Protein AF-0000000072280843 (afdb_homodimer)

Structure (mmCIF, N/CA/C/O backbone):
data_AF-0000000072280843-model_v1
#
loop_
_entity.id
_entity.type
_entity.pdbx_description
1 polymer 'Haloacid dehalogenase-like hydrolase'
#
loop_
_atom_site.group_PDB
_atom_site.id
_atom_site.type_symbol
_atom_site.label_atom_id
_atom_site.label_alt_id
_atom_site.label_comp_id
_atom_site.label_asym_id
_atom_site.label_entity_id
_atom_site.label_seq_id
_atom_site.pdbx_PDB_ins_code
_atom_site.Cartn_x
_atom_site.Cartn_y
_atom_site.Cartn_z
_atom_site.occupancy
_atom_site.B_iso_or_equiv
_atom_site.auth_seq_id
_atom_site.auth_comp_id
_atom_site.auth_asym_id
_atom_site.auth_atom_id
_atom_site.pdbx_PDB_model_num
ATOM 1 N N . MET A 1 1 ? -6.703 41.781 30.875 1 63.72 1 MET A N 1
ATOM 2 C CA . MET A 1 1 ? -6.969 40.531 30.172 1 63.72 1 MET A CA 1
ATOM 3 C C . MET A 1 1 ? -5.688 39.938 29.594 1 63.72 1 MET A C 1
ATOM 5 O O . MET A 1 1 ? -4.867 40.688 29.031 1 63.72 1 MET A O 1
ATOM 9 N N . LYS A 1 2 ? -5.398 38.625 29.969 1 85.19 2 LYS A N 1
ATOM 10 C CA . LYS A 1 2 ? -4.145 38.062 29.469 1 85.19 2 LYS A CA 1
ATOM 11 C C . LYS A 1 2 ? -4.227 37.75 27.969 1 85.19 2 LYS A C 1
ATOM 13 O O . LYS A 1 2 ? -5.234 37.25 27.484 1 85.19 2 LYS A O 1
ATOM 18 N N . PRO A 1 3 ? -3.27 38.344 27.312 1 94 3 PRO A N 1
ATOM 19 C CA . PRO A 1 3 ? -3.275 38.094 25.875 1 94 3 PRO A CA 1
ATOM 20 C C . PRO A 1 3 ? -3.268 36.625 25.516 1 94 3 PRO A C 1
ATOM 22 O O . PRO A 1 3 ? -2.684 35.812 26.234 1 94 3 PRO A O 1
ATOM 25 N N . PHE A 1 4 ? -3.982 36.219 24.5 1 98 4 PHE A N 1
ATOM 26 C CA . PHE A 1 4 ? -4.07 34.844 24.047 1 98 4 PHE A CA 1
ATOM 27 C C . PHE A 1 4 ? -4.027 34.781 22.516 1 98 4 PHE A C 1
ATOM 29 O O . PHE A 1 4 ? -4.18 35.781 21.844 1 98 4 PHE A O 1
ATOM 36 N N . GLY A 1 5 ? -3.627 33.625 21.969 1 98.5 5 GLY A N 1
ATOM 37 C CA . GLY A 1 5 ? -3.617 33.344 20.547 1 98.5 5 GLY A CA 1
ATOM 38 C C . GLY A 1 5 ? -4.383 32.094 20.156 1 98.5 5 GLY A C 1
ATOM 39 O O . GLY A 1 5 ? -4.719 31.281 21.031 1 98.5 5 GLY A O 1
ATOM 40 N N . CYS A 1 6 ? -4.703 32.031 18.891 1 98.81 6 CYS A N 1
ATOM 41 C CA . CYS A 1 6 ? -5.465 30.859 18.422 1 98.81 6 CYS A CA 1
ATOM 42 C C . CYS A 1 6 ? -4.695 30.109 17.344 1 98.81 6 CYS A C 1
ATOM 44 O O . CYS A 1 6 ? -4.168 30.703 16.406 1 98.81 6 CYS A O 1
ATOM 46 N N . ILE A 1 7 ? -4.566 28.797 17.484 1 98.88 7 ILE A N 1
ATOM 47 C CA . ILE A 1 7 ? -4.086 27.875 16.469 1 98.88 7 ILE A CA 1
ATOM 48 C C . ILE A 1 7 ? -5.266 27.125 15.859 1 98.88 7 ILE A C 1
ATOM 50 O O . ILE A 1 7 ? -5.938 26.344 16.547 1 98.88 7 ILE A O 1
ATOM 54 N N . ILE A 1 8 ? -5.465 27.359 14.57 1 98.75 8 ILE A N 1
ATOM 55 C CA . ILE A 1 8 ? -6.75 27 13.984 1 98.75 8 ILE A CA 1
ATOM 56 C C . ILE A 1 8 ? -6.539 25.984 12.852 1 98.75 8 ILE A C 1
ATOM 58 O O . ILE A 1 8 ? -5.758 26.234 11.93 1 98.75 8 ILE A O 1
ATOM 62 N N . ASP A 1 9 ? -7.215 24.859 12.906 1 97.5 9 ASP A N 1
ATOM 63 C CA . ASP A 1 9 ? -7.27 23.938 11.781 1 97.5 9 ASP A CA 1
ATOM 64 C C . ASP A 1 9 ? -8.047 24.547 10.609 1 97.5 9 ASP A C 1
ATOM 66 O O . ASP A 1 9 ? -8.805 25.5 10.789 1 97.5 9 ASP A O 1
ATOM 70 N N . ILE A 1 10 ? -7.828 24.016 9.438 1 95.94 10 ILE A N 1
ATOM 71 C CA . ILE A 1 10 ? -8.477 24.562 8.25 1 95.94 10 ILE A CA 1
ATOM 72 C C . ILE A 1 10 ? -9.641 23.672 7.832 1 95.94 10 ILE A C 1
ATOM 74 O O . ILE A 1 10 ? -10.805 24.047 7.988 1 95.94 10 ILE A O 1
ATOM 78 N N . ASP A 1 11 ? -9.297 22.453 7.465 1 91.38 11 ASP A N 1
ATOM 79 C CA . ASP A 1 11 ? -10.297 21.531 6.906 1 91.38 11 ASP A CA 1
ATOM 80 C C . ASP A 1 11 ? -11.258 21.047 7.98 1 91.38 11 ASP A C 1
ATOM 82 O O . ASP A 1 11 ? -10.828 20.5 9.008 1 91.38 11 ASP A O 1
ATOM 86 N N . GLY A 1 12 ? -12.555 21.281 7.738 1 90.19 12 GLY A N 1
ATOM 87 C CA . GLY A 1 12 ? -13.57 20.875 8.695 1 90.19 12 GLY A CA 1
ATOM 88 C C . GLY A 1 12 ? -13.867 21.953 9.727 1 90.19 12 GLY A C 1
ATOM 89 O O . GLY A 1 12 ? -14.836 21.828 10.492 1 90.19 12 GLY A O 1
ATOM 90 N N . VAL A 1 13 ? -13.062 22.969 9.672 1 95.56 13 VAL A N 1
ATOM 91 C CA . VAL A 1 13 ? -13.234 24.062 10.617 1 95.56 13 VAL A CA 1
ATOM 92 C C . VAL A 1 13 ? -13.57 25.344 9.875 1 95.56 13 VAL A C 1
ATOM 94 O O . VAL A 1 13 ? -14.602 25.984 10.141 1 95.56 13 VAL A O 1
ATOM 97 N N . LEU A 1 14 ? -12.742 25.672 8.883 1 96.5 14 LEU A N 1
ATOM 98 C CA . LEU A 1 14 ? -12.945 26.875 8.086 1 96.5 14 LEU A CA 1
ATOM 99 C C . LEU A 1 14 ? -13.555 26.547 6.734 1 96.5 14 LEU A C 1
ATOM 101 O O . LEU A 1 14 ? -14.414 27.281 6.238 1 96.5 14 LEU A O 1
ATOM 105 N N . ILE A 1 15 ? -13.008 25.484 6.203 1 92.81 15 ILE A N 1
ATOM 106 C CA . ILE A 1 15 ? -13.375 25.078 4.848 1 92.81 15 ILE A CA 1
ATOM 107 C C . ILE A 1 15 ? -13.695 23.594 4.816 1 92.81 15 ILE A C 1
ATOM 109 O O . ILE A 1 15 ? -13.172 22.812 5.617 1 92.81 15 ILE A O 1
ATOM 113 N N . ARG A 1 16 ? -14.57 23.188 3.908 1 83.19 16 ARG A N 1
ATOM 114 C CA . ARG A 1 16 ? -14.852 21.797 3.564 1 83.19 16 ARG A CA 1
ATOM 115 C C . ARG A 1 16 ? -14.961 21.609 2.055 1 83.19 16 ARG A C 1
ATOM 117 O O . ARG A 1 16 ? -15.82 22.219 1.413 1 83.19 16 ARG A O 1
ATOM 124 N N . ASP A 1 17 ? -14.039 20.797 1.494 1 77.62 17 ASP A N 1
ATOM 125 C CA . ASP A 1 17 ? -14 20.547 0.058 1 77.62 17 ASP A CA 1
ATOM 126 C C . ASP A 1 17 ? -13.953 21.859 -0.732 1 77.62 17 ASP A C 1
ATOM 128 O O . ASP A 1 17 ? -14.727 22.047 -1.67 1 77.62 17 ASP A O 1
ATOM 132 N N . GLY A 1 18 ? -13.211 22.734 -0.181 1 79 18 GLY A N 1
ATOM 133 C CA . GLY A 1 18 ? -12.953 23.969 -0.895 1 79 18 GLY A CA 1
ATOM 134 C C . GLY A 1 18 ? -14.008 25.031 -0.65 1 79 18 GLY A C 1
ATOM 135 O O . GLY A 1 18 ? -13.867 26.172 -1.095 1 79 18 GLY A O 1
ATOM 136 N N . CYS A 1 19 ? -15.039 24.703 0.125 1 87.69 19 CYS A N 1
ATOM 137 C CA . CYS A 1 19 ? -16.125 25.641 0.386 1 87.69 19 CYS A CA 1
ATOM 138 C C . CYS A 1 19 ? -16.094 26.109 1.836 1 87.69 19 CYS A C 1
ATOM 140 O O . CYS A 1 19 ? -15.812 25.328 2.742 1 87.69 19 CYS A O 1
ATOM 142 N N . LYS A 1 20 ? -16.469 27.359 1.937 1 94.38 20 LYS A N 1
ATOM 143 C CA . LYS A 1 20 ? -16.516 27.953 3.268 1 94.38 20 LYS A CA 1
ATOM 144 C C . LYS A 1 20 ? -17.531 27.266 4.156 1 94.38 20 LYS A C 1
ATOM 146 O O . LYS A 1 20 ? -18.641 26.953 3.713 1 94.38 20 LYS A O 1
ATOM 151 N N . ILE A 1 21 ? -17.125 26.969 5.328 1 93.56 21 ILE A N 1
ATOM 152 C CA . ILE A 1 21 ? -18.094 26.531 6.332 1 93.56 21 ILE A CA 1
ATOM 153 C C . ILE A 1 21 ? -18.828 27.75 6.902 1 93.56 21 ILE A C 1
ATOM 155 O O . ILE A 1 21 ? -18.234 28.781 7.152 1 93.56 21 ILE A O 1
ATOM 159 N N . GLU A 1 22 ? -20.062 27.594 7.113 1 94.12 22 GLU A N 1
ATOM 160 C CA . GLU A 1 22 ? -20.906 28.703 7.543 1 94.12 22 GLU A CA 1
ATOM 161 C C . GLU A 1 22 ? -20.359 29.344 8.812 1 94.12 22 GLU A C 1
ATOM 163 O O . GLU A 1 22 ? -20.062 28.656 9.789 1 94.12 22 GLU A O 1
ATOM 168 N N . GLY A 1 23 ? -20.141 30.672 8.789 1 95.88 23 GLY A N 1
ATOM 169 C CA . GLY A 1 23 ? -19.719 31.438 9.945 1 95.88 23 GLY A CA 1
ATOM 170 C C . GLY A 1 23 ? -18.203 31.547 10.07 1 95.88 23 GLY A C 1
ATOM 171 O O . GLY A 1 23 ? -17.703 32.344 10.867 1 95.88 23 GLY A O 1
ATOM 172 N N . ALA A 1 24 ? -17.5 30.781 9.32 1 97.5 24 ALA A N 1
ATOM 173 C CA . ALA A 1 24 ? -16.031 30.75 9.43 1 97.5 24 ALA A CA 1
ATOM 174 C C . ALA A 1 24 ? -15.445 32.125 9.148 1 97.5 24 ALA A C 1
ATOM 176 O O . ALA A 1 24 ? -14.539 32.594 9.859 1 97.5 24 ALA A O 1
ATOM 177 N N . ASP A 1 25 ? -15.961 32.781 8.117 1 97.62 25 ASP A N 1
ATOM 178 C CA . ASP A 1 25 ? -15.484 34.125 7.766 1 97.62 25 ASP A CA 1
ATOM 179 C C . ASP A 1 25 ? -15.734 35.125 8.906 1 97.62 25 ASP A C 1
ATOM 181 O O . ASP A 1 25 ? -14.844 35.875 9.266 1 97.62 25 ASP A O 1
ATOM 185 N N . LYS A 1 26 ? -16.922 35.062 9.516 1 97.38 26 LYS A N 1
ATOM 186 C CA . LYS A 1 26 ? -17.266 35.938 10.625 1 97.38 26 LYS A CA 1
ATOM 187 C C . LYS A 1 26 ? -16.375 35.656 11.844 1 97.38 26 LYS A C 1
ATOM 189 O O . LYS A 1 26 ? -16.047 36.562 12.586 1 97.38 26 LYS A O 1
ATOM 194 N N . GLY A 1 27 ? -16.031 34.406 12.039 1 98 27 GLY A N 1
ATOM 195 C CA . GLY A 1 27 ? -15.117 34.062 13.117 1 98 27 GLY A CA 1
ATOM 196 C C . GLY A 1 27 ? -13.75 34.719 12.969 1 98 27 GLY A C 1
ATOM 197 O O . GLY A 1 27 ? -13.227 35.281 13.922 1 98 27 GLY A O 1
ATOM 198 N N . ILE A 1 28 ? -13.219 34.625 11.766 1 98.19 28 ILE A N 1
ATOM 199 C CA . ILE A 1 28 ? -11.914 35.219 11.5 1 98.19 28 ILE A CA 1
ATOM 200 C C . ILE A 1 28 ? -12 36.719 11.648 1 98.19 28 ILE A C 1
ATOM 202 O O . ILE A 1 28 ? -11.109 37.375 12.219 1 98.19 28 ILE A O 1
ATOM 206 N N . GLU A 1 29 ? -13.07 37.281 11.172 1 97.12 29 GLU A N 1
ATOM 207 C CA . GLU A 1 29 ? -13.289 38.719 11.297 1 97.12 29 GLU A CA 1
ATOM 208 C C . GLU A 1 29 ? -13.305 39.156 12.758 1 97.12 29 GLU A C 1
ATOM 210 O O . GLU A 1 29 ? -12.734 40.188 13.109 1 97.12 29 GLU A O 1
ATOM 215 N N . LEU A 1 30 ? -14 38.406 13.57 1 97.31 30 LEU A N 1
ATOM 216 C CA . LEU A 1 30 ? -14.078 38.719 14.992 1 97.31 30 LEU A CA 1
ATOM 217 C C . LEU A 1 30 ? -12.695 38.688 15.633 1 97.31 30 LEU A C 1
ATOM 219 O O . LEU A 1 30 ? -12.375 39.562 16.469 1 97.31 30 LEU A O 1
ATOM 223 N N . LEU A 1 31 ? -11.867 37.719 15.297 1 97.44 31 LEU A N 1
ATOM 224 C CA . LEU A 1 31 ? -10.516 37.625 15.828 1 97.44 31 LEU A CA 1
ATOM 225 C C . LEU A 1 31 ? -9.703 38.875 15.414 1 97.44 31 LEU A C 1
ATOM 227 O O . LEU A 1 31 ? -8.977 39.438 16.234 1 97.44 31 LEU A O 1
ATOM 231 N N . GLU A 1 32 ? -9.844 39.25 14.172 1 95.75 32 GLU A N 1
ATOM 232 C CA . GLU A 1 32 ? -9.094 40.406 13.648 1 95.75 32 GLU A CA 1
ATOM 233 C C . GLU A 1 32 ? -9.57 41.688 14.281 1 95.75 32 GLU A C 1
ATOM 235 O O . GLU A 1 32 ? -8.758 42.562 14.617 1 95.75 32 GLU A O 1
ATOM 240 N N . GLU A 1 33 ? -10.875 41.812 14.422 1 95.38 33 GLU A N 1
ATOM 241 C CA . GLU A 1 33 ? -11.453 43 15.039 1 95.38 33 GLU A CA 1
ATOM 242 C C . GLU A 1 33 ? -10.922 43.219 16.453 1 95.38 33 GLU A C 1
ATOM 244 O O . GLU A 1 33 ? -10.727 44.344 16.891 1 95.38 33 GLU A O 1
ATOM 249 N N . HIS A 1 34 ? -10.719 42.188 17.125 1 95.56 34 HIS A N 1
ATOM 250 C CA . HIS A 1 34 ? -10.297 42.281 18.516 1 95.56 34 HIS A CA 1
ATOM 251 C C . HIS A 1 34 ? -8.797 42.062 18.656 1 95.56 34 HIS A C 1
ATOM 253 O O . HIS A 1 34 ? -8.297 41.844 19.766 1 95.56 34 HIS A O 1
ATOM 259 N N . LYS A 1 35 ? -8.094 41.938 17.562 1 94.69 35 LYS A N 1
ATOM 260 C CA . LYS A 1 35 ? -6.641 41.875 17.469 1 94.69 35 LYS A CA 1
ATOM 261 C C . LYS A 1 35 ? -6.102 40.625 18.172 1 94.69 35 LYS A C 1
ATOM 263 O O . LYS A 1 35 ? -5.102 40.688 18.891 1 94.69 35 LYS A O 1
ATOM 268 N N . VAL A 1 36 ? -6.82 39.594 18.047 1 97 36 VAL A N 1
ATOM 269 C CA . VAL A 1 36 ? -6.348 38.281 18.531 1 97 36 VAL A CA 1
ATOM 270 C C . VAL A 1 36 ? -5.48 37.625 17.469 1 97 36 VAL A C 1
ATOM 272 O O . VAL A 1 36 ? -5.961 37.281 16.391 1 97 36 VAL A O 1
ATOM 275 N N . PRO A 1 37 ? -4.199 37.438 17.75 1 97.75 37 PRO A N 1
ATOM 276 C CA . PRO A 1 37 ? -3.363 36.75 16.75 1 97.75 37 PRO A CA 1
ATOM 277 C C . PRO A 1 37 ? -3.73 35.281 16.562 1 97.75 37 PRO A C 1
ATOM 279 O O . PRO A 1 37 ? -4.094 34.625 17.516 1 97.75 37 PRO A O 1
ATOM 282 N N . TYR A 1 38 ? -3.598 34.812 15.297 1 98.44 38 TYR A N 1
ATOM 283 C CA . TYR A 1 38 ? -3.895 33.406 15.031 1 98.44 38 TYR A CA 1
ATOM 284 C C . TYR A 1 38 ? -2.979 32.875 13.945 1 98.44 38 TYR A C 1
ATOM 286 O O . TYR A 1 38 ? -2.346 33.625 13.211 1 98.44 38 TYR A O 1
ATOM 294 N N . CYS A 1 39 ? -2.826 31.609 13.914 1 98.56 39 CYS A N 1
ATOM 295 C CA . CYS A 1 39 ? -2.104 30.797 12.938 1 98.56 39 CYS A CA 1
ATOM 296 C C . CYS A 1 39 ? -2.949 29.625 12.461 1 98.56 39 CYS A C 1
ATOM 298 O O . CYS A 1 39 ? -3.682 29.016 13.25 1 98.56 39 CYS A O 1
ATOM 300 N N . LEU A 1 40 ? -2.885 29.375 11.164 1 98.69 40 LEU A N 1
ATOM 301 C CA . LEU A 1 40 ? -3.578 28.203 10.625 1 98.69 40 LEU A CA 1
ATOM 302 C C . LEU A 1 40 ? -2.652 27 10.57 1 98.69 40 LEU A C 1
ATOM 304 O O . LEU A 1 40 ? -1.601 27.047 9.93 1 98.69 40 LEU A O 1
ATOM 308 N N . LEU A 1 41 ? -3.016 25.953 11.266 1 98.5 41 LEU A N 1
ATOM 309 C CA . LEU A 1 41 ? -2.254 24.719 11.344 1 98.5 41 LEU A CA 1
ATOM 310 C C . LEU A 1 41 ? -3.027 23.562 10.711 1 98.5 41 LEU A C 1
ATOM 312 O O . LEU A 1 41 ? -4.098 23.188 11.195 1 98.5 41 LEU A O 1
ATOM 316 N N . THR A 1 42 ? -2.518 23 9.641 1 97 42 THR A N 1
ATOM 317 C CA . THR A 1 42 ? -3.225 21.969 8.898 1 97 42 THR A CA 1
ATOM 318 C C . THR A 1 42 ? -2.283 20.828 8.539 1 97 42 THR A C 1
ATOM 320 O O . THR A 1 42 ? -1.087 21.031 8.336 1 97 42 THR A O 1
ATOM 323 N N . ASN A 1 43 ? -2.807 19.609 8.578 1 96.19 43 ASN A N 1
ATOM 324 C CA . ASN A 1 43 ? -2.062 18.484 8.047 1 96.19 43 ASN A CA 1
ATOM 325 C C . ASN A 1 43 ? -2.191 18.375 6.531 1 96.19 43 ASN A C 1
ATOM 327 O O . ASN A 1 43 ? -1.757 17.406 5.926 1 96.19 43 ASN A O 1
ATOM 331 N N . GLY A 1 44 ? -2.715 19.406 5.961 1 90.31 44 GLY A N 1
ATOM 332 C CA . GLY A 1 44 ? -2.842 19.484 4.516 1 90.31 44 GLY A CA 1
ATOM 333 C C . GLY A 1 44 ? -1.504 19.547 3.801 1 90.31 44 GLY A C 1
ATOM 334 O O . GLY A 1 44 ? -0.46 19.703 4.441 1 90.31 44 GLY A O 1
ATOM 335 N N . HIS A 1 45 ? -1.592 19.328 2.494 1 87 45 HIS A N 1
ATOM 336 C CA . HIS A 1 45 ? -0.388 19.219 1.68 1 87 45 HIS A CA 1
ATOM 337 C C . HIS A 1 45 ? -0.255 20.391 0.721 1 87 45 HIS A C 1
ATOM 339 O O . HIS A 1 45 ? -1.111 21.281 0.699 1 87 45 HIS A O 1
ATOM 345 N N . GLY A 1 46 ? 0.887 20.406 0.109 1 85.81 46 GLY A N 1
ATOM 346 C CA . GLY A 1 46 ? 1.166 21.484 -0.832 1 85.81 46 GLY A CA 1
ATOM 347 C C . GLY A 1 46 ? 2.096 22.531 -0.27 1 85.81 46 GLY A C 1
ATOM 348 O O . GLY A 1 46 ? 3.139 22.219 0.302 1 85.81 46 GLY A O 1
ATOM 349 N N . ASN A 1 47 ? 1.723 23.781 -0.578 1 90.62 47 ASN A N 1
ATOM 350 C CA . ASN A 1 47 ? 2.541 24.875 -0.065 1 90.62 47 ASN A CA 1
ATOM 351 C C . ASN A 1 47 ? 1.69 25.938 0.632 1 90.62 47 ASN A C 1
ATOM 353 O O . ASN A 1 47 ? 0.468 25.953 0.481 1 90.62 47 ASN A O 1
ATOM 357 N N . ALA A 1 48 ? 2.357 26.719 1.382 1 93.25 48 ALA A N 1
ATOM 358 C CA . ALA A 1 48 ? 1.702 27.703 2.25 1 93.25 48 ALA A CA 1
ATOM 359 C C . ALA A 1 48 ? 0.945 28.734 1.433 1 93.25 48 ALA A C 1
ATOM 361 O O . ALA A 1 48 ? -0.151 29.156 1.812 1 93.25 48 ALA A O 1
ATOM 362 N N . GLN A 1 49 ? 1.515 29.125 0.31 1 94.44 49 GLN A N 1
ATOM 363 C CA . GLN A 1 49 ? 0.856 30.109 -0.54 1 94.44 49 GLN A CA 1
ATOM 364 C C . GLN A 1 49 ? -0.457 29.562 -1.097 1 94.44 49 GLN A C 1
ATOM 366 O O . GLN A 1 49 ? -1.481 30.25 -1.063 1 94.44 49 GLN A O 1
ATOM 371 N N . TYR A 1 50 ? -0.356 28.359 -1.574 1 91.19 50 TYR A N 1
ATOM 372 C CA . TYR A 1 50 ? -1.542 27.734 -2.137 1 91.19 50 TYR A CA 1
ATOM 373 C C . TYR A 1 50 ? -2.652 27.625 -1.097 1 91.19 50 TYR A C 1
ATOM 375 O O . TYR A 1 50 ? -3.811 27.938 -1.385 1 91.19 50 TYR A O 1
ATOM 383 N N . LYS A 1 51 ? -2.357 27.234 0.072 1 92.88 51 LYS A N 1
ATOM 384 C CA . LYS A 1 51 ? -3.348 27.078 1.135 1 92.88 51 LYS A CA 1
ATOM 385 C C . LYS A 1 51 ? -3.916 28.438 1.546 1 92.88 51 LYS A C 1
ATOM 387 O O . LYS A 1 51 ? -5.113 28.562 1.808 1 92.88 51 LYS A O 1
ATOM 392 N N . ALA A 1 52 ? -3.062 29.391 1.65 1 96.19 52 ALA A N 1
ATOM 393 C CA . ALA A 1 52 ? -3.527 30.75 1.949 1 96.19 52 ALA A CA 1
ATOM 394 C C . ALA A 1 52 ? -4.523 31.234 0.899 1 96.19 52 ALA A C 1
ATOM 396 O O . ALA A 1 52 ? -5.562 31.812 1.236 1 96.19 52 ALA A O 1
ATOM 397 N N . ASP A 1 53 ? -4.191 30.953 -0.347 1 95.19 53 ASP A N 1
ATOM 398 C CA . ASP A 1 53 ? -5.059 31.375 -1.443 1 95.19 53 ASP A CA 1
ATOM 399 C C . ASP A 1 53 ? -6.43 30.703 -1.34 1 95.19 53 ASP A C 1
ATOM 401 O O . ASP A 1 53 ? -7.457 31.344 -1.568 1 95.19 53 ASP A O 1
ATOM 405 N N . ILE A 1 54 ? -6.402 29.469 -1.021 1 93.56 54 ILE A N 1
ATOM 406 C CA . ILE A 1 54 ? -7.645 28.719 -0.902 1 93.56 54 ILE A CA 1
ATOM 407 C C . ILE A 1 54 ? -8.492 29.297 0.226 1 93.56 54 ILE A C 1
ATOM 409 O O . ILE A 1 54 ? -9.703 29.516 0.061 1 93.56 54 ILE A O 1
ATOM 413 N N . VAL A 1 55 ? -7.922 29.578 1.358 1 96.31 55 VAL A N 1
ATOM 414 C CA . VAL A 1 55 ? -8.617 30.109 2.521 1 96.31 55 VAL A CA 1
ATOM 415 C C . VAL A 1 55 ? -9.148 31.516 2.207 1 96.31 55 VAL A C 1
ATOM 417 O O . VAL A 1 55 ? -10.305 31.828 2.492 1 96.31 55 VAL A O 1
ATOM 420 N N . ASN A 1 56 ? -8.305 32.312 1.603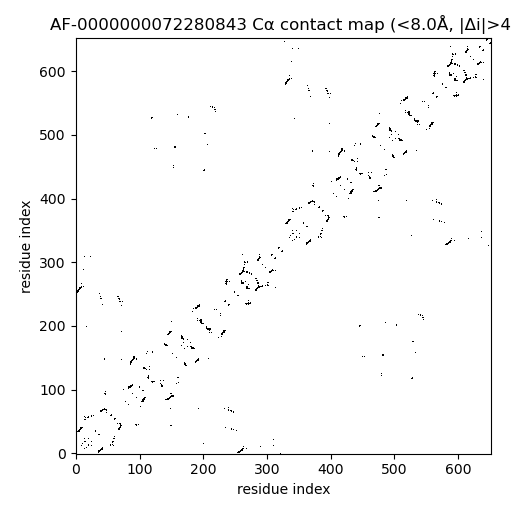 1 97.38 56 ASN A N 1
ATOM 421 C CA . ASN A 1 56 ? -8.68 33.688 1.266 1 97.38 56 ASN A CA 1
ATOM 422 C C . ASN A 1 56 ? -9.82 33.719 0.253 1 97.38 56 ASN A C 1
ATOM 424 O O . ASN A 1 56 ? -10.734 34.531 0.367 1 97.38 56 ASN A O 1
ATOM 428 N N . LYS A 1 57 ? -9.719 32.875 -0.684 1 96.44 57 LYS A N 1
ATOM 429 C CA . LYS A 1 57 ? -10.773 32.812 -1.689 1 96.44 57 LYS A CA 1
ATOM 430 C C . LYS A 1 57 ? -12.094 32.344 -1.068 1 96.44 57 LYS A C 1
ATOM 432 O O . LYS A 1 57 ? -13.156 32.906 -1.395 1 96.44 57 LYS A O 1
ATOM 437 N N . ALA A 1 58 ? -12.07 31.438 -0.191 1 96.06 58 ALA A N 1
ATOM 438 C CA . ALA A 1 58 ? -13.273 30.844 0.399 1 96.06 58 ALA A CA 1
ATOM 439 C C . ALA A 1 58 ? -13.898 31.797 1.417 1 96.06 58 ALA A C 1
ATOM 441 O O . ALA A 1 58 ? -15.117 31.891 1.516 1 96.06 58 ALA A O 1
ATOM 442 N N . LEU A 1 59 ? -13.07 32.5 2.164 1 97.06 59 LEU A N 1
ATOM 443 C CA . LEU A 1 59 ? -13.57 33.25 3.328 1 97.06 59 LEU A CA 1
ATOM 444 C C . LEU A 1 59 ? -13.547 34.75 3.086 1 97.06 59 LEU A C 1
ATOM 446 O O . LEU A 1 59 ? -14.141 35.5 3.848 1 97.06 59 LEU A O 1
ATOM 450 N N . GLY A 1 60 ? -12.875 35.188 2.055 1 95.5 60 GLY A N 1
ATOM 451 C CA . GLY A 1 60 ? -12.695 36.594 1.836 1 95.5 60 GLY A CA 1
ATOM 452 C C . GLY A 1 60 ? -11.75 37.25 2.828 1 95.5 60 GLY A C 1
ATOM 453 O O . GLY A 1 60 ? -11.977 38.375 3.271 1 95.5 60 GLY A O 1
ATOM 454 N N . THR A 1 61 ? -10.758 36.5 3.266 1 95.31 61 THR A N 1
ATOM 455 C CA . THR A 1 61 ? -9.773 36.969 4.238 1 95.31 61 THR A CA 1
ATOM 456 C C . THR A 1 61 ? -8.461 37.344 3.549 1 95.31 61 THR A C 1
ATOM 458 O O . THR A 1 61 ? -8.375 37.344 2.318 1 95.31 61 THR A O 1
ATOM 461 N N . HIS A 1 62 ? -7.449 37.75 4.332 1 95.5 62 HIS A N 1
ATOM 462 C CA . HIS A 1 62 ? -6.133 38.094 3.803 1 95.5 62 HIS A CA 1
ATOM 463 C C . HIS A 1 62 ? -5.027 37.406 4.582 1 95.5 62 HIS A C 1
ATOM 465 O O . HIS A 1 62 ? -4.062 38.031 5.016 1 95.5 62 HIS A O 1
ATOM 471 N N . VAL A 1 63 ? -5.254 36.156 4.758 1 96.5 63 VAL A N 1
ATOM 472 C CA . VAL A 1 63 ? -4.254 35.344 5.449 1 96.5 63 VAL A CA 1
ATOM 473 C C . VAL A 1 63 ? -2.986 35.25 4.602 1 96.5 63 VAL A C 1
ATOM 475 O O . VAL A 1 63 ? -3.061 35.094 3.379 1 96.5 63 VAL A O 1
ATOM 478 N N . THR A 1 64 ? -1.791 35.375 5.238 1 96.69 64 THR A N 1
ATOM 479 C CA . THR A 1 64 ? -0.519 35.281 4.535 1 96.69 64 THR A CA 1
ATOM 480 C C . THR A 1 64 ? 0.069 33.906 4.66 1 96.69 64 THR A C 1
ATOM 482 O O . THR A 1 64 ? -0.274 33.156 5.582 1 96.69 64 THR A O 1
ATOM 485 N N . PRO A 1 65 ? 0.965 33.531 3.758 1 96.5 65 PRO A N 1
ATOM 486 C CA . PRO A 1 65 ? 1.609 32.219 3.84 1 96.5 65 PRO A CA 1
ATOM 487 C C . PRO A 1 65 ? 2.348 32 5.16 1 96.5 65 PRO A C 1
ATOM 489 O O . PRO A 1 65 ? 2.439 30.875 5.641 1 96.5 65 PRO A O 1
ATOM 492 N N . GLU A 1 66 ? 2.822 33.062 5.773 1 95.75 66 GLU A N 1
ATOM 493 C CA . GLU A 1 66 ? 3.561 32.969 7.027 1 95.75 66 GLU A CA 1
ATOM 494 C C . GLU A 1 66 ? 2.652 32.5 8.172 1 95.75 66 GLU A C 1
ATOM 496 O O . GLU A 1 66 ? 3.129 32 9.188 1 95.75 66 GLU A O 1
ATOM 501 N N . GLN A 1 67 ? 1.38 32.688 7.965 1 97.44 67 GLN A N 1
ATOM 502 C CA . GLN A 1 67 ? 0.415 32.312 8.992 1 97.44 67 GLN A CA 1
ATOM 503 C C . GLN A 1 67 ? -0.036 30.859 8.828 1 97.44 67 GLN A C 1
ATOM 505 O O . GLN A 1 67 ? -0.872 30.375 9.586 1 97.44 67 GLN A O 1
ATOM 510 N N . ILE A 1 68 ? 0.537 30.188 7.836 1 97.69 68 ILE A N 1
ATOM 511 C CA . ILE A 1 68 ? 0.097 28.828 7.535 1 97.69 68 ILE A CA 1
ATOM 512 C C . ILE A 1 68 ? 1.213 27.844 7.863 1 97.69 68 ILE A C 1
ATOM 514 O O . ILE A 1 68 ? 2.332 27.969 7.363 1 97.69 68 ILE A O 1
ATOM 518 N N . ILE A 1 69 ? 0.87 26.891 8.719 1 97.75 69 ILE A N 1
ATOM 519 C CA . ILE A 1 69 ? 1.765 25.781 9.016 1 97.75 69 ILE A CA 1
ATOM 520 C C . ILE A 1 69 ? 1.183 24.484 8.453 1 97.75 69 ILE A C 1
ATOM 522 O O . ILE A 1 69 ? 0.061 24.094 8.789 1 97.75 69 ILE A O 1
ATOM 526 N N . LEU A 1 70 ? 1.927 23.875 7.551 1 97.19 70 LEU A N 1
ATOM 527 C CA . LEU A 1 70 ? 1.542 22.609 6.953 1 97.19 70 LEU A CA 1
ATOM 528 C C . LEU A 1 70 ? 2.236 21.438 7.656 1 97.19 70 LEU A C 1
ATOM 530 O O . LEU A 1 70 ? 3.154 21.656 8.453 1 97.19 70 LEU A O 1
ATOM 534 N N . ALA A 1 71 ? 1.797 20.234 7.316 1 97.06 71 ALA A N 1
ATOM 535 C CA . ALA A 1 71 ? 2.424 19.047 7.887 1 97.06 71 ALA A CA 1
ATOM 536 C C . ALA A 1 71 ? 3.904 18.984 7.523 1 97.06 71 ALA A C 1
ATOM 538 O O . ALA A 1 71 ? 4.719 18.484 8.305 1 97.06 71 ALA A O 1
ATOM 539 N N . VAL A 1 72 ? 4.328 19.547 6.41 1 97.38 72 VAL A N 1
ATOM 540 C CA . VAL A 1 72 ? 5.695 19.484 5.906 1 97.38 72 VAL A CA 1
ATOM 541 C C . VAL A 1 72 ? 6.52 20.625 6.488 1 97.38 72 VAL A C 1
ATOM 543 O O . VAL A 1 72 ? 7.75 20.625 6.398 1 97.38 72 VAL A O 1
ATOM 546 N N . SER A 1 73 ? 5.918 21.625 7.086 1 96.94 73 SER A N 1
ATOM 547 C CA . SER A 1 73 ? 6.594 22.859 7.496 1 96.94 73 SER A CA 1
ATOM 548 C C . SER A 1 73 ? 7.766 22.562 8.422 1 96.94 73 SER A C 1
ATOM 550 O O . SER A 1 73 ? 8.828 23.172 8.297 1 96.94 73 SER A O 1
ATOM 552 N N . PRO A 1 74 ? 7.652 21.594 9.328 1 97.12 74 PRO A N 1
ATOM 553 C CA . PRO A 1 74 ? 8.758 21.344 10.25 1 97.12 74 PRO A CA 1
ATOM 554 C C . PRO A 1 74 ? 10.008 20.828 9.547 1 97.12 74 PRO A C 1
ATOM 556 O O . PRO A 1 74 ? 11.094 20.812 10.133 1 97.12 74 PRO A O 1
ATOM 559 N N . LEU A 1 75 ? 9.922 20.344 8.336 1 97.56 75 LEU A N 1
ATOM 560 C CA . LEU A 1 75 ? 11.102 19.922 7.586 1 97.56 75 LEU A CA 1
ATOM 561 C C . LEU A 1 75 ? 12.109 21.062 7.465 1 97.56 75 LEU A C 1
ATOM 563 O O . LEU A 1 75 ? 13.305 20.828 7.316 1 97.56 75 LEU A O 1
ATOM 567 N N . LYS A 1 76 ? 11.633 22.328 7.535 1 95.56 76 LYS A N 1
ATOM 568 C CA . LYS A 1 76 ? 12.492 23.5 7.445 1 95.56 76 LYS A CA 1
ATOM 569 C C . LYS A 1 76 ? 13.602 23.438 8.492 1 95.56 76 LYS A C 1
ATOM 571 O O . LYS A 1 76 ? 14.719 23.906 8.25 1 95.56 76 LYS A O 1
ATOM 576 N N . ASP A 1 77 ? 13.289 22.828 9.578 1 95.88 77 ASP A N 1
ATOM 577 C CA . ASP A 1 77 ? 14.242 22.781 10.688 1 95.88 77 ASP A CA 1
ATOM 578 C C . ASP A 1 77 ? 15.359 21.766 10.398 1 95.88 77 ASP A C 1
ATOM 580 O O . ASP A 1 77 ? 16.375 21.75 11.094 1 95.88 77 ASP A O 1
ATOM 584 N N . LEU A 1 78 ? 15.234 20.984 9.367 1 97.69 78 LEU A N 1
ATOM 585 C CA . LEU A 1 78 ? 16.203 19.953 9.039 1 97.69 78 LEU A CA 1
ATOM 586 C C . LEU A 1 78 ? 17.156 20.422 7.949 1 97.69 78 LEU A C 1
ATOM 588 O O . LEU A 1 78 ? 18.094 19.703 7.574 1 97.69 78 LEU A O 1
ATOM 592 N N . VAL A 1 79 ? 16.984 21.609 7.449 1 97.62 79 VAL A N 1
ATOM 593 C CA . VAL A 1 79 ? 17.781 22.109 6.332 1 97.62 79 VAL A CA 1
ATOM 594 C C . VAL A 1 79 ? 19.25 22.141 6.707 1 97.62 79 VAL A C 1
ATOM 596 O O . VAL A 1 79 ? 20.109 21.766 5.906 1 97.62 79 VAL A O 1
ATOM 599 N N . ASN A 1 80 ? 19.578 22.5 7.914 1 96.62 80 ASN A N 1
ATOM 600 C CA . ASN A 1 80 ? 20.969 22.562 8.344 1 96.62 80 ASN A CA 1
ATOM 601 C C . ASN A 1 80 ? 21.641 21.203 8.312 1 96.62 80 ASN A C 1
ATOM 603 O O . ASN A 1 80 ? 22.844 21.094 8.062 1 96.62 80 ASN A O 1
ATOM 607 N N . ASP A 1 81 ? 20.875 20.219 8.531 1 97.38 81 ASP A N 1
ATOM 608 C CA . ASP A 1 81 ? 21.406 18.859 8.586 1 97.38 81 ASP A CA 1
ATOM 609 C C . ASP A 1 81 ? 21.547 18.266 7.188 1 97.38 81 ASP A C 1
ATOM 611 O O . ASP A 1 81 ? 22.422 17.438 6.949 1 97.38 81 ASP A O 1
ATOM 615 N N . PHE A 1 82 ? 20.688 18.719 6.199 1 98 82 PHE A N 1
ATOM 616 C CA . PHE A 1 82 ? 20.594 17.984 4.949 1 98 82 PHE A CA 1
ATOM 617 C C . PHE A 1 82 ? 20.688 18.922 3.754 1 98 82 PHE A C 1
ATOM 619 O O . PHE A 1 82 ? 20.438 18.516 2.617 1 98 82 PHE A O 1
ATOM 626 N N . GLU A 1 83 ? 21.062 20.141 3.967 1 97 83 GLU A N 1
ATOM 627 C CA . GLU A 1 83 ? 21.031 21.172 2.936 1 97 83 GLU A CA 1
ATOM 628 C C . GLU A 1 83 ? 21.734 20.703 1.662 1 97 83 GLU A C 1
ATOM 630 O O . GLU A 1 83 ? 21.203 20.859 0.562 1 97 83 GLU A O 1
ATOM 635 N N . ASP A 1 84 ? 22.906 20.094 1.77 1 97.31 84 ASP A N 1
ATOM 636 C CA . ASP A 1 84 ? 23.719 19.734 0.611 1 97.31 84 ASP A CA 1
ATOM 637 C C . ASP A 1 84 ? 23.719 18.219 0.386 1 97.31 84 ASP A C 1
ATOM 639 O O . ASP A 1 84 ? 24.609 17.688 -0.267 1 97.31 84 ASP A O 1
ATOM 643 N N . LYS A 1 85 ? 22.766 17.594 0.969 1 98 85 LYS A N 1
ATOM 644 C CA . LYS A 1 85 ? 22.656 16.141 0.829 1 98 85 LYS A CA 1
ATOM 645 C C . LYS A 1 85 ? 21.391 15.75 0.069 1 98 85 LYS A C 1
ATOM 647 O O . LYS A 1 85 ? 20.359 16.406 0.196 1 98 85 LYS A O 1
ATOM 652 N N . PRO A 1 86 ? 21.5 14.688 -0.724 1 98.44 86 PRO A N 1
ATOM 653 C CA . PRO A 1 86 ? 20.281 14.203 -1.392 1 98.44 86 PRO A CA 1
ATOM 654 C C . PRO A 1 86 ? 19.234 13.703 -0.409 1 98.44 86 PRO A C 1
ATOM 656 O O . PRO A 1 86 ? 19.531 12.914 0.486 1 98.44 86 PRO A O 1
ATOM 659 N N . VAL A 1 87 ? 18.031 14.203 -0.548 1 98.62 87 VAL A N 1
ATOM 660 C CA . VAL A 1 87 ? 16.906 13.727 0.252 1 98.62 87 VAL A CA 1
ATOM 661 C C . VAL A 1 87 ? 15.82 13.164 -0.665 1 98.62 87 VAL A C 1
ATOM 663 O O . VAL A 1 87 ? 15.492 13.773 -1.688 1 98.62 87 VAL A O 1
ATOM 666 N N . LEU A 1 88 ? 15.312 11.992 -0.355 1 98.5 88 LEU A N 1
ATOM 667 C CA . LEU A 1 88 ? 14.281 11.336 -1.153 1 98.5 88 LEU A CA 1
ATOM 668 C C . LEU A 1 88 ? 12.898 11.859 -0.794 1 98.5 88 LEU A C 1
ATOM 670 O O . LEU A 1 88 ? 12.5 11.828 0.372 1 98.5 88 LEU A O 1
ATOM 674 N N . ILE A 1 89 ? 12.195 12.344 -1.778 1 98 89 ILE A N 1
ATOM 675 C CA . ILE A 1 89 ? 10.867 12.914 -1.571 1 98 89 ILE A CA 1
ATOM 676 C C . ILE A 1 89 ? 9.797 11.938 -2.057 1 98 89 ILE A C 1
ATOM 678 O O . ILE A 1 89 ? 9.766 11.578 -3.236 1 98 89 ILE A O 1
ATOM 682 N N . ILE A 1 90 ? 8.969 11.516 -1.133 1 97.62 90 ILE A N 1
ATOM 683 C CA . ILE A 1 90 ? 7.781 10.727 -1.441 1 97.62 90 ILE A CA 1
ATOM 684 C C . ILE A 1 90 ? 6.547 11.625 -1.447 1 97.62 90 ILE A C 1
ATOM 686 O O . ILE A 1 90 ? 6.273 12.32 -0.467 1 97.62 90 ILE A O 1
ATOM 690 N N . GLY A 1 91 ? 5.812 11.625 -2.447 1 94.44 91 GLY A N 1
ATOM 691 C CA . GLY A 1 91 ? 4.645 12.484 -2.596 1 94.44 91 GLY A CA 1
ATOM 692 C C . GLY A 1 91 ? 4.309 12.789 -4.043 1 94.44 91 GLY A C 1
ATOM 693 O O . GLY A 1 91 ? 4.297 11.891 -4.887 1 94.44 91 GLY A O 1
ATOM 694 N N . LYS A 1 92 ? 3.932 14.039 -4.285 1 90.31 92 LYS A N 1
ATOM 695 C CA . LYS A 1 92 ? 3.619 14.531 -5.621 1 90.31 92 LYS A CA 1
ATOM 696 C C . LYS A 1 92 ? 4.617 15.609 -6.055 1 90.31 92 LYS A C 1
ATOM 698 O O . LYS A 1 92 ? 5.496 15.992 -5.281 1 90.31 92 LYS A O 1
ATOM 703 N N . GLU A 1 93 ? 4.566 16 -7.262 1 84.94 93 GLU A N 1
ATOM 704 C CA . GLU A 1 93 ? 5.516 16.969 -7.805 1 84.94 93 GLU A CA 1
ATOM 705 C C . GLU A 1 93 ? 5.504 18.266 -7 1 84.94 93 GLU A C 1
ATOM 707 O O . GLU A 1 93 ? 6.547 18.891 -6.793 1 84.94 93 GLU A O 1
ATOM 712 N N . MET A 1 94 ? 4.379 18.703 -6.523 1 86.19 94 MET A N 1
ATOM 713 C CA . MET A 1 94 ? 4.246 19.938 -5.762 1 86.19 94 MET A CA 1
ATOM 714 C C . MET A 1 94 ? 5.102 19.891 -4.496 1 86.19 94 MET A C 1
ATOM 716 O O . MET A 1 94 ? 5.633 20.922 -4.062 1 86.19 94 MET A O 1
ATOM 720 N N . GLU A 1 95 ? 5.242 18.75 -3.947 1 91.19 95 GLU A N 1
ATOM 721 C CA . GLU A 1 95 ? 6.027 18.625 -2.723 1 91.19 95 GLU A CA 1
ATOM 722 C C . GLU A 1 95 ? 7.516 18.828 -3.002 1 91.19 95 GLU A C 1
ATOM 724 O O . GLU A 1 95 ? 8.266 19.266 -2.131 1 91.19 95 GLU A O 1
ATOM 729 N N . MET A 1 96 ? 7.953 18.5 -4.246 1 92.56 96 MET A N 1
ATOM 730 C CA . MET A 1 96 ? 9.336 18.766 -4.633 1 92.56 96 MET A CA 1
ATOM 731 C C . MET A 1 96 ? 9.641 20.266 -4.547 1 92.56 96 MET A C 1
ATOM 733 O O . MET A 1 96 ? 10.664 20.656 -3.977 1 92.56 96 MET A O 1
ATOM 737 N N . ASP A 1 97 ? 8.734 21.047 -5.043 1 92.12 97 ASP A N 1
ATOM 738 C CA . ASP A 1 97 ? 8.898 22.484 -5.023 1 92.12 97 ASP A CA 1
ATOM 739 C C . ASP A 1 97 ? 8.875 23.031 -3.596 1 92.12 97 ASP A C 1
ATOM 741 O O . ASP A 1 97 ? 9.648 23.922 -3.248 1 92.12 97 ASP A O 1
ATOM 745 N N . THR A 1 98 ? 7.984 22.5 -2.859 1 93.94 98 THR A N 1
ATOM 746 C CA . THR A 1 98 ? 7.863 22.922 -1.468 1 93.94 98 THR A CA 1
ATOM 747 C C . THR A 1 98 ? 9.156 22.641 -0.705 1 93.94 98 THR A C 1
ATOM 749 O O . THR A 1 98 ? 9.68 23.516 -0.012 1 93.94 98 THR A O 1
ATOM 752 N N . VAL A 1 99 ? 9.719 21.484 -0.861 1 95.38 99 VAL A N 1
ATOM 753 C CA . VAL A 1 99 ? 10.938 21.094 -0.156 1 95.38 99 VAL A CA 1
ATOM 754 C C . VAL A 1 99 ? 12.117 21.922 -0.646 1 95.38 99 VAL A C 1
ATOM 756 O O . VAL A 1 99 ? 12.938 22.375 0.152 1 95.38 99 VAL A O 1
ATOM 759 N N . ARG A 1 100 ? 12.195 22.203 -1.921 1 95.31 100 ARG A N 1
ATOM 760 C CA . ARG A 1 100 ? 13.227 23.078 -2.473 1 95.31 100 ARG A CA 1
ATOM 761 C C . ARG A 1 100 ? 13.133 24.484 -1.873 1 95.31 100 ARG A C 1
ATOM 763 O O . ARG A 1 100 ? 14.156 25.094 -1.556 1 95.31 100 ARG A O 1
ATOM 770 N N . SER A 1 101 ? 11.953 24.922 -1.727 1 94.81 101 SER A N 1
ATOM 771 C CA . SER A 1 101 ? 11.727 26.266 -1.222 1 94.81 101 SER A CA 1
ATOM 772 C C . SER A 1 101 ? 12.211 26.406 0.22 1 94.81 101 SER A C 1
ATOM 774 O O . SER A 1 101 ? 12.477 27.516 0.688 1 94.81 101 SER A O 1
ATOM 776 N N . PHE A 1 102 ? 12.289 25.281 0.921 1 96.12 102 PHE A N 1
ATOM 777 C CA . PHE A 1 102 ? 12.773 25.312 2.295 1 96.12 102 PHE A CA 1
ATOM 778 C C . PHE A 1 102 ? 14.289 25.484 2.33 1 96.12 102 PHE A C 1
ATOM 780 O O . PHE A 1 102 ? 14.852 25.891 3.35 1 96.12 102 PHE A O 1
ATOM 787 N N . GLY A 1 103 ? 15.008 25.109 1.247 1 97.38 103 GLY A N 1
ATOM 788 C CA . GLY A 1 103 ? 16.453 25.266 1.199 1 97.38 103 GLY A CA 1
ATOM 789 C C . GLY A 1 103 ? 17.188 23.969 0.917 1 97.38 103 GLY A C 1
ATOM 790 O O . GLY A 1 103 ? 18.422 23.938 0.857 1 97.38 103 GLY A O 1
ATOM 791 N N . PHE A 1 104 ? 16.5 22.859 0.687 1 98 104 PHE A N 1
ATOM 792 C CA . PHE A 1 104 ? 17.125 21.609 0.312 1 98 104 PHE A CA 1
ATOM 793 C C . PHE A 1 104 ? 17.594 21.641 -1.138 1 98 104 PHE A C 1
ATOM 795 O O . PHE A 1 104 ? 16.781 21.797 -2.053 1 98 104 PHE A O 1
ATOM 802 N N . LYS A 1 105 ? 18.812 21.391 -1.341 1 97.44 105 LYS A N 1
ATOM 803 C CA . LYS A 1 105 ? 19.406 21.656 -2.646 1 97.44 105 LYS A CA 1
ATOM 804 C C . LYS A 1 105 ? 19.312 20.438 -3.562 1 97.44 105 LYS A C 1
ATOM 806 O O . LYS A 1 105 ? 19.391 20.578 -4.785 1 97.44 105 LYS A O 1
ATOM 811 N N . HIS A 1 106 ? 19.141 19.234 -2.945 1 97.31 106 HIS A N 1
ATOM 812 C CA . HIS A 1 106 ? 19.188 18.031 -3.754 1 97.31 106 HIS A CA 1
ATOM 813 C C . HIS A 1 106 ? 18 17.109 -3.455 1 97.31 106 HIS A C 1
ATOM 815 O O . HIS A 1 106 ? 18.188 15.945 -3.098 1 97.31 106 HIS A O 1
ATOM 821 N N . PRO A 1 107 ? 16.781 17.625 -3.641 1 97.56 107 PRO A N 1
ATOM 822 C CA . PRO A 1 107 ? 15.633 16.719 -3.531 1 97.56 107 PRO A CA 1
ATOM 823 C C . PRO A 1 107 ? 15.578 15.703 -4.668 1 97.56 107 PRO A C 1
ATOM 825 O O . PRO A 1 107 ? 15.797 16.062 -5.828 1 97.56 107 PRO A O 1
ATOM 828 N N . ILE A 1 108 ? 15.367 14.477 -4.336 1 97.69 108 ILE A N 1
ATOM 829 C CA . ILE A 1 108 ? 15.25 13.367 -5.277 1 97.69 108 ILE A CA 1
ATOM 830 C C . ILE A 1 108 ? 13.82 12.836 -5.266 1 97.69 108 ILE A C 1
ATOM 832 O O . ILE A 1 108 ? 13.281 12.508 -4.203 1 97.69 108 ILE A O 1
ATOM 836 N N . TYR A 1 109 ? 13.188 12.789 -6.406 1 96.38 109 TYR A N 1
ATOM 837 C CA . TYR A 1 109 ? 11.812 12.312 -6.512 1 96.38 109 TYR A CA 1
ATOM 838 C C . TYR A 1 109 ? 11.773 10.789 -6.59 1 96.38 109 TYR A C 1
ATOM 840 O O . TYR A 1 109 ? 12.523 10.18 -7.348 1 96.38 109 TYR A O 1
ATOM 848 N N . TYR A 1 110 ? 10.891 10.117 -5.883 1 96.25 110 TYR A N 1
ATOM 849 C CA . TYR A 1 110 ? 10.898 8.664 -5.773 1 96.25 110 TYR A CA 1
ATOM 850 C C . TYR A 1 110 ? 10.633 8.008 -7.121 1 96.25 110 TYR A C 1
ATOM 852 O O . TYR A 1 110 ? 11.18 6.945 -7.426 1 96.25 110 TYR A O 1
ATOM 860 N N . GLU A 1 111 ? 9.844 8.633 -7.996 1 93.44 111 GLU A N 1
ATOM 861 C CA . GLU A 1 111 ? 9.477 8.039 -9.281 1 93.44 111 GLU A CA 1
ATOM 862 C C . GLU A 1 111 ? 10.672 8.016 -10.234 1 93.44 111 GLU A C 1
ATOM 864 O O . GLU A 1 111 ? 10.648 7.305 -11.242 1 93.44 111 GLU A O 1
ATOM 869 N N . ASP A 1 112 ? 11.688 8.82 -9.938 1 95 112 ASP A N 1
ATOM 870 C CA . ASP A 1 112 ? 12.852 8.867 -10.812 1 95 112 ASP A CA 1
ATOM 871 C C . ASP A 1 112 ? 13.594 7.535 -10.812 1 95 112 ASP A C 1
ATOM 873 O O . ASP A 1 112 ? 14.289 7.203 -11.773 1 95 112 ASP A O 1
ATOM 877 N N . TYR A 1 113 ? 13.445 6.789 -9.781 1 94.44 113 TYR A N 1
ATOM 878 C CA . TYR A 1 113 ? 14.172 5.531 -9.656 1 94.44 113 TYR A CA 1
ATOM 879 C C . TYR A 1 113 ? 13.758 4.551 -10.75 1 94.44 113 TYR A C 1
ATOM 881 O O . TYR A 1 113 ? 14.602 4.016 -11.469 1 94.44 113 TYR A O 1
ATOM 889 N N . ALA A 1 114 ? 12.43 4.324 -10.867 1 90.88 114 ALA A N 1
ATOM 890 C CA . ALA A 1 114 ? 11.961 3.389 -11.883 1 90.88 114 ALA A CA 1
ATOM 891 C C . ALA A 1 114 ? 12.086 3.992 -13.281 1 90.88 114 ALA A C 1
ATOM 893 O O . ALA A 1 114 ? 12.078 3.27 -14.281 1 90.88 114 ALA A O 1
ATOM 894 N N . THR A 1 115 ? 12.102 5.344 -13.328 1 90.25 115 THR A N 1
ATOM 895 C CA . THR A 1 115 ? 12.383 5.984 -14.609 1 90.25 115 THR A CA 1
ATOM 896 C C . THR A 1 115 ? 13.805 5.676 -15.062 1 90.25 115 THR A C 1
ATOM 898 O O . THR A 1 115 ? 14.031 5.375 -16.234 1 90.25 115 THR A O 1
ATOM 901 N N . LEU A 1 116 ? 14.742 5.73 -14.188 1 89.25 116 LEU A N 1
ATOM 902 C CA . LEU A 1 116 ? 16.141 5.477 -14.477 1 89.25 116 LEU A CA 1
ATOM 903 C C . LEU A 1 116 ? 16.391 3.99 -14.719 1 89.25 116 LEU A C 1
ATOM 905 O O . LEU A 1 116 ? 17.188 3.619 -15.586 1 89.25 116 LEU A O 1
ATOM 909 N N . ASN A 1 117 ? 15.781 3.146 -13.891 1 89.81 117 ASN A N 1
ATOM 910 C CA . ASN A 1 117 ? 15.898 1.697 -14.008 1 89.81 117 ASN A CA 1
ATOM 911 C C . ASN A 1 117 ? 14.531 1.016 -13.891 1 89.81 117 ASN A C 1
ATOM 913 O O . ASN A 1 117 ? 14.125 0.617 -12.797 1 89.81 117 ASN A O 1
ATOM 917 N N . PRO A 1 118 ? 13.961 0.779 -15.008 1 89.56 118 PRO A N 1
ATOM 918 C CA . PRO A 1 118 ? 12.602 0.237 -15.016 1 89.56 118 PRO A CA 1
ATOM 919 C C . PRO A 1 118 ? 12.484 -1.09 -14.273 1 89.56 118 PRO A C 1
ATOM 921 O O . PRO A 1 118 ? 11.406 -1.444 -13.797 1 89.56 118 PRO A O 1
ATOM 924 N N . ALA A 1 119 ? 13.562 -1.817 -14.086 1 89.25 119 ALA A N 1
ATOM 925 C CA . ALA A 1 119 ? 13.547 -3.1 -13.391 1 89.25 119 ALA A CA 1
ATOM 926 C C . ALA A 1 119 ? 13.25 -2.914 -11.898 1 89.25 119 ALA A C 1
ATOM 928 O O . ALA A 1 119 ? 12.93 -3.877 -11.203 1 89.25 119 ALA A O 1
ATOM 929 N N . GLN A 1 120 ? 13.383 -1.693 -11.414 1 90.69 120 GLN A N 1
ATOM 930 C CA . GLN A 1 120 ? 13.125 -1.432 -10.008 1 90.69 120 GLN A CA 1
ATOM 931 C C . GLN A 1 120 ? 11.633 -1.499 -9.695 1 90.69 120 GLN A C 1
ATOM 933 O O . GLN A 1 120 ? 11.242 -1.767 -8.555 1 90.69 120 GLN A O 1
ATOM 938 N N . PHE A 1 121 ? 10.867 -1.231 -10.664 1 91.75 121 PHE A N 1
ATOM 939 C CA . PHE A 1 121 ? 9.422 -1.386 -10.523 1 91.75 121 PHE A CA 1
ATOM 940 C C . PHE A 1 121 ? 8.781 -1.737 -11.859 1 91.75 121 PHE A C 1
ATOM 942 O O . PHE A 1 121 ? 8.172 -0.884 -12.5 1 91.75 121 PHE A O 1
ATOM 949 N N . PRO A 1 122 ? 8.766 -2.934 -12.227 1 87.38 122 PRO A N 1
ATOM 950 C CA . PRO A 1 122 ? 8.367 -3.381 -13.57 1 87.38 122 PRO A CA 1
ATOM 951 C C . PRO A 1 122 ? 6.895 -3.115 -13.867 1 87.38 122 PRO A C 1
ATOM 953 O O . PRO A 1 122 ? 6.5 -3.051 -15.031 1 87.38 122 PRO A O 1
ATOM 956 N N . ASP A 1 123 ? 6.098 -2.93 -12.898 1 83.69 123 ASP A N 1
ATOM 957 C CA . ASP A 1 123 ? 4.66 -2.74 -13.086 1 83.69 123 ASP A CA 1
ATOM 958 C C . ASP A 1 123 ? 4.363 -1.359 -13.664 1 83.69 123 ASP A C 1
ATOM 960 O O . ASP A 1 123 ? 3.248 -1.104 -14.125 1 83.69 123 ASP A O 1
ATOM 964 N N . ARG A 1 124 ? 5.363 -0.448 -13.594 1 77.44 124 ARG A N 1
ATOM 965 C CA . ARG A 1 124 ? 5.148 0.905 -14.102 1 77.44 124 ARG A CA 1
ATOM 966 C C . ARG A 1 124 ? 4.961 0.903 -15.609 1 77.44 124 ARG A C 1
ATOM 968 O O . ARG A 1 124 ? 4.242 1.746 -16.156 1 77.44 124 ARG A O 1
ATOM 975 N N . TYR A 1 125 ? 5.895 0.187 -16.312 1 61.72 125 TYR A N 1
ATOM 976 C CA . TYR A 1 125 ? 5.957 0.191 -17.781 1 61.72 125 TYR A CA 1
ATOM 977 C C . TYR A 1 125 ? 4.586 -0.086 -18.375 1 61.72 125 TYR A C 1
ATOM 979 O O . TYR A 1 125 ? 4.277 0.387 -19.484 1 61.72 125 TYR A O 1
ATOM 987 N N . GLN A 1 126 ? 3.816 -0.749 -17.672 1 54.31 126 GLN A N 1
ATOM 988 C CA . GLN A 1 126 ? 2.496 -1.014 -18.234 1 54.31 126 GLN A CA 1
ATOM 989 C C . GLN A 1 126 ? 1.638 0.248 -18.234 1 54.31 126 GLN A C 1
ATOM 991 O O . GLN A 1 126 ? 0.633 0.319 -18.953 1 54.31 126 GLN A O 1
ATOM 996 N N . ALA A 1 127 ? 2.291 1.194 -17.484 1 52 127 ALA A N 1
ATOM 997 C CA . ALA A 1 127 ? 1.586 2.475 -17.484 1 52 127 ALA A CA 1
ATOM 998 C C . ALA A 1 127 ? 2.152 3.416 -18.531 1 52 127 ALA A C 1
ATOM 1000 O O . ALA A 1 127 ? 3.346 3.369 -18.844 1 52 127 ALA A O 1
ATOM 1001 N N . VAL A 1 128 ? 1.647 3.768 -19.688 1 47.62 128 VAL A N 1
ATOM 1002 C CA . VAL A 1 128 ? 1.985 4.48 -20.922 1 47.62 128 VAL A CA 1
ATOM 1003 C C . VAL A 1 128 ? 2.666 5.801 -20.578 1 47.62 128 VAL A C 1
ATOM 1005 O O . VAL A 1 128 ? 3.008 6.582 -21.469 1 47.62 128 VAL A O 1
ATOM 1008 N N . HIS A 1 129 ? 2.873 6.094 -19.375 1 51.75 129 HIS A N 1
ATOM 1009 C CA . HIS A 1 129 ? 3.172 7.516 -19.266 1 51.75 129 HIS A CA 1
ATOM 1010 C C . HIS A 1 129 ? 4.676 7.77 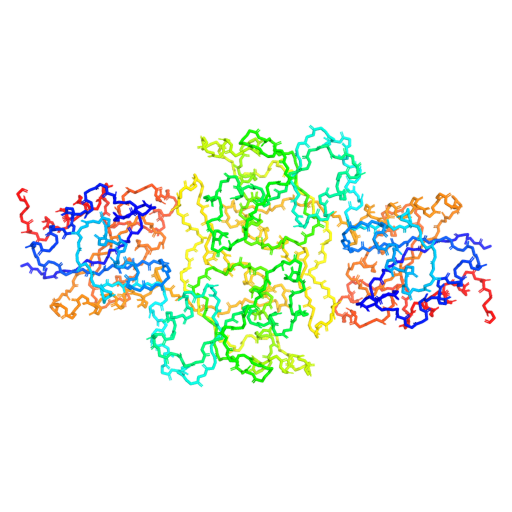-19.344 1 51.75 129 HIS A C 1
ATOM 1012 O O . HIS A 1 129 ? 5.465 6.988 -18.812 1 51.75 129 HIS A O 1
ATOM 1018 N N . SER A 1 130 ? 5.121 8.523 -20.438 1 51.38 130 SER A N 1
ATOM 1019 C CA . SER A 1 130 ? 6.434 9.156 -20.484 1 51.38 130 SER A CA 1
ATOM 1020 C C . SER A 1 130 ? 6.781 9.82 -19.156 1 51.38 130 SER A C 1
ATOM 1022 O O . SER A 1 130 ? 6.023 10.648 -18.656 1 51.38 130 SER A O 1
ATOM 1024 N N . TYR A 1 131 ? 7.621 9.023 -18.469 1 62.72 131 TYR A N 1
ATOM 1025 C CA . TYR A 1 131 ? 8.047 9.625 -17.219 1 62.72 131 TYR A CA 1
ATOM 1026 C C . TYR A 1 131 ? 9.328 10.438 -17.406 1 62.72 131 TYR A C 1
ATOM 1028 O O . TYR A 1 131 ? 10.242 10.008 -18.125 1 62.72 131 TYR A O 1
ATOM 1036 N N . SER A 1 132 ? 9.227 11.711 -17.062 1 70.44 132 SER A N 1
ATOM 1037 C CA . SER A 1 132 ? 10.406 12.562 -17.047 1 70.44 132 SER A CA 1
ATOM 1038 C C . SER A 1 132 ? 11.102 12.508 -15.695 1 70.44 132 SER A C 1
ATOM 1040 O O . SER A 1 132 ? 10.461 12.266 -14.672 1 70.44 132 SER A O 1
ATOM 1042 N N . ILE A 1 133 ? 12.445 12.508 -15.844 1 78.25 133 ILE A N 1
ATOM 1043 C CA . ILE A 1 133 ? 13.242 12.602 -14.625 1 78.25 133 ILE A CA 1
ATOM 1044 C C . ILE A 1 133 ? 13.078 13.992 -14.016 1 78.25 133 ILE A C 1
ATOM 1046 O O . ILE A 1 133 ? 13.172 15 -14.719 1 78.25 133 ILE A O 1
ATOM 1050 N N . HIS A 1 134 ? 12.828 14.07 -12.75 1 79.94 134 HIS A N 1
ATOM 1051 C CA . HIS A 1 134 ? 12.461 15.305 -12.062 1 79.94 134 HIS A CA 1
ATOM 1052 C C . HIS A 1 134 ? 13.625 15.828 -11.219 1 79.94 134 HIS A C 1
ATOM 1054 O O . HIS A 1 134 ? 13.555 16.938 -10.68 1 79.94 134 HIS A O 1
ATOM 1060 N N . SER A 1 135 ? 14.789 14.984 -11.172 1 88 135 SER A N 1
ATOM 1061 C CA . SER A 1 135 ? 15.852 15.32 -10.227 1 88 135 SER A CA 1
ATOM 1062 C C . SER A 1 135 ? 17.219 14.906 -10.766 1 88 135 SER A C 1
ATOM 1064 O O . SER A 1 135 ? 17.344 14.539 -11.93 1 88 135 SER A O 1
ATOM 1066 N N . GLU A 1 136 ? 18.234 15.039 -9.914 1 92.38 136 GLU A N 1
ATOM 1067 C CA . GLU A 1 136 ? 19.609 14.742 -10.305 1 92.38 136 GLU A CA 1
ATOM 1068 C C . GLU A 1 136 ? 19.984 13.305 -9.961 1 92.38 136 GLU A C 1
ATOM 1070 O O . GLU A 1 136 ? 21.172 12.977 -9.82 1 92.38 136 GLU A O 1
ATOM 1075 N N . LEU A 1 137 ? 19.031 12.477 -9.836 1 95.19 137 LEU A N 1
ATOM 1076 C CA . LEU A 1 137 ? 19.25 11.094 -9.422 1 95.19 137 LEU A CA 1
ATOM 1077 C C . LEU A 1 137 ? 20.172 10.367 -10.398 1 95.19 137 LEU A C 1
ATOM 1079 O O . LEU A 1 137 ? 19.984 10.469 -11.617 1 95.19 137 LEU A O 1
ATOM 1083 N N . ASP A 1 138 ? 21.172 9.734 -9.883 1 95 138 ASP A N 1
ATOM 1084 C CA . ASP A 1 138 ? 21.953 8.742 -10.617 1 95 138 ASP A CA 1
ATOM 1085 C C . ASP A 1 138 ? 22.312 7.555 -9.727 1 95 138 ASP A C 1
ATOM 1087 O O . ASP A 1 138 ? 21.875 7.48 -8.578 1 95 138 ASP A O 1
ATOM 1091 N N . GLU A 1 139 ? 23.062 6.609 -10.203 1 94.19 139 GLU A N 1
ATOM 1092 C CA . GLU A 1 139 ? 23.297 5.352 -9.5 1 94.19 139 GLU A CA 1
ATOM 1093 C C . GLU A 1 139 ? 24.141 5.574 -8.242 1 94.19 139 GLU A C 1
ATOM 1095 O O . GLU A 1 139 ? 24.109 4.754 -7.324 1 94.19 139 GLU A O 1
ATOM 1100 N N . HIS A 1 140 ? 24.828 6.688 -8.18 1 96.12 140 HIS A N 1
ATOM 1101 C CA . HIS A 1 140 ? 25.75 6.922 -7.07 1 96.12 140 HIS A CA 1
ATOM 1102 C C . HIS A 1 140 ? 25.172 7.906 -6.066 1 96.12 140 HIS A C 1
ATOM 1104 O O . HIS A 1 140 ? 25.781 8.18 -5.031 1 96.12 140 HIS A O 1
ATOM 1110 N N . THR A 1 141 ? 23.984 8.398 -6.332 1 97.69 141 THR A N 1
ATOM 1111 C CA . THR A 1 141 ? 23.328 9.305 -5.395 1 97.69 141 THR A CA 1
ATOM 1112 C C . THR A 1 141 ? 23.109 8.617 -4.051 1 97.69 141 THR A C 1
ATOM 1114 O O . THR A 1 141 ? 22.453 7.57 -3.984 1 97.69 141 THR A O 1
ATOM 1117 N N . GLN A 1 142 ? 23.672 9.227 -3.004 1 98.31 142 GLN A N 1
ATOM 1118 C CA . GLN A 1 142 ? 23.531 8.672 -1.663 1 98.31 142 GLN A CA 1
ATOM 1119 C C . GLN A 1 142 ? 22.453 9.398 -0.864 1 98.31 142 GLN A C 1
ATOM 1121 O O . GLN A 1 142 ? 22.688 10.508 -0.382 1 98.31 142 GLN A O 1
ATOM 1126 N N . ILE A 1 143 ? 21.344 8.773 -0.667 1 98.69 143 ILE A N 1
ATOM 1127 C CA . ILE A 1 143 ? 20.219 9.383 0.029 1 98.69 143 ILE A CA 1
ATOM 1128 C C . ILE A 1 143 ? 20.547 9.516 1.516 1 98.69 143 ILE A C 1
ATOM 1130 O O . ILE A 1 143 ? 20.969 8.555 2.156 1 98.69 143 ILE A O 1
ATOM 1134 N N . ALA A 1 144 ? 20.281 10.719 1.991 1 98.69 144 ALA A N 1
ATOM 1135 C CA . ALA A 1 144 ? 20.625 11 3.381 1 98.69 144 ALA A CA 1
ATOM 1136 C C . ALA A 1 144 ? 19.391 10.961 4.277 1 98.69 144 ALA A C 1
ATOM 1138 O O . ALA A 1 144 ? 19.5 10.742 5.488 1 98.69 144 ALA A O 1
ATOM 1139 N N . ALA A 1 145 ? 18.25 11.148 3.768 1 98.81 145 ALA A N 1
ATOM 1140 C CA . ALA A 1 145 ? 16.969 11.148 4.484 1 98.81 145 ALA A CA 1
ATOM 1141 C C . ALA A 1 145 ? 15.805 10.898 3.535 1 98.81 145 ALA A C 1
ATOM 1143 O O . ALA A 1 145 ? 15.914 11.141 2.33 1 98.81 145 ALA A O 1
ATOM 1144 N N . ILE A 1 146 ? 14.734 10.398 4.059 1 98.88 146 ILE A N 1
ATOM 1145 C CA . ILE A 1 146 ? 13.5 10.203 3.305 1 98.88 146 ILE A CA 1
ATOM 1146 C C . ILE A 1 146 ? 12.391 11.07 3.895 1 98.88 146 ILE A C 1
ATOM 1148 O O . ILE A 1 146 ? 12.094 10.984 5.09 1 98.88 146 ILE A O 1
ATOM 1152 N N . PHE A 1 147 ? 11.82 11.93 3.109 1 98.69 147 PHE A N 1
ATOM 1153 C CA . PHE A 1 147 ? 10.68 12.75 3.486 1 98.69 147 PHE A CA 1
ATOM 1154 C C . PHE A 1 147 ? 9.406 12.242 2.83 1 98.69 147 PHE A C 1
ATOM 1156 O O . PHE A 1 147 ? 9.234 12.352 1.615 1 98.69 147 PHE A O 1
ATOM 1163 N N . ILE A 1 148 ? 8.539 11.656 3.609 1 98.69 148 ILE A N 1
ATOM 1164 C CA . ILE A 1 148 ? 7.199 11.328 3.135 1 98.69 148 ILE A CA 1
ATOM 1165 C C . ILE A 1 148 ? 6.281 12.531 3.301 1 98.69 148 ILE A C 1
ATOM 1167 O O . ILE A 1 148 ? 5.691 12.734 4.367 1 98.69 148 ILE A O 1
ATOM 1171 N N . ALA A 1 149 ? 6.16 13.258 2.213 1 97.44 149 ALA A N 1
ATOM 1172 C CA . ALA A 1 149 ? 5.578 14.594 2.285 1 97.44 149 ALA A CA 1
ATOM 1173 C C . ALA A 1 149 ? 4.102 14.57 1.9 1 97.44 149 ALA A C 1
ATOM 1175 O O . ALA A 1 149 ? 3.365 15.516 2.195 1 97.44 149 ALA A O 1
ATOM 1176 N N . HIS A 1 150 ? 3.701 13.586 1.186 1 96.31 150 HIS A N 1
ATOM 1177 C CA . HIS A 1 150 ? 2.332 13.359 0.737 1 96.31 150 HIS A CA 1
ATOM 1178 C C . HIS A 1 150 ? 2.113 11.898 0.362 1 96.31 150 HIS A C 1
ATOM 1180 O O . HIS A 1 150 ? 3.068 11.117 0.306 1 96.31 150 HIS A O 1
ATOM 1186 N N . THR A 1 151 ? 0.912 11.484 0.216 1 96.06 151 THR A N 1
ATOM 1187 C CA . THR A 1 151 ? 0.679 10.18 -0.381 1 96.06 151 THR A CA 1
ATOM 1188 C C . THR A 1 151 ? 1.32 10.094 -1.764 1 96.06 151 THR A C 1
ATOM 1190 O O . THR A 1 151 ? 1.186 11.008 -2.574 1 96.06 151 THR A O 1
ATOM 1193 N N . PRO A 1 152 ? 2.037 9.031 -2 1 94.94 152 PRO A N 1
ATOM 1194 C CA . PRO A 1 152 ? 2.582 8.867 -3.35 1 94.94 152 PRO A CA 1
ATOM 1195 C C . PRO A 1 152 ? 1.504 8.547 -4.387 1 94.94 152 PRO A C 1
ATOM 1197 O O . PRO A 1 152 ? 0.39 8.164 -4.023 1 94.94 152 PRO A O 1
ATOM 1200 N N . LEU A 1 153 ? 1.81 8.719 -5.621 1 89.5 153 LEU A N 1
ATOM 1201 C CA . LEU A 1 153 ? 0.883 8.391 -6.699 1 89.5 153 LEU A CA 1
ATOM 1202 C C . LEU A 1 153 ? 0.63 6.887 -6.754 1 89.5 153 LEU A C 1
ATOM 1204 O O . LEU A 1 153 ? -0.51 6.449 -6.93 1 89.5 153 LEU A O 1
ATOM 1208 N N . ASN A 1 154 ? 1.639 6.117 -6.648 1 91.31 154 ASN A N 1
ATOM 1209 C CA . ASN A 1 154 ? 1.567 4.664 -6.531 1 91.31 154 ASN A CA 1
ATOM 1210 C C . ASN A 1 154 ? 2.215 4.172 -5.242 1 91.31 154 ASN A C 1
ATOM 1212 O O . ASN A 1 154 ? 3.436 4.242 -5.086 1 91.31 154 ASN A O 1
ATOM 1216 N N . TRP A 1 155 ? 1.331 3.611 -4.371 1 97.19 155 TRP A N 1
ATOM 1217 C CA . TRP A 1 155 ? 1.842 3.191 -3.072 1 97.19 155 TRP A CA 1
ATOM 1218 C C . TRP A 1 155 ? 2.844 2.051 -3.223 1 97.19 155 TRP A C 1
ATOM 1220 O O . TRP A 1 155 ? 3.859 2.014 -2.523 1 97.19 155 TRP A O 1
ATOM 1230 N N . GLY A 1 156 ? 2.527 1.064 -4.125 1 97.06 156 GLY A N 1
ATOM 1231 C CA . GLY A 1 156 ? 3.426 -0.06 -4.332 1 97.06 156 GLY A CA 1
ATOM 1232 C C . GLY A 1 156 ? 4.812 0.36 -4.777 1 97.06 156 GLY A C 1
ATOM 1233 O O . GLY A 1 156 ? 5.812 -0.146 -4.266 1 97.06 156 GLY A O 1
ATOM 1234 N N . GLU A 1 157 ? 4.879 1.272 -5.734 1 95.75 157 GLU A N 1
ATOM 1235 C CA . GLU A 1 157 ? 6.156 1.779 -6.227 1 95.75 157 GLU A CA 1
ATOM 1236 C C . GLU A 1 157 ? 6.941 2.469 -5.117 1 95.75 157 GLU A C 1
ATOM 1238 O O . GLU A 1 157 ? 8.133 2.213 -4.941 1 95.75 157 GLU A O 1
ATOM 1243 N N . ALA A 1 158 ? 6.277 3.336 -4.41 1 97.56 158 ALA A N 1
ATOM 1244 C CA . ALA A 1 158 ? 6.941 4.078 -3.344 1 97.56 158 ALA A CA 1
ATOM 1245 C C . ALA A 1 158 ? 7.48 3.135 -2.271 1 97.56 158 ALA A C 1
ATOM 1247 O O . ALA A 1 158 ? 8.617 3.281 -1.821 1 97.56 158 ALA A O 1
ATOM 1248 N N . ILE A 1 159 ? 6.68 2.168 -1.852 1 98.69 159 ILE A N 1
ATOM 1249 C CA . ILE A 1 159 ? 7.098 1.211 -0.833 1 98.69 159 ILE A CA 1
ATOM 1250 C C . ILE A 1 159 ? 8.328 0.446 -1.317 1 98.69 159 ILE A C 1
ATOM 1252 O O . ILE A 1 159 ? 9.305 0.296 -0.578 1 98.69 159 ILE A O 1
ATOM 1256 N N . GLN A 1 160 ? 8.266 -0.045 -2.578 1 98.06 160 GLN A N 1
ATOM 1257 C CA . GLN A 1 160 ? 9.383 -0.781 -3.16 1 98.06 160 GLN A CA 1
ATOM 1258 C C . GLN A 1 160 ? 10.664 0.05 -3.131 1 98.06 160 GLN A C 1
ATOM 1260 O O . GLN A 1 160 ? 11.711 -0.43 -2.693 1 98.06 160 GLN A O 1
ATOM 1265 N N . ILE A 1 161 ? 10.594 1.303 -3.549 1 97.44 161 ILE A N 1
ATOM 1266 C CA . ILE A 1 161 ? 11.758 2.174 -3.672 1 97.44 161 ILE A CA 1
ATOM 1267 C C . ILE A 1 161 ? 12.305 2.5 -2.285 1 97.44 161 ILE A C 1
ATOM 1269 O O . ILE A 1 161 ? 13.516 2.447 -2.062 1 97.44 161 ILE A O 1
ATOM 1273 N N . ILE A 1 162 ? 11.438 2.84 -1.358 1 98.75 162 ILE A N 1
ATOM 1274 C CA . ILE A 1 162 ? 11.875 3.162 -0.005 1 98.75 162 ILE A CA 1
ATOM 1275 C C . ILE A 1 162 ? 12.609 1.969 0.598 1 98.75 162 ILE A C 1
ATOM 1277 O O . ILE A 1 162 ? 13.703 2.119 1.151 1 98.75 162 ILE A O 1
ATOM 1281 N N . CYS A 1 163 ? 12.039 0.785 0.468 1 98.38 163 CYS A N 1
ATOM 1282 C CA . CYS A 1 163 ? 12.656 -0.412 1.032 1 98.38 163 CYS A CA 1
ATOM 1283 C C . CYS A 1 163 ? 14 -0.691 0.383 1 98.38 163 CYS A C 1
ATOM 1285 O O . CYS A 1 163 ? 14.938 -1.137 1.051 1 98.38 163 CYS A O 1
ATOM 1287 N N . ASP A 1 164 ? 14.086 -0.489 -0.944 1 97.5 164 ASP A N 1
ATOM 1288 C CA . ASP A 1 164 ? 15.367 -0.64 -1.624 1 97.5 164 ASP A CA 1
ATOM 1289 C C . ASP A 1 164 ? 16.406 0.316 -1.05 1 97.5 164 ASP A C 1
ATOM 1291 O O . ASP A 1 164 ? 17.516 -0.102 -0.689 1 97.5 164 ASP A O 1
ATOM 1295 N N . VAL A 1 165 ? 16.047 1.556 -0.93 1 97.94 165 VAL A N 1
ATOM 1296 C CA . VAL A 1 165 ? 16.969 2.588 -0.461 1 97.94 165 VAL A CA 1
ATOM 1297 C C . VAL A 1 165 ? 17.406 2.279 0.968 1 97.94 165 VAL A C 1
ATOM 1299 O O . VAL A 1 165 ? 18.594 2.396 1.3 1 97.94 165 VAL A O 1
ATOM 1302 N N . LEU A 1 166 ? 16.469 1.859 1.793 1 98.44 166 LEU A N 1
ATOM 1303 C CA . LEU A 1 166 ? 16.766 1.562 3.191 1 98.44 166 LEU A CA 1
ATOM 1304 C C . LEU A 1 166 ? 17.688 0.348 3.309 1 98.44 166 LEU A C 1
ATOM 1306 O O . LEU A 1 166 ? 18.406 0.205 4.297 1 98.44 166 LEU A O 1
ATOM 1310 N N . ARG A 1 167 ? 17.625 -0.542 2.316 1 97.31 167 ARG A N 1
ATOM 1311 C CA . ARG A 1 167 ? 18.438 -1.758 2.363 1 97.31 167 ARG A CA 1
ATOM 1312 C C . ARG A 1 167 ? 19.797 -1.535 1.72 1 97.31 167 ARG A C 1
ATOM 1314 O O . ARG A 1 167 ? 20.641 -2.432 1.719 1 97.31 167 ARG A O 1
ATOM 1321 N N . SER A 1 168 ? 20.016 -0.399 1.123 1 96.75 168 SER A N 1
ATOM 1322 C CA . SER A 1 168 ? 21.312 -0.017 0.575 1 96.75 168 SER A CA 1
ATOM 1323 C C . SER A 1 168 ? 22.266 0.403 1.68 1 96.75 168 SER A C 1
ATOM 1325 O O . SER A 1 168 ? 21.922 1.215 2.539 1 96.75 168 SER A O 1
ATOM 1327 N N . LYS A 1 169 ? 23.484 -0.03 1.596 1 96.19 169 LYS A N 1
ATOM 1328 C CA . LYS A 1 169 ? 24.469 0.247 2.639 1 96.19 169 LYS A CA 1
ATOM 1329 C C . LYS A 1 169 ? 24.688 1.748 2.795 1 96.19 169 LYS A C 1
ATOM 1331 O O . LYS A 1 169 ? 24.875 2.242 3.91 1 96.19 169 LYS A O 1
ATOM 1336 N N . ASP A 1 170 ? 24.734 2.469 1.652 1 96.44 170 ASP A N 1
ATOM 1337 C CA . ASP A 1 170 ? 25.047 3.893 1.723 1 96.44 170 ASP A CA 1
ATOM 1338 C C . ASP A 1 170 ? 23.938 4.73 1.103 1 96.44 170 ASP A C 1
ATOM 1340 O O . ASP A 1 170 ? 24.141 5.898 0.766 1 96.44 170 ASP A O 1
ATOM 1344 N N . GLY A 1 171 ? 22.75 4.098 0.848 1 96.25 171 GLY A N 1
ATOM 1345 C CA . GLY A 1 171 ? 21.594 4.809 0.316 1 96.25 171 GLY A CA 1
ATOM 1346 C C . GLY A 1 171 ? 21.641 4.953 -1.194 1 96.25 171 GLY A C 1
ATOM 1347 O O . GLY A 1 171 ? 20.781 5.629 -1.777 1 96.25 171 GLY A O 1
ATOM 1348 N N . SER A 1 172 ? 22.609 4.277 -1.91 1 96.88 172 SER A N 1
ATOM 1349 C CA . SER A 1 172 ? 22.766 4.418 -3.355 1 96.88 172 SER A CA 1
ATOM 1350 C C . SER A 1 172 ? 22.266 3.172 -4.086 1 96.88 172 SER A C 1
ATOM 1352 O O . SER A 1 172 ? 22.281 2.072 -3.527 1 96.88 172 SER A O 1
ATOM 1354 N N . LEU A 1 173 ? 21.844 3.371 -5.305 1 93.75 173 LEU A N 1
ATOM 1355 C CA . LEU A 1 173 ? 21.469 2.246 -6.16 1 93.75 173 LEU A CA 1
ATOM 1356 C C . LEU A 1 173 ? 22.688 1.372 -6.449 1 93.75 173 LEU A C 1
ATOM 1358 O O . LEU A 1 173 ? 22.578 0.15 -6.562 1 93.75 173 LEU A O 1
ATOM 1362 N N . ALA A 1 174 ? 23.844 1.979 -6.594 1 93.94 174 ALA A N 1
ATOM 1363 C CA . ALA A 1 174 ? 25.078 1.269 -6.887 1 93.94 174 ALA A CA 1
ATOM 1364 C C . ALA A 1 174 ? 25.375 0.214 -5.824 1 93.94 174 ALA A C 1
ATOM 1366 O O . ALA A 1 174 ? 25.812 -0.896 -6.145 1 93.94 174 ALA A O 1
ATOM 1367 N N . SER A 1 175 ? 25.156 0.56 -4.609 1 94.25 175 SER A N 1
ATOM 1368 C CA . SER A 1 175 ? 25.391 -0.378 -3.518 1 94.25 175 SER A CA 1
ATOM 1369 C C . SER A 1 175 ? 24.469 -1.593 -3.623 1 94.25 175 SER A C 1
ATOM 1371 O O . SER A 1 175 ? 24.891 -2.715 -3.316 1 94.25 175 SER A O 1
ATOM 1373 N N . ILE A 1 176 ? 23.25 -1.361 -4.043 1 91.69 176 ILE A N 1
ATOM 1374 C CA . ILE A 1 176 ? 22.312 -2.459 -4.211 1 91.69 176 ILE A CA 1
ATOM 1375 C C . ILE A 1 176 ? 22.766 -3.369 -5.344 1 91.69 176 ILE A C 1
ATOM 1377 O O . ILE A 1 176 ? 22.781 -4.594 -5.199 1 91.69 176 ILE A O 1
ATOM 1381 N N . ILE A 1 177 ? 23.125 -2.705 -6.406 1 87.88 177 ILE A N 1
ATOM 1382 C CA . ILE A 1 177 ? 23.562 -3.436 -7.59 1 87.88 177 ILE A CA 1
ATOM 1383 C C . ILE A 1 177 ? 24.797 -4.281 -7.246 1 87.88 177 ILE A C 1
ATOM 1385 O O . ILE A 1 177 ? 24.922 -5.418 -7.711 1 87.88 177 ILE A O 1
ATOM 1389 N N . ASP A 1 178 ? 25.609 -3.795 -6.395 1 90.69 178 ASP A N 1
ATOM 1390 C CA . ASP A 1 178 ? 26.844 -4.48 -5.996 1 90.69 178 ASP A CA 1
ATOM 1391 C C . ASP A 1 178 ? 26.562 -5.465 -4.855 1 90.69 178 ASP A C 1
ATOM 1393 O O . ASP A 1 178 ? 27.5 -5.992 -4.254 1 90.69 178 ASP A O 1
ATOM 1397 N N . ASN A 1 179 ? 25.359 -5.621 -4.465 1 89.56 179 ASN A N 1
ATOM 1398 C CA . ASN A 1 179 ? 24.922 -6.551 -3.432 1 89.56 179 ASN A CA 1
ATOM 1399 C C . ASN A 1 179 ? 25.469 -6.176 -2.062 1 89.56 179 ASN A C 1
ATOM 1401 O O . ASN A 1 179 ? 25.781 -7.047 -1.253 1 89.56 179 ASN A O 1
ATOM 1405 N N . ASN A 1 180 ? 25.797 -4.918 -1.924 1 93.06 180 ASN A N 1
ATOM 1406 C CA . ASN A 1 180 ? 26.109 -4.363 -0.609 1 93.06 180 ASN A CA 1
ATOM 1407 C C . ASN A 1 180 ? 24.828 -3.916 0.115 1 93.06 180 ASN A C 1
ATOM 1409 O O . ASN A 1 180 ? 24.5 -2.729 0.118 1 93.06 180 ASN A O 1
ATOM 1413 N N . ILE A 1 181 ? 24.219 -4.906 0.801 1 93.38 181 ILE A N 1
ATOM 1414 C CA . ILE A 1 181 ? 22.875 -4.711 1.341 1 93.38 181 ILE A CA 1
ATOM 1415 C C . ILE A 1 181 ? 22.906 -4.812 2.863 1 93.38 181 ILE A C 1
ATOM 1417 O O . ILE A 1 181 ? 23.781 -5.473 3.428 1 93.38 181 ILE A O 1
ATOM 1421 N N . ILE A 1 182 ? 21.984 -4.121 3.518 1 93.75 182 ILE A N 1
ATOM 1422 C CA . ILE A 1 182 ? 21.797 -4.16 4.965 1 93.75 182 ILE A CA 1
ATOM 1423 C C . ILE A 1 182 ? 20.312 -4.367 5.285 1 93.75 182 ILE A C 1
ATOM 1425 O O . ILE A 1 182 ? 19.453 -4.098 4.453 1 93.75 182 ILE A O 1
ATOM 1429 N N . LEU A 1 183 ? 20.031 -4.844 6.504 1 94.25 183 LEU A N 1
ATOM 1430 C CA . LEU A 1 183 ? 18.641 -5.125 6.895 1 94.25 183 LEU A CA 1
ATOM 1431 C C . LEU A 1 183 ? 18.234 -4.277 8.094 1 94.25 183 LEU A C 1
ATOM 1433 O O . LEU A 1 183 ? 17.219 -4.547 8.734 1 94.25 183 LEU A O 1
ATOM 1437 N N . THR A 1 184 ? 19.047 -3.305 8.406 1 96.56 184 THR A N 1
ATOM 1438 C CA . THR A 1 184 ? 18.75 -2.365 9.484 1 96.56 184 THR A CA 1
ATOM 1439 C C . THR A 1 184 ? 18.641 -0.943 8.945 1 96.56 184 THR A C 1
ATOM 1441 O O . THR A 1 184 ? 19.422 -0.524 8.102 1 96.56 184 THR A O 1
ATOM 1444 N N . GLN A 1 185 ? 17.719 -0.254 9.414 1 97.5 185 GLN A N 1
ATOM 1445 C CA . GLN A 1 185 ? 17.5 1.115 8.961 1 97.5 185 GLN A CA 1
ATOM 1446 C C . GLN A 1 185 ? 18.641 2.031 9.414 1 97.5 185 GLN A C 1
ATOM 1448 O O . GLN A 1 185 ? 18.922 2.139 10.609 1 97.5 185 GLN A O 1
ATOM 1453 N N . ARG A 1 186 ? 19.219 2.693 8.531 1 97.31 186 ARG A N 1
ATOM 1454 C CA . ARG A 1 186 ? 20.25 3.686 8.852 1 97.31 186 ARG A CA 1
ATOM 1455 C C . ARG A 1 186 ? 19.828 5.074 8.391 1 97.31 186 ARG A C 1
ATOM 1457 O O . ARG A 1 186 ? 20.266 6.082 8.953 1 97.31 186 ARG A O 1
ATOM 1464 N N . ILE A 1 187 ? 19 5.152 7.367 1 98.44 187 ILE A N 1
ATOM 1465 C CA . ILE A 1 187 ? 18.516 6.41 6.816 1 98.44 187 ILE A CA 1
ATOM 1466 C C . ILE A 1 187 ? 17.25 6.844 7.551 1 98.44 187 ILE A C 1
ATOM 1468 O O . ILE A 1 187 ? 16.297 6.082 7.648 1 98.44 187 ILE A O 1
ATOM 1472 N N . PRO A 1 188 ? 17.234 8.047 8.125 1 98.56 188 PRO A N 1
ATOM 1473 C CA . PRO A 1 188 ? 16.031 8.492 8.844 1 98.56 188 PRO A CA 1
ATOM 1474 C C . PRO A 1 188 ? 14.852 8.75 7.914 1 98.56 188 PRO A C 1
ATOM 1476 O O . PRO A 1 188 ? 15.039 9.156 6.766 1 98.56 188 PRO A O 1
ATOM 1479 N N . ILE A 1 189 ? 13.688 8.508 8.414 1 98.81 189 ILE A N 1
ATOM 1480 C CA . ILE A 1 189 ? 12.438 8.75 7.707 1 98.81 189 ILE A CA 1
ATOM 1481 C C . ILE A 1 189 ? 11.594 9.766 8.469 1 98.81 189 ILE A C 1
ATOM 1483 O O . ILE A 1 189 ? 11.391 9.633 9.68 1 98.81 189 ILE A O 1
ATOM 1487 N N . TYR A 1 190 ? 11.164 10.766 7.797 1 98.69 190 TYR A N 1
ATOM 1488 C CA . TYR A 1 190 ? 10.227 11.758 8.32 1 98.69 190 TYR A CA 1
ATOM 1489 C C . TYR A 1 190 ? 8.883 11.672 7.613 1 98.69 190 TYR A C 1
ATOM 1491 O O . TYR A 1 190 ? 8.805 11.828 6.391 1 98.69 190 TYR A O 1
ATOM 1499 N N . LEU A 1 191 ? 7.859 11.336 8.281 1 98.69 191 LEU A N 1
ATOM 1500 C CA . LEU A 1 191 ? 6.516 11.219 7.727 1 98.69 191 LEU A CA 1
ATOM 1501 C C . LEU A 1 191 ? 5.664 12.43 8.102 1 98.69 191 LEU A C 1
ATOM 1503 O O . LEU A 1 191 ? 5.367 12.641 9.281 1 98.69 191 LEU A O 1
ATOM 1507 N N . CYS A 1 192 ? 5.363 13.172 7.078 1 98.06 192 CYS A N 1
ATOM 1508 C CA . CYS A 1 192 ? 4.559 14.367 7.27 1 98.06 192 CYS A CA 1
ATOM 1509 C C . CYS A 1 192 ? 3.078 14.078 7.055 1 98.06 192 CYS A C 1
ATOM 1511 O O . CYS A 1 192 ? 2.682 13.609 5.988 1 98.06 192 CYS A O 1
ATOM 1513 N N . ASN A 1 193 ? 2.205 14.32 8.055 1 97.12 193 ASN A N 1
ATOM 1514 C CA . ASN A 1 193 ? 0.777 14.023 8.125 1 97.12 193 ASN A CA 1
ATOM 1515 C C . ASN A 1 193 ? 0.52 12.594 8.594 1 97.12 193 ASN A C 1
ATOM 1517 O O . ASN A 1 193 ? 0.246 11.711 7.789 1 97.12 193 ASN A O 1
ATOM 1521 N N . PRO A 1 194 ? 0.443 12.44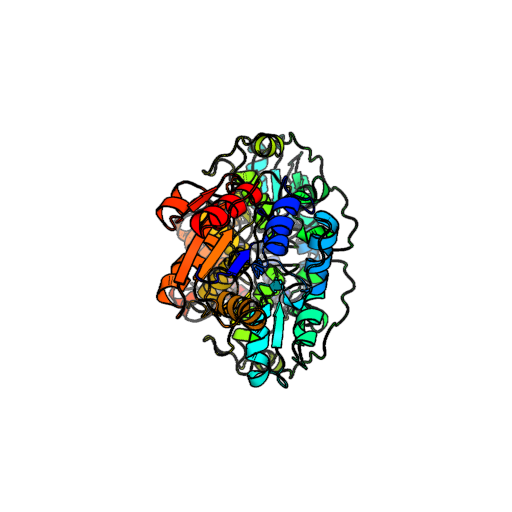5 9.898 1 96.25 194 PRO A N 1
ATOM 1522 C CA . PRO A 1 194 ? 0.254 11.109 10.477 1 96.25 194 PRO A CA 1
ATOM 1523 C C . PRO A 1 194 ? -1.193 10.633 10.383 1 96.25 194 PRO A C 1
ATOM 1525 O O . PRO A 1 194 ? -1.506 9.523 10.82 1 96.25 194 PRO A O 1
ATOM 1528 N N . ASP A 1 195 ? -2.084 11.469 9.828 1 95.62 195 ASP A N 1
ATOM 1529 C CA . ASP A 1 195 ? -3.484 11.07 9.727 1 95.62 195 ASP A CA 1
ATOM 1530 C C . ASP A 1 195 ? -3.631 9.781 8.922 1 95.62 195 ASP A C 1
ATOM 1532 O O . ASP A 1 195 ? -3.002 9.625 7.879 1 95.62 195 ASP A O 1
ATOM 1536 N N . PHE A 1 196 ? -4.465 8.867 9.453 1 96.06 196 PHE A N 1
ATOM 1537 C CA . PHE A 1 196 ? -4.746 7.625 8.734 1 96.06 196 PHE A CA 1
ATOM 1538 C C . PHE A 1 196 ? -5.684 7.883 7.562 1 96.06 196 PHE A C 1
ATOM 1540 O O . PHE A 1 196 ? -5.516 7.297 6.488 1 96.06 196 PHE A O 1
ATOM 1547 N N . ASP A 1 197 ? -6.641 8.68 7.766 1 93.69 197 ASP A N 1
ATOM 1548 C CA . ASP A 1 197 ? -7.633 9.055 6.762 1 93.69 197 ASP A CA 1
ATOM 1549 C C . ASP A 1 197 ? -8.156 10.461 7.012 1 93.69 197 ASP A C 1
ATOM 1551 O O . ASP A 1 197 ? -7.715 11.141 7.938 1 93.69 197 ASP A O 1
ATOM 1555 N N . TYR A 1 198 ? -9.008 10.945 6.09 1 88.75 198 TYR A N 1
ATOM 1556 C CA . TYR A 1 198 ? -9.648 12.25 6.211 1 88.75 198 TYR A CA 1
ATOM 1557 C C . TYR A 1 198 ? -11.039 12.227 5.594 1 88.75 198 TYR A C 1
ATOM 1559 O O . TYR A 1 198 ? -11.32 11.422 4.703 1 88.75 198 TYR A O 1
ATOM 1567 N N . ALA A 1 199 ? -11.867 13.055 6.129 1 84 199 ALA A N 1
ATOM 1568 C CA . ALA A 1 199 ? -13.203 13.211 5.562 1 84 199 ALA A CA 1
ATOM 1569 C C . ALA A 1 199 ? -13.172 14.125 4.34 1 84 199 ALA A C 1
ATOM 1571 O O . ALA A 1 199 ? -12.695 15.258 4.414 1 84 199 ALA A O 1
ATOM 1572 N N . GLY A 1 200 ? -13.602 13.547 3.146 1 81.5 200 GLY A N 1
ATOM 1573 C CA . GLY A 1 200 ? -13.703 14.32 1.918 1 81.5 200 GLY A CA 1
ATOM 1574 C C . GLY A 1 200 ? -15.086 14.273 1.296 1 81.5 200 GLY A C 1
ATOM 1575 O O . GLY A 1 200 ? -16.094 14.188 2.006 1 81.5 200 GLY A O 1
ATOM 1576 N N . LYS A 1 201 ? -15.094 14.414 0.002 1 84.06 201 LYS A N 1
ATOM 1577 C CA . LYS A 1 201 ? -16.359 14.469 -0.729 1 84.06 201 LYS A CA 1
ATOM 1578 C C . LYS A 1 201 ? -17.062 13.117 -0.7 1 84.06 201 LYS A C 1
ATOM 1580 O O . LYS A 1 201 ? -18.297 13.055 -0.72 1 84.06 201 LYS A O 1
ATOM 1585 N N . PHE A 1 202 ? -16.297 12.078 -0.676 1 89.19 202 PHE A N 1
ATOM 1586 C CA . PHE A 1 202 ? -16.891 10.75 -0.622 1 89.19 202 PHE A CA 1
ATOM 1587 C C . PHE A 1 202 ? -17.5 10.477 0.751 1 89.19 202 PHE A C 1
ATOM 1589 O O . PHE A 1 202 ? -17.047 11.039 1.753 1 89.19 202 PHE A O 1
ATOM 1596 N N . SER A 1 203 ? -18.516 9.633 0.847 1 88.56 203 SER A N 1
ATOM 1597 C CA . SER A 1 203 ? -19.281 9.375 2.061 1 88.56 203 SER A CA 1
ATOM 1598 C C . SER A 1 203 ? -18.422 8.734 3.137 1 88.56 203 SER A C 1
ATOM 1600 O O . SER A 1 203 ? -18.656 8.938 4.332 1 88.56 203 SER A O 1
ATOM 1602 N N . LEU A 1 204 ? -17.422 7.941 2.742 1 91.5 204 LEU A N 1
ATOM 1603 C CA . LEU A 1 204 ? -16.469 7.324 3.664 1 91.5 204 LEU A CA 1
ATOM 1604 C C . LEU A 1 204 ? -15.133 8.055 3.633 1 91.5 204 LEU A C 1
ATOM 1606 O O . LEU A 1 204 ? -14.766 8.633 2.611 1 91.5 204 LEU A O 1
ATOM 1610 N N . PRO A 1 205 ? -14.461 8.039 4.711 1 90.94 205 PRO A N 1
ATOM 1611 C CA . PRO A 1 205 ? -13.148 8.688 4.734 1 90.94 205 PRO A CA 1
ATOM 1612 C C . PRO A 1 205 ? -12.18 8.102 3.707 1 90.94 205 PRO A C 1
ATOM 1614 O O . PRO A 1 205 ? -12.312 6.93 3.33 1 90.94 205 PRO A O 1
ATOM 1617 N N . ARG A 1 206 ? -11.281 8.906 3.23 1 94.12 206 ARG A N 1
ATOM 1618 C CA . ARG A 1 206 ? -10.234 8.5 2.303 1 94.12 206 ARG A CA 1
ATOM 1619 C C . ARG A 1 206 ? -8.898 8.328 3.025 1 94.12 206 ARG A C 1
ATOM 1621 O O . ARG A 1 206 ? -8.562 9.109 3.912 1 94.12 206 ARG A O 1
ATOM 1628 N N . MET A 1 207 ? -8.188 7.355 2.641 1 96.38 207 MET A N 1
ATOM 1629 C CA . MET A 1 207 ? -6.895 7.082 3.268 1 96.38 207 MET A CA 1
ATOM 1630 C C . MET A 1 207 ? -5.855 8.109 2.838 1 96.38 207 MET A C 1
ATOM 1632 O O . MET A 1 207 ? -5.922 8.648 1.729 1 96.38 207 MET A O 1
ATOM 1636 N N . THR A 1 208 ? -4.957 8.328 3.74 1 96.25 208 THR A N 1
ATOM 1637 C CA . THR A 1 208 ? -3.926 9.312 3.445 1 96.25 208 THR A CA 1
ATOM 1638 C C . THR A 1 208 ? -2.564 8.844 3.947 1 96.25 208 THR A C 1
ATOM 1640 O O . THR A 1 208 ? -2.291 7.641 3.979 1 96.25 208 THR A O 1
ATOM 1643 N N . VAL A 1 209 ? -1.639 9.758 4.316 1 98.12 209 VAL A N 1
ATOM 1644 C CA . VAL A 1 209 ? -0.214 9.492 4.484 1 98.12 209 VAL A CA 1
ATOM 1645 C C . VAL A 1 209 ? -0.004 8.5 5.625 1 98.12 209 VAL A C 1
ATOM 1647 O O . VAL A 1 209 ? 0.86 7.621 5.543 1 98.12 209 VAL A O 1
ATOM 1650 N N . GLY A 1 210 ? -0.733 8.656 6.703 1 98.12 210 GLY A N 1
ATOM 1651 C CA . GLY A 1 210 ? -0.606 7.715 7.801 1 98.12 210 GLY A CA 1
ATOM 1652 C C . GLY A 1 210 ? -0.908 6.281 7.402 1 98.12 210 GLY A C 1
ATOM 1653 O O . GLY A 1 210 ? -0.258 5.348 7.875 1 98.12 210 GLY A O 1
ATOM 1654 N N . ALA A 1 211 ? -1.931 6.086 6.59 1 98.5 211 ALA A N 1
ATOM 1655 C CA . ALA A 1 211 ? -2.252 4.758 6.074 1 98.5 211 ALA A CA 1
ATOM 1656 C C . ALA A 1 211 ? -1.119 4.219 5.207 1 98.5 211 ALA A C 1
ATOM 1658 O O . ALA A 1 211 ? -0.735 3.053 5.328 1 98.5 211 ALA A O 1
ATOM 1659 N N . PHE A 1 212 ? -0.596 5.059 4.355 1 98.69 212 PHE A N 1
ATOM 1660 C CA . PHE A 1 212 ? 0.562 4.68 3.555 1 98.69 212 PHE A CA 1
ATOM 1661 C C . PHE A 1 212 ? 1.719 4.246 4.445 1 98.69 212 PHE A C 1
ATOM 1663 O O . PHE A 1 212 ? 2.342 3.211 4.203 1 98.69 212 PHE A O 1
ATOM 1670 N N . GLY A 1 213 ? 1.992 5.039 5.438 1 98.81 213 GLY A N 1
ATOM 1671 C CA . GLY A 1 213 ? 3.055 4.707 6.371 1 98.81 213 GLY A CA 1
ATOM 1672 C C . GLY A 1 213 ? 2.854 3.365 7.051 1 98.81 213 GLY A C 1
ATOM 1673 O O . GLY A 1 213 ? 3.814 2.633 7.289 1 98.81 213 GLY A O 1
ATOM 1674 N N . THR A 1 214 ? 1.626 3.084 7.398 1 98.75 214 THR A N 1
ATOM 1675 C CA . THR A 1 214 ? 1.289 1.806 8.016 1 98.75 214 THR A CA 1
ATOM 1676 C C . THR A 1 214 ? 1.638 0.647 7.086 1 98.75 214 THR A C 1
ATOM 1678 O O . THR A 1 214 ? 2.209 -0.354 7.52 1 98.75 214 THR A O 1
ATOM 1681 N N . CYS A 1 215 ? 1.303 0.749 5.832 1 98.88 215 CYS A N 1
ATOM 1682 C CA . CYS A 1 215 ? 1.66 -0.261 4.844 1 98.88 215 CYS A CA 1
ATOM 1683 C C . CYS A 1 215 ? 3.174 -0.384 4.711 1 98.88 215 CYS A C 1
ATOM 1685 O O . CYS A 1 215 ? 3.711 -1.493 4.688 1 98.88 215 CYS A O 1
ATOM 1687 N N . LEU A 1 216 ? 3.836 0.798 4.641 1 98.88 216 LEU A N 1
ATOM 1688 C CA . LEU A 1 216 ? 5.289 0.815 4.508 1 98.88 216 LEU A CA 1
ATOM 1689 C C . LEU A 1 216 ? 5.945 0.062 5.66 1 98.88 216 LEU A C 1
ATOM 1691 O O . LEU A 1 216 ? 6.812 -0.787 5.438 1 98.88 216 LEU A O 1
ATOM 1695 N N . ASN A 1 217 ? 5.539 0.393 6.863 1 98.88 217 ASN A N 1
ATOM 1696 C CA . ASN A 1 217 ? 6.098 -0.269 8.039 1 98.88 217 ASN A CA 1
ATOM 1697 C C . ASN A 1 217 ? 5.844 -1.772 8.008 1 98.88 217 ASN A C 1
ATOM 1699 O O . ASN A 1 217 ? 6.711 -2.562 8.383 1 98.88 217 ASN A O 1
ATOM 1703 N N . THR A 1 218 ? 4.668 -2.141 7.621 1 98.81 218 THR A N 1
ATOM 1704 C CA . THR A 1 218 ? 4.297 -3.549 7.555 1 98.81 218 THR A CA 1
ATOM 1705 C C . THR A 1 218 ? 5.207 -4.305 6.59 1 98.81 218 THR A C 1
ATOM 1707 O O . THR A 1 218 ? 5.676 -5.398 6.898 1 98.81 218 THR A O 1
ATOM 1710 N N . ILE A 1 219 ? 5.422 -3.777 5.426 1 98.75 219 ILE A N 1
ATOM 1711 C CA . ILE A 1 219 ? 6.262 -4.414 4.418 1 98.75 219 ILE A CA 1
ATOM 1712 C C . ILE A 1 219 ? 7.703 -4.484 4.918 1 98.75 219 ILE A C 1
ATOM 1714 O O . ILE A 1 219 ? 8.359 -5.52 4.801 1 98.75 219 ILE A O 1
ATOM 1718 N N . TRP A 1 220 ? 8.219 -3.363 5.5 1 98.69 220 TRP A N 1
ATOM 1719 C CA . TRP A 1 220 ? 9.578 -3.359 6.051 1 98.69 220 TRP A CA 1
ATOM 1720 C C . TRP A 1 220 ? 9.734 -4.453 7.102 1 98.69 220 TRP A C 1
ATOM 1722 O O . TRP A 1 220 ? 10.719 -5.195 7.086 1 98.69 220 TRP A O 1
ATOM 1732 N N . LYS A 1 221 ? 8.758 -4.535 7.957 1 98.38 221 LYS A N 1
ATOM 1733 C CA . LYS A 1 221 ? 8.781 -5.543 9.016 1 98.38 221 LYS A CA 1
ATOM 1734 C C . LYS A 1 221 ? 8.773 -6.953 8.422 1 98.38 221 LYS A C 1
ATOM 1736 O O . LYS A 1 221 ? 9.453 -7.848 8.938 1 98.38 221 LYS A O 1
ATOM 1741 N N . SER A 1 222 ? 8.016 -7.141 7.371 1 97.25 222 SER A N 1
ATOM 1742 C CA . SER A 1 222 ? 7.953 -8.438 6.707 1 97.25 222 SER A CA 1
ATOM 1743 C C . SER A 1 222 ? 9.305 -8.828 6.121 1 97.25 222 SER A C 1
ATOM 1745 O O . SER A 1 222 ? 9.656 -10.008 6.074 1 97.25 222 SER A O 1
ATOM 1747 N N . ILE A 1 223 ? 10.047 -7.832 5.676 1 96 223 ILE A N 1
ATOM 1748 C CA . ILE A 1 223 ? 11.336 -8.078 5.039 1 96 223 ILE A CA 1
ATOM 1749 C C . ILE A 1 223 ? 12.406 -8.289 6.105 1 96 223 ILE A C 1
ATOM 1751 O O . ILE A 1 223 ? 13.266 -9.164 5.969 1 96 223 ILE A O 1
ATOM 1755 N N . THR A 1 224 ? 12.383 -7.531 7.254 1 96.38 224 THR A N 1
ATOM 1756 C CA . THR A 1 224 ? 13.547 -7.422 8.125 1 96.38 224 THR A CA 1
ATOM 1757 C C . THR A 1 224 ? 13.227 -7.934 9.523 1 96.38 224 THR A C 1
ATOM 1759 O O . THR A 1 224 ? 14.125 -8.133 10.344 1 96.38 224 THR A O 1
ATOM 1762 N N . ASN A 1 225 ? 11.883 -8.102 9.805 1 96.12 225 ASN A N 1
ATOM 1763 C CA . ASN A 1 225 ? 11.398 -8.453 11.133 1 96.12 225 ASN A CA 1
ATOM 1764 C C . ASN A 1 225 ? 11.609 -7.316 12.133 1 96.12 225 ASN A C 1
ATOM 1766 O O . ASN A 1 225 ? 11.688 -7.551 13.336 1 96.12 225 ASN A O 1
ATOM 1770 N N . GLN A 1 226 ? 11.789 -6.082 11.641 1 97.69 226 GLN A N 1
ATOM 1771 C CA . GLN A 1 226 ? 11.953 -4.891 12.469 1 97.69 226 GLN A CA 1
ATOM 1772 C C . GLN A 1 226 ? 10.953 -3.803 12.07 1 97.69 226 GLN A C 1
ATOM 1774 O O . GLN A 1 226 ? 10.617 -3.662 10.891 1 97.69 226 GLN A O 1
ATOM 1779 N N . ASP A 1 227 ? 10.57 -3.07 13.062 1 98.31 227 ASP A N 1
ATOM 1780 C CA . ASP A 1 227 ? 9.75 -1.9 12.766 1 98.31 227 ASP A CA 1
ATOM 1781 C C . ASP A 1 227 ? 10.602 -0.747 12.25 1 98.31 227 ASP A C 1
ATOM 1783 O O . ASP A 1 227 ? 11.766 -0.609 12.625 1 98.31 227 ASP A O 1
ATOM 1787 N N . LEU A 1 228 ? 9.969 0.091 11.445 1 98.38 228 LEU A N 1
ATOM 1788 C CA . LEU A 1 228 ? 10.625 1.321 11.023 1 98.38 228 LEU A CA 1
ATOM 1789 C C . LEU A 1 228 ? 10.68 2.332 12.164 1 98.38 228 LEU A C 1
ATOM 1791 O O . LEU A 1 228 ? 9.727 2.455 12.938 1 98.38 228 LEU A O 1
ATOM 1795 N N . ASN A 1 229 ? 11.773 2.945 12.234 1 98.25 229 ASN A N 1
ATOM 1796 C CA . ASN A 1 229 ? 11.852 4.152 13.047 1 98.25 229 ASN A CA 1
ATOM 1797 C C . ASN A 1 229 ? 11.445 5.395 12.258 1 98.25 229 ASN A C 1
ATOM 1799 O O . ASN A 1 229 ? 12.25 5.938 11.5 1 98.25 229 ASN A O 1
ATOM 1803 N N . ILE A 1 230 ? 10.281 5.883 12.5 1 98.38 230 ILE A N 1
ATOM 1804 C CA . ILE A 1 230 ? 9.719 6.992 11.742 1 98.38 230 ILE A CA 1
ATOM 1805 C C . ILE A 1 230 ? 9.555 8.211 12.648 1 98.38 230 ILE A C 1
ATOM 1807 O O . ILE A 1 230 ? 9.055 8.094 13.773 1 98.38 230 ILE A O 1
ATOM 1811 N N . GLN A 1 231 ? 10.062 9.336 12.219 1 97.94 231 GLN A N 1
ATOM 1812 C CA . GLN A 1 231 ? 9.773 10.602 12.883 1 97.94 231 GLN A CA 1
ATOM 1813 C C . GLN A 1 231 ? 8.547 11.281 12.273 1 97.94 231 GLN A C 1
ATOM 1815 O O . GLN A 1 231 ? 8.539 11.602 11.086 1 97.94 231 GLN A O 1
ATOM 1820 N N . PHE A 1 232 ? 7.598 11.547 13.078 1 97.62 232 PHE A N 1
ATOM 1821 C CA . PHE A 1 232 ? 6.328 12.086 12.602 1 97.62 232 PHE A CA 1
ATOM 1822 C C . PHE A 1 232 ? 6.32 13.609 12.68 1 97.62 232 PHE A C 1
ATOM 1824 O O . PHE A 1 232 ? 6.848 14.188 13.633 1 97.62 232 PHE A O 1
ATOM 1831 N N . MET A 1 233 ? 5.75 14.188 11.656 1 96.88 233 MET A N 1
ATOM 1832 C CA . MET A 1 233 ? 5.555 15.633 11.578 1 96.88 233 MET A CA 1
ATOM 1833 C C . MET A 1 233 ? 4.102 15.969 11.266 1 96.88 233 MET A C 1
ATOM 1835 O O . MET A 1 233 ? 3.434 15.242 10.531 1 96.88 233 MET A O 1
ATOM 1839 N N . GLY A 1 234 ? 3.672 17.094 11.773 1 97.69 234 GLY A N 1
ATOM 1840 C CA . GLY A 1 234 ? 2.268 17.469 11.68 1 97.69 234 GLY A CA 1
ATOM 1841 C C . GLY A 1 234 ? 1.507 17.25 12.969 1 97.69 234 GLY A C 1
ATOM 1842 O O . GLY A 1 234 ? 2.092 16.844 13.984 1 97.69 234 GLY A O 1
ATOM 1843 N N . LYS A 1 235 ? 0.152 17.594 12.922 1 97.56 235 LYS A N 1
ATOM 1844 C CA . LYS A 1 235 ? -0.697 17.297 14.078 1 97.56 235 LYS A CA 1
ATOM 1845 C C . LYS A 1 235 ? -0.845 15.797 14.289 1 97.56 235 LYS A C 1
ATOM 1847 O O . LYS A 1 235 ? -0.969 15.039 13.32 1 97.56 235 LYS A O 1
ATOM 1852 N N . PRO A 1 236 ? -0.671 15.375 15.578 1 97.75 236 PRO A N 1
ATOM 1853 C CA . PRO A 1 236 ? -0.73 16.125 16.844 1 97.75 236 PRO A CA 1
ATOM 1854 C C . PRO A 1 236 ? 0.653 16.422 17.422 1 97.75 236 PRO A C 1
ATOM 1856 O O . PRO A 1 236 ? 0.776 16.734 18.594 1 97.75 236 PRO A O 1
ATOM 1859 N N . TYR A 1 237 ? 1.685 16.312 16.672 1 97.25 237 TYR A N 1
ATOM 1860 C CA . TYR A 1 237 ? 3.033 16.297 17.234 1 97.25 237 TYR A CA 1
ATOM 1861 C C . TYR A 1 237 ? 3.535 17.719 17.484 1 97.25 237 TYR A C 1
ATOM 1863 O O . TYR A 1 237 ? 3.186 18.656 16.766 1 97.25 237 TYR A O 1
ATOM 1871 N N . ARG A 1 238 ? 4.422 17.906 18.375 1 97.38 238 ARG A N 1
ATOM 1872 C CA . ARG A 1 238 ? 4.824 19.141 19.031 1 97.38 238 ARG A CA 1
ATOM 1873 C C . ARG A 1 238 ? 5.465 20.109 18.047 1 97.38 238 ARG A C 1
ATOM 1875 O O . ARG A 1 238 ? 5.242 21.312 18.109 1 97.38 238 ARG A O 1
ATOM 1882 N N . LEU A 1 239 ? 6.219 19.641 17.125 1 96.88 239 LEU A N 1
ATOM 1883 C CA . LEU A 1 239 ? 7.031 20.5 16.281 1 96.88 239 LEU A CA 1
ATOM 1884 C C . LEU A 1 239 ? 6.156 21.469 15.477 1 96.88 239 LEU A C 1
ATOM 1886 O O . LEU A 1 239 ? 6.508 22.625 15.297 1 96.88 239 LEU A O 1
ATOM 1890 N N . SER A 1 240 ? 5.051 20.969 15.008 1 97.56 240 SER A N 1
ATOM 1891 C CA . SER A 1 240 ? 4.141 21.812 14.25 1 97.56 240 SER A CA 1
ATOM 1892 C C . SER A 1 240 ? 3.506 22.891 15.133 1 97.56 240 SER A C 1
ATOM 1894 O O . SER A 1 240 ? 3.373 24.047 14.719 1 97.56 240 SER A O 1
ATOM 1896 N N . TYR A 1 241 ? 3.17 22.562 16.312 1 98.31 241 TYR A N 1
ATOM 1897 C CA . TYR A 1 241 ? 2.572 23.516 17.25 1 98.31 241 TYR A CA 1
ATOM 1898 C C . TYR A 1 241 ? 3.588 24.562 17.672 1 98.31 241 TYR A C 1
ATOM 1900 O O . TYR A 1 241 ? 3.242 25.734 17.844 1 98.31 241 TYR A O 1
ATOM 1908 N N . LYS A 1 242 ? 4.793 24.094 17.875 1 98 242 LYS A N 1
ATOM 1909 C CA . LYS A 1 242 ? 5.855 25.047 18.219 1 98 242 LYS A CA 1
ATOM 1910 C C . LYS A 1 242 ? 6.023 26.094 17.125 1 98 242 LYS A C 1
ATOM 1912 O O . LYS A 1 242 ? 6.215 27.281 17.406 1 98 242 LYS A O 1
ATOM 1917 N N . MET A 1 243 ? 5.941 25.719 15.93 1 97.75 243 MET A N 1
ATOM 1918 C CA . MET A 1 243 ? 6.027 26.656 14.812 1 97.75 243 MET A CA 1
ATOM 1919 C C . MET A 1 243 ? 4.848 27.625 14.836 1 97.75 243 MET A C 1
ATOM 1921 O O . MET A 1 243 ? 5.02 28.812 14.586 1 97.75 243 MET A O 1
ATOM 1925 N N . ALA A 1 244 ? 3.734 27.078 15.094 1 98.44 244 ALA A N 1
ATOM 1926 C CA . ALA A 1 244 ? 2.543 27.922 15.18 1 98.44 244 ALA A CA 1
ATOM 1927 C C . ALA A 1 244 ? 2.672 28.938 16.312 1 98.44 244 ALA A C 1
ATOM 1929 O O . ALA A 1 244 ? 2.312 30.109 16.141 1 98.44 244 ALA A O 1
ATOM 1930 N N . GLU A 1 245 ? 3.184 28.516 17.484 1 98.31 245 GLU A N 1
ATOM 1931 C CA . GLU A 1 245 ? 3.455 29.422 18.594 1 98.31 245 GLU A CA 1
ATOM 1932 C C . GLU A 1 245 ? 4.344 30.594 18.156 1 98.31 245 GLU A C 1
ATOM 1934 O O . GLU A 1 245 ? 4.047 31.75 18.453 1 98.31 245 GLU A O 1
ATOM 1939 N N . ASN A 1 246 ? 5.379 30.219 17.469 1 97.88 246 ASN A N 1
ATOM 1940 C CA . ASN A 1 246 ? 6.344 31.234 17.047 1 97.88 246 ASN A CA 1
ATOM 1941 C C . ASN A 1 246 ? 5.707 32.281 16.125 1 97.88 246 ASN A C 1
ATOM 1943 O O . ASN A 1 246 ? 6.016 33.469 16.219 1 97.88 246 ASN A O 1
ATOM 1947 N N . VAL A 1 247 ? 4.895 31.828 15.234 1 97.5 247 VAL A N 1
ATOM 1948 C CA . VAL A 1 247 ? 4.188 32.719 14.336 1 97.5 247 VAL A CA 1
ATOM 1949 C C . VAL A 1 247 ? 3.348 33.719 15.148 1 97.5 247 VAL A C 1
ATOM 1951 O O . VAL A 1 247 ? 3.381 34.906 14.891 1 97.5 247 VAL A O 1
ATOM 1954 N N . ILE A 1 248 ? 2.629 33.25 16.109 1 98.19 248 ILE A N 1
ATOM 1955 C CA . ILE A 1 248 ? 1.714 34.031 16.906 1 98.19 248 ILE A CA 1
ATOM 1956 C C . ILE A 1 248 ? 2.51 34.969 17.812 1 98.19 248 ILE A C 1
ATOM 1958 O O . ILE A 1 248 ? 2.168 36.156 17.938 1 98.19 248 ILE A O 1
ATOM 1962 N N . LEU A 1 249 ? 3.596 34.5 18.375 1 97.81 249 LEU A N 1
ATOM 1963 C CA . LEU A 1 249 ? 4.406 35.281 19.312 1 97.81 249 LEU A CA 1
ATOM 1964 C C . LEU A 1 249 ? 5.137 36.406 18.594 1 97.81 249 LEU A C 1
ATOM 1966 O O . LEU A 1 249 ? 5.48 37.438 19.219 1 97.81 249 LEU A O 1
ATOM 1970 N N . LYS A 1 250 ? 5.395 36.25 17.328 1 96.5 250 LYS A N 1
ATOM 1971 C CA . LYS A 1 250 ? 5.977 37.344 16.547 1 96.5 250 LYS A CA 1
ATOM 1972 C C . LYS A 1 250 ? 5.035 38.531 16.484 1 96.5 250 LYS A C 1
ATOM 1974 O O . LYS A 1 250 ? 5.484 39.688 16.406 1 96.5 250 LYS A O 1
ATOM 1979 N N . TYR A 1 251 ? 3.783 38.219 16.516 1 93.44 251 TYR A N 1
ATOM 1980 C CA . TYR A 1 251 ? 2.785 39.281 16.484 1 93.44 251 TYR A CA 1
ATOM 1981 C C . TYR A 1 251 ? 2.623 39.906 17.875 1 93.44 251 TYR A C 1
ATOM 1983 O O . TYR A 1 251 ? 2.43 41.125 18 1 93.44 251 TYR A O 1
ATOM 1991 N N . ASN A 1 252 ? 2.568 39.094 18.875 1 95.25 252 ASN A N 1
ATOM 1992 C CA . ASN A 1 252 ? 2.461 39.5 20.281 1 95.25 252 ASN A CA 1
ATOM 1993 C C . ASN A 1 252 ? 3.238 38.562 21.203 1 95.25 252 ASN A C 1
ATOM 1995 O O . ASN A 1 252 ? 2.752 37.5 21.562 1 95.25 252 ASN A O 1
ATOM 1999 N N . ASN A 1 253 ? 4.32 39 21.703 1 95.56 253 ASN A N 1
ATOM 2000 C CA . ASN A 1 253 ? 5.227 38.156 22.484 1 95.56 253 ASN A CA 1
ATOM 2001 C C . ASN A 1 253 ? 4.781 38.031 23.938 1 95.56 253 ASN A C 1
ATOM 2003 O O . ASN A 1 253 ? 5.422 37.344 24.734 1 95.56 253 ASN A O 1
ATOM 2007 N N . ASN A 1 254 ? 3.682 38.656 24.266 1 96 254 ASN A N 1
ATOM 2008 C CA . ASN A 1 254 ? 3.176 38.594 25.625 1 96 254 ASN A CA 1
ATOM 2009 C C . ASN A 1 254 ? 2.137 37.5 25.797 1 96 254 ASN A C 1
ATOM 2011 O O . ASN A 1 254 ? 1.636 37.281 26.891 1 96 254 ASN A O 1
ATOM 2015 N N . ILE A 1 255 ? 1.904 36.781 24.75 1 96.94 255 ILE A N 1
ATOM 2016 C CA . ILE A 1 255 ? 0.896 35.719 24.781 1 96.94 255 ILE A CA 1
ATOM 2017 C C . ILE A 1 255 ? 1.37 34.562 25.672 1 96.94 255 ILE A C 1
ATOM 2019 O O . ILE A 1 255 ? 2.5 34.094 25.531 1 96.94 255 ILE A O 1
ATOM 2023 N N . THR A 1 256 ? 0.475 34.156 26.516 1 96.5 256 THR A N 1
ATOM 2024 C CA . THR A 1 256 ? 0.81 33.031 27.391 1 96.5 256 THR A CA 1
ATOM 2025 C C . THR A 1 256 ? -0.25 31.938 27.312 1 96.5 256 THR A C 1
ATOM 2027 O O . THR A 1 256 ? -0.081 30.844 27.875 1 96.5 256 THR A O 1
ATOM 2030 N N . LEU A 1 257 ? -1.314 32.156 26.609 1 98.19 257 LEU A N 1
ATOM 2031 C CA . LEU A 1 257 ? -2.438 31.25 26.469 1 98.19 257 LEU A CA 1
ATOM 2032 C C . LEU A 1 257 ? -2.771 31.016 25 1 98.19 257 LEU A C 1
ATOM 2034 O O . LEU A 1 257 ? -2.906 31.984 24.234 1 98.19 257 LEU A O 1
ATOM 2038 N N . PHE A 1 258 ? -2.801 29.719 24.625 1 98.75 258 PHE A N 1
ATOM 2039 C CA . PHE A 1 258 ? -3.133 29.328 23.25 1 98.75 258 PHE A CA 1
ATOM 2040 C C . PHE A 1 258 ? -4.402 28.484 23.219 1 98.75 258 PHE A C 1
ATOM 2042 O O . PHE A 1 258 ? -4.602 27.625 24.062 1 98.75 258 PHE A O 1
ATOM 2049 N N . TYR A 1 259 ? -5.266 28.781 22.312 1 98.88 259 TYR A N 1
ATOM 2050 C CA . TYR A 1 259 ? -6.418 27.938 22.016 1 98.88 259 TYR A CA 1
ATOM 2051 C C . TYR A 1 259 ? -6.18 27.109 20.75 1 98.88 259 TYR A C 1
ATOM 2053 O O . TYR A 1 259 ? -5.941 27.672 19.688 1 98.88 259 TYR A O 1
ATOM 2061 N N . GLY A 1 260 ? -6.125 25.781 20.875 1 98.81 260 GLY A N 1
ATOM 2062 C CA . GLY A 1 260 ? -6.113 24.906 19.719 1 98.81 260 GLY A CA 1
ATOM 2063 C C . GLY A 1 260 ? -7.504 24.516 19.234 1 98.81 260 GLY A C 1
ATOM 2064 O O . GLY A 1 260 ? -8.227 23.797 19.922 1 98.81 260 GLY A O 1
ATOM 2065 N N . ILE A 1 261 ? -7.867 24.984 18.062 1 98.62 261 ILE A N 1
ATOM 2066 C CA . ILE A 1 261 ? -9.219 24.812 17.547 1 98.62 261 ILE A CA 1
ATOM 2067 C C . ILE A 1 261 ? -9.211 23.828 16.375 1 98.62 261 ILE A C 1
ATOM 2069 O O . ILE A 1 261 ? -8.508 24.031 15.383 1 98.62 261 ILE A O 1
ATOM 2073 N N . GLY A 1 262 ? -9.945 22.781 16.453 1 96.94 262 GLY A N 1
ATOM 2074 C CA . GLY A 1 262 ? -10.023 21.812 15.367 1 96.94 262 GLY A CA 1
ATOM 2075 C C . GLY A 1 262 ? -11.234 20.906 15.461 1 96.94 262 GLY A C 1
ATOM 2076 O O . GLY A 1 262 ? -12.031 21.016 16.391 1 96.94 262 GLY A O 1
ATOM 2077 N N . ASP A 1 263 ? -11.398 20.016 14.492 1 94.06 263 ASP A N 1
ATOM 2078 C CA . ASP A 1 263 ? -12.586 19.172 14.469 1 94.06 263 ASP A CA 1
ATOM 2079 C C . ASP A 1 263 ? -12.219 17.703 14.656 1 94.06 263 ASP A C 1
ATOM 2081 O O . ASP A 1 263 ? -13.094 16.844 14.758 1 94.06 263 ASP A O 1
ATOM 2085 N N . ASN A 1 264 ? -11 17.406 14.656 1 93.75 264 ASN A N 1
ATOM 2086 C CA . ASN A 1 264 ? -10.547 16.016 14.781 1 93.75 264 ASN A CA 1
ATOM 2087 C C . ASN A 1 264 ? -9.914 15.758 16.141 1 93.75 264 ASN A C 1
ATOM 2089 O O . ASN A 1 264 ? -8.828 16.266 16.438 1 93.75 264 ASN A O 1
ATOM 2093 N N . PRO A 1 265 ? -10.508 14.938 16.938 1 95 265 PRO A N 1
ATOM 2094 C CA . PRO A 1 265 ? -9.969 14.672 18.281 1 95 265 PRO A CA 1
ATOM 2095 C C . PRO A 1 265 ? -8.562 14.086 18.25 1 95 265 PRO A C 1
ATOM 2097 O O . PRO A 1 265 ? -7.711 14.461 19.062 1 95 265 PRO A O 1
ATOM 2100 N N . ILE A 1 266 ? -8.266 13.266 17.25 1 93.75 266 ILE A N 1
ATOM 2101 C CA . ILE A 1 266 ? -7.023 12.508 17.203 1 93.75 266 ILE A CA 1
ATOM 2102 C C . ILE A 1 266 ? -5.871 13.438 16.828 1 93.75 266 ILE A C 1
ATOM 2104 O O . ILE A 1 266 ? -4.758 13.297 17.344 1 93.75 266 ILE A O 1
ATOM 2108 N N . SER A 1 267 ? -6.129 14.391 15.945 1 95.5 267 SER A N 1
ATOM 2109 C CA . SER A 1 267 ? -5.059 15.273 15.484 1 95.5 267 SER A CA 1
ATOM 2110 C C . SER A 1 267 ? -5.098 16.609 16.203 1 95.5 267 SER A C 1
ATOM 2112 O O . SER A 1 267 ? -4.129 17 16.859 1 95.5 267 SER A O 1
ATOM 2114 N N . ASP A 1 268 ? -6.211 17.25 16.312 1 96.88 268 ASP A N 1
ATOM 2115 C CA . ASP A 1 268 ? -6.309 18.609 16.828 1 96.88 268 ASP A CA 1
ATOM 2116 C C . ASP A 1 268 ? -6.348 18.609 18.344 1 96.88 268 ASP A C 1
ATOM 2118 O O . ASP A 1 268 ? -5.559 19.312 18.984 1 96.88 268 ASP A O 1
ATOM 2122 N N . ILE A 1 269 ? -7.293 17.859 18.906 1 97.75 269 ILE A N 1
ATOM 2123 C CA . ILE A 1 269 ? -7.504 17.906 20.344 1 97.75 269 ILE A CA 1
ATOM 2124 C C . ILE A 1 269 ? -6.328 17.25 21.062 1 97.75 269 ILE A C 1
ATOM 2126 O O . ILE A 1 269 ? -5.801 17.797 22.047 1 97.75 269 ILE A O 1
ATOM 2130 N N . ARG A 1 270 ? -5.918 16.172 20.578 1 97.69 270 ARG A N 1
ATOM 2131 C CA . ARG A 1 270 ? -4.734 15.516 21.125 1 97.69 270 ARG A CA 1
ATOM 2132 C C . ARG A 1 270 ? -3.529 16.453 21.094 1 97.69 270 ARG A C 1
ATOM 2134 O O . ARG A 1 270 ? -2.764 16.516 22.047 1 97.69 270 ARG A O 1
ATOM 2141 N N . GLY A 1 271 ? -3.309 17.125 19.938 1 98.44 271 GLY A N 1
ATOM 2142 C CA . GLY A 1 271 ? -2.195 18.047 19.797 1 98.44 271 GLY A CA 1
ATOM 2143 C C . GLY A 1 271 ? -2.229 19.188 20.812 1 98.44 271 GLY A C 1
ATOM 2144 O O . GLY A 1 271 ? -1.243 19.422 21.5 1 98.44 271 GLY A O 1
ATOM 2145 N N . ALA A 1 272 ? -3.326 19.812 20.938 1 98.69 272 ALA A N 1
ATOM 2146 C CA . ALA A 1 272 ? -3.469 20.922 21.875 1 98.69 272 ALA A CA 1
ATOM 2147 C C . ALA A 1 272 ? -3.322 20.438 23.312 1 98.69 272 ALA A C 1
ATOM 2149 O O . ALA A 1 272 ? -2.701 21.109 24.141 1 98.69 272 ALA A O 1
ATOM 2150 N N . ASN A 1 273 ? -3.875 19.266 23.594 1 98.62 273 ASN A N 1
ATOM 2151 C CA . ASN A 1 273 ? -3.754 18.688 24.938 1 98.62 273 ASN A CA 1
ATOM 2152 C C . ASN A 1 273 ? -2.307 18.344 25.266 1 98.62 273 ASN A C 1
ATOM 2154 O O . ASN A 1 273 ? -1.849 18.578 26.391 1 98.62 273 ASN A O 1
ATOM 2158 N N . SER A 1 274 ? -1.645 17.797 24.312 1 98.31 274 SER A N 1
ATOM 2159 C CA . SER A 1 274 ? -0.248 17.438 24.531 1 98.31 274 SER A CA 1
ATOM 2160 C C . SER A 1 274 ? 0.603 18.672 24.812 1 98.31 274 SER A C 1
ATOM 2162 O O . SER A 1 274 ? 1.564 18.609 25.578 1 98.31 274 SER A O 1
ATOM 2164 N N . MET A 1 275 ? 0.247 19.734 24.25 1 98.5 275 MET A N 1
ATOM 2165 C CA . MET A 1 275 ? 1.019 20.969 24.391 1 98.5 275 MET A CA 1
ATOM 2166 C C . MET A 1 275 ? 0.908 21.516 25.812 1 98.5 275 MET A C 1
ATOM 2168 O O . MET A 1 275 ? 1.776 22.266 26.266 1 98.5 275 MET A O 1
ATOM 2172 N N . LYS A 1 276 ? -0.125 21.125 26.578 1 98.31 276 LYS A N 1
ATOM 2173 C CA . LYS A 1 276 ? -0.273 21.531 27.969 1 98.31 276 LYS A CA 1
ATOM 2174 C C . LYS A 1 276 ? 0.942 21.125 28.797 1 98.31 276 LYS A C 1
ATOM 2176 O O . LYS A 1 276 ? 1.314 21.812 29.75 1 98.31 276 LYS A O 1
ATOM 2181 N N . THR A 1 277 ? 1.53 20.047 28.359 1 97.88 277 THR A N 1
ATOM 2182 C CA . THR A 1 277 ? 2.688 19.562 29.094 1 97.88 277 THR A CA 1
ATOM 2183 C C . THR A 1 277 ? 3.975 19.797 28.312 1 97.88 277 THR A C 1
ATOM 2185 O O . THR A 1 277 ? 5.043 19.969 28.906 1 97.88 277 THR A O 1
ATOM 2188 N N . GLU A 1 278 ? 3.881 19.953 27.031 1 97.94 278 GLU A N 1
ATOM 2189 C CA . GLU A 1 278 ? 5.082 19.984 26.203 1 97.94 278 GLU A CA 1
ATOM 2190 C C . GLU A 1 278 ? 5.5 21.422 25.906 1 97.94 278 GLU A C 1
ATOM 2192 O O . GLU A 1 278 ? 6.625 21.672 25.469 1 97.94 278 GLU A O 1
ATOM 2197 N N . SER A 1 279 ? 4.59 22.328 26.094 1 98.06 279 SER A N 1
ATOM 2198 C CA . SER A 1 279 ? 4.844 23.75 25.844 1 98.06 279 SER A CA 1
ATOM 2199 C C . SER A 1 279 ? 5.027 24.516 27.156 1 98.06 279 SER A C 1
ATOM 2201 O O . SER A 1 279 ? 4.477 24.141 28.188 1 98.06 279 SER A O 1
ATOM 2203 N N . PRO A 1 280 ? 5.832 25.594 27.156 1 97.44 280 PRO A N 1
ATOM 2204 C CA . PRO A 1 280 ? 5.902 26.469 28.344 1 97.44 280 PRO A CA 1
ATOM 2205 C C . PRO A 1 280 ? 4.676 27.359 28.484 1 97.44 280 PRO A C 1
ATOM 2207 O O . PRO A 1 280 ? 4.543 28.062 29.484 1 97.44 280 PRO A O 1
ATOM 2210 N N . TYR A 1 281 ? 3.801 27.266 27.562 1 97.88 281 TYR A N 1
ATOM 2211 C CA . TYR A 1 281 ? 2.605 28.094 27.578 1 97.88 281 TYR A CA 1
ATOM 2212 C C . TYR A 1 281 ? 1.375 27.281 27.969 1 97.88 281 TYR A C 1
ATOM 2214 O O . TYR A 1 281 ? 1.422 26.062 28 1 97.88 281 TYR A O 1
ATOM 2222 N N . ASN A 1 282 ? 0.292 28 28.312 1 98 282 ASN A N 1
ATOM 2223 C CA . ASN A 1 282 ? -0.981 27.359 28.609 1 98 282 ASN A CA 1
ATOM 2224 C C . ASN A 1 282 ? -1.773 27.047 27.344 1 98 282 ASN A C 1
ATOM 2226 O O . ASN A 1 282 ? -1.753 27.844 26.391 1 98 282 ASN A O 1
ATOM 2230 N N . TYR A 1 283 ? -2.432 25.906 27.344 1 98.69 283 TYR A N 1
ATOM 2231 C CA . TYR A 1 283 ? -3.213 25.516 26.188 1 98.69 283 TYR A CA 1
ATOM 2232 C C . TYR A 1 283 ? -4.641 25.156 26.578 1 98.69 283 TYR A C 1
ATOM 2234 O O . TYR A 1 283 ? -4.867 24.578 27.641 1 98.69 283 TYR A O 1
ATOM 2242 N N . THR A 1 284 ? -5.551 25.484 25.766 1 98.75 284 THR A N 1
ATOM 2243 C CA . THR A 1 284 ? -6.941 25.047 25.828 1 98.75 284 THR A CA 1
ATOM 2244 C C . THR A 1 284 ? -7.387 24.453 24.484 1 98.75 284 THR A C 1
ATOM 2246 O O . THR A 1 284 ? -7.234 25.094 23.453 1 98.75 284 THR A O 1
ATOM 2249 N N . SER A 1 285 ? -7.902 23.25 24.484 1 98.75 285 SER A N 1
ATOM 2250 C CA . SER A 1 285 ? -8.367 22.594 23.266 1 98.75 285 SER A CA 1
ATOM 2251 C C . SER A 1 285 ? -9.852 22.875 23.016 1 98.75 285 SER A C 1
ATOM 2253 O O . SER A 1 285 ? -10.648 22.859 23.953 1 98.75 285 SER A O 1
ATOM 2255 N N . VAL A 1 286 ? -10.148 23.172 21.797 1 98.5 286 VAL A N 1
ATOM 2256 C CA . VAL A 1 286 ? -11.516 23.516 21.406 1 98.5 286 VAL A CA 1
ATOM 2257 C C . VAL A 1 286 ? -11.953 22.641 20.234 1 98.5 286 VAL A C 1
ATOM 2259 O O . VAL A 1 286 ? -11.414 22.75 19.125 1 98.5 286 VAL A O 1
ATOM 2262 N N . LEU A 1 287 ? -12.953 21.797 20.422 1 97.69 287 LEU A N 1
ATOM 2263 C CA . LEU A 1 287 ? -13.477 20.922 19.375 1 97.69 287 LEU A CA 1
ATOM 2264 C C . LEU A 1 287 ? -14.68 21.562 18.688 1 97.69 287 LEU A C 1
ATOM 2266 O O . LEU A 1 287 ? -15.648 21.938 19.344 1 97.69 287 LEU A O 1
ATOM 2270 N N . VAL A 1 288 ? -14.484 21.781 17.453 1 95.62 288 VAL A N 1
ATOM 2271 C CA . VAL A 1 288 ? -15.602 22.172 16.609 1 95.62 288 VAL A CA 1
ATOM 2272 C C . VAL A 1 288 ? -16.312 20.938 16.062 1 95.62 288 VAL A C 1
ATOM 2274 O O . VAL A 1 288 ? -15.664 20.062 15.477 1 95.62 288 VAL A O 1
ATOM 2277 N N . GLU A 1 289 ? -17.641 20.844 16.172 1 88.56 289 GLU A N 1
ATOM 2278 C CA . GLU A 1 289 ? -18.391 19.672 15.766 1 88.56 289 GLU A CA 1
ATOM 2279 C C . GLU A 1 289 ? -18.641 19.672 14.266 1 88.56 289 GLU A C 1
ATOM 2281 O O . GLU A 1 289 ? -19.312 20.547 13.742 1 88.56 289 GLU A O 1
ATOM 2286 N N . SER A 1 290 ? -17.953 18.891 13.586 1 75.94 290 SER A N 1
ATOM 2287 C CA . SER A 1 290 ? -18.094 18.734 12.141 1 75.94 290 SER A CA 1
ATOM 2288 C C . SER A 1 290 ? -18.469 17.297 11.773 1 75.94 290 SER A C 1
ATOM 2290 O O . SER A 1 290 ? -18.719 17 10.602 1 75.94 290 SER A O 1
ATOM 2292 N N . GLY A 1 291 ? -18.594 16.531 12.742 1 63.94 291 GLY A N 1
ATOM 2293 C CA . GLY A 1 291 ? -18.922 15.133 12.484 1 63.94 291 GLY A CA 1
ATOM 2294 C C . GLY A 1 291 ? -17.719 14.227 12.508 1 63.94 291 GLY A C 1
ATOM 2295 O O . GLY A 1 291 ? -17.844 13 12.414 1 63.94 291 GLY A O 1
ATOM 2296 N N . CYS A 1 292 ? -16.578 14.672 12.633 1 65.31 292 CYS A N 1
ATOM 2297 C CA . CYS A 1 292 ? -15.352 13.875 12.617 1 65.31 292 CYS A CA 1
ATOM 2298 C C . CYS A 1 292 ? -15.117 13.219 13.977 1 65.31 292 CYS A C 1
ATOM 2300 O O . CYS A 1 292 ? -14.359 12.25 14.07 1 65.31 292 CYS A O 1
ATOM 2302 N N . GLY A 1 293 ? -15.766 13.656 14.867 1 69.75 293 GLY A N 1
ATOM 2303 C CA . GLY A 1 293 ? -15.555 13.094 16.188 1 69.75 293 GLY A CA 1
ATOM 2304 C C . GLY A 1 293 ? -16.406 11.867 16.469 1 69.75 293 GLY A C 1
ATOM 2305 O O . GLY A 1 293 ? -17.578 11.828 16.094 1 69.75 293 GLY A O 1
ATOM 2306 N N . ASN A 1 294 ? -15.672 10.781 16.797 1 76.06 294 ASN A N 1
ATOM 2307 C CA . ASN A 1 294 ? -16.453 9.641 17.281 1 76.06 294 ASN A CA 1
ATOM 2308 C C . ASN A 1 294 ? -16.25 9.422 18.781 1 76.06 294 ASN A C 1
ATOM 2310 O O . ASN A 1 294 ? -15.336 10 19.375 1 76.06 294 ASN A O 1
ATOM 2314 N N . GLU A 1 295 ? -17.141 8.68 19.328 1 78.94 295 GLU A N 1
ATOM 2315 C CA . GLU A 1 295 ? -17.172 8.5 20.766 1 78.94 295 GLU A CA 1
ATOM 2316 C C . GLU A 1 295 ? -15.844 7.977 21.297 1 78.94 295 GLU A C 1
ATOM 2318 O O . GLU A 1 295 ? -15.344 8.445 22.312 1 78.94 295 GLU A O 1
ATOM 2323 N N . GLU A 1 296 ? -15.297 7.09 20.594 1 82.62 296 GLU A N 1
ATOM 2324 C CA . GLU A 1 296 ? -14.062 6.461 21.047 1 82.62 296 GLU A CA 1
ATOM 2325 C C . GLU A 1 296 ? -12.914 7.465 21.078 1 82.62 296 GLU A C 1
ATOM 2327 O O . GLU A 1 296 ? -12.148 7.512 22.047 1 82.62 296 GLU A O 1
ATOM 2332 N N . SER A 1 297 ? -12.805 8.25 20.109 1 86.06 297 SER A N 1
ATOM 2333 C CA . SER A 1 297 ? -11.719 9.234 20.031 1 86.06 297 SER A CA 1
ATOM 2334 C C . SER A 1 297 ? -11.906 10.336 21.062 1 86.06 297 SER A C 1
ATOM 2336 O O . SER A 1 297 ? -10.93 10.836 21.625 1 86.06 297 SER A O 1
ATOM 2338 N N . LEU A 1 298 ? -13.117 10.641 21.375 1 89.12 298 LEU A N 1
ATOM 2339 C CA . LEU A 1 298 ? -13.391 11.703 22.328 1 89.12 298 LEU A CA 1
ATOM 2340 C C . LEU A 1 298 ? -13.086 11.242 23.75 1 89.12 298 LEU A C 1
ATOM 2342 O O . LEU A 1 298 ? -12.727 12.062 24.609 1 89.12 298 LEU A O 1
ATOM 2346 N N . LYS A 1 299 ? -13.305 9.961 24 1 89.5 299 LYS A N 1
ATOM 2347 C CA . LYS A 1 299 ? -12.945 9.406 25.297 1 89.5 299 LYS A CA 1
ATOM 2348 C C . LYS A 1 299 ? -11.438 9.445 25.531 1 89.5 299 LYS A C 1
ATOM 2350 O O . LYS A 1 299 ? -10.977 9.742 26.625 1 89.5 299 LYS A O 1
ATOM 2355 N N . LYS A 1 300 ? -10.664 9.25 24.438 1 91.38 300 LYS A N 1
ATOM 2356 C CA . LYS A 1 300 ? -9.211 9.203 24.5 1 91.38 300 LYS A CA 1
ATOM 2357 C C . LYS A 1 300 ? -8.609 10.609 24.5 1 91.38 300 LYS A C 1
ATOM 2359 O O . LYS A 1 300 ? -7.574 10.852 25.125 1 91.38 300 LYS A O 1
ATOM 2364 N N . ASP A 1 301 ? -9.25 11.508 23.766 1 95.75 301 ASP A N 1
ATOM 2365 C CA . ASP A 1 301 ? -8.781 12.883 23.609 1 95.75 301 ASP A CA 1
ATOM 2366 C C . ASP A 1 301 ? -9.906 13.875 23.875 1 95.75 301 ASP A C 1
ATOM 2368 O O . ASP A 1 301 ? -10.414 14.516 22.953 1 95.75 301 ASP A O 1
ATOM 2372 N N . PRO A 1 302 ? -10.219 14.07 25.156 1 96.44 302 PRO A N 1
ATOM 2373 C CA . PRO A 1 302 ? -11.328 14.961 25.5 1 96.44 302 PRO A CA 1
ATOM 2374 C C . PRO A 1 302 ? -10.992 16.438 25.297 1 96.44 302 PRO A C 1
ATOM 2376 O O . PRO A 1 302 ? -9.953 16.906 25.781 1 96.44 302 PRO A O 1
ATOM 2379 N N . PRO A 1 303 ? -11.867 17.109 24.656 1 97.62 303 PRO A N 1
ATOM 2380 C CA . PRO A 1 303 ? -11.648 18.547 24.5 1 97.62 303 PRO A CA 1
ATOM 2381 C C . PRO A 1 303 ? -12 19.328 25.766 1 97.62 303 PRO A C 1
ATOM 2383 O O . PRO A 1 303 ? -12.844 18.891 26.547 1 97.62 303 PRO A O 1
ATOM 2386 N N . ASP A 1 304 ? -11.344 20.516 25.938 1 98.38 304 ASP A N 1
ATOM 2387 C CA . ASP A 1 304 ? -11.695 21.422 27.031 1 98.38 304 ASP A CA 1
ATOM 2388 C C . ASP A 1 304 ? -13 22.156 26.75 1 98.38 304 ASP A C 1
ATOM 2390 O O . ASP A 1 304 ? -13.773 22.438 27.656 1 98.38 304 ASP A O 1
ATOM 2394 N N . ILE A 1 305 ? -13.172 22.547 25.516 1 97.88 305 ILE A N 1
ATOM 2395 C CA . ILE A 1 305 ? -14.352 23.281 25.047 1 97.88 305 ILE A CA 1
ATOM 2396 C C . ILE A 1 305 ? -14.922 22.594 23.812 1 97.88 305 ILE A C 1
ATOM 2398 O O . ILE A 1 305 ? -14.172 22.125 22.953 1 97.88 305 ILE A O 1
ATOM 2402 N N . VAL A 1 306 ? -16.188 22.5 23.734 1 96.88 306 VAL A N 1
ATOM 2403 C CA . VAL A 1 306 ? -16.875 22 22.547 1 96.88 306 VAL A CA 1
ATOM 2404 C C . VAL A 1 306 ? -17.781 23.094 21.969 1 96.88 306 VAL A C 1
ATOM 2406 O O . VAL A 1 306 ? -18.453 23.812 22.734 1 96.88 306 VAL A O 1
ATOM 2409 N N . SER A 1 307 ? -17.734 23.266 20.734 1 96.75 307 SER A N 1
ATOM 2410 C CA . SER A 1 307 ? -18.578 24.25 20.062 1 96.75 307 SER A CA 1
ATOM 2411 C C . SER A 1 307 ? -19.156 23.688 18.766 1 96.75 307 SER A C 1
ATOM 2413 O O . SER A 1 307 ? -18.562 22.812 18.141 1 96.75 307 SER A O 1
ATOM 2415 N N . SER A 1 308 ? -20.266 24.172 18.328 1 95.19 308 SER A N 1
ATOM 2416 C CA . SER A 1 308 ? -20.969 23.656 17.156 1 95.19 308 SER A CA 1
ATOM 2417 C C . SER A 1 308 ? -20.25 24.016 15.867 1 95.19 308 SER A C 1
ATOM 2419 O O . SER A 1 308 ? -20.297 23.25 14.898 1 95.19 308 SER A O 1
ATOM 2421 N N . ASN A 1 309 ? -19.719 25.219 15.828 1 95.44 309 ASN A N 1
ATOM 2422 C CA . ASN A 1 309 ? -18.969 25.672 14.664 1 95.44 309 ASN A CA 1
ATOM 2423 C C . ASN A 1 309 ? -17.875 26.656 15.062 1 95.44 309 ASN A C 1
ATOM 2425 O O . ASN A 1 309 ? -17.734 27 16.234 1 95.44 309 ASN A O 1
ATOM 2429 N N . PHE A 1 310 ? -17.109 27.047 14.125 1 97.81 310 PHE A N 1
ATOM 2430 C CA . PHE A 1 310 ? -15.945 27.891 14.375 1 97.81 310 PHE A CA 1
ATOM 2431 C C . PHE A 1 310 ? -16.359 29.25 14.938 1 97.81 310 PHE A C 1
ATOM 2433 O O . PHE A 1 310 ? -15.742 29.75 15.875 1 97.81 310 PHE A O 1
ATOM 2440 N N . LEU A 1 311 ? -17.422 29.875 14.383 1 97.69 311 LEU A N 1
ATOM 2441 C CA . LEU A 1 311 ? -17.891 31.172 14.867 1 97.69 311 LEU A CA 1
ATOM 2442 C C . LEU A 1 311 ? -18.25 31.109 16.344 1 97.69 311 LEU A C 1
ATOM 2444 O O . LEU A 1 311 ? -17.859 31.984 17.125 1 97.69 311 LEU A O 1
ATOM 2448 N N . MET A 1 312 ? -18.969 30.078 16.672 1 97.31 312 MET A N 1
ATOM 2449 C CA . MET A 1 312 ? -19.391 29.922 18.062 1 97.31 312 MET A CA 1
ATOM 2450 C C . MET A 1 312 ? -18.203 29.672 18.969 1 97.31 312 MET A C 1
ATOM 2452 O O . MET A 1 312 ? -18.172 30.125 20.125 1 97.31 312 MET A O 1
ATOM 2456 N N . ALA A 1 313 ? -17.234 28.922 18.469 1 98.25 313 ALA A N 1
ATOM 2457 C CA . ALA A 1 313 ? -16 28.688 19.234 1 98.25 313 ALA A CA 1
ATOM 2458 C C . ALA A 1 313 ? -15.297 30.016 19.531 1 98.25 313 ALA A C 1
ATOM 2460 O O . ALA A 1 313 ? -14.875 30.25 20.672 1 98.25 313 ALA A O 1
ATOM 2461 N N . VAL A 1 314 ? -15.195 30.859 18.547 1 98.44 314 VAL A N 1
ATOM 2462 C CA . VAL A 1 314 ? -14.516 32.125 18.688 1 98.44 314 VAL A CA 1
ATOM 2463 C C . VAL A 1 314 ? -15.273 33.031 19.688 1 98.44 314 VAL A C 1
ATOM 2465 O O . VAL A 1 314 ? -14.664 33.625 20.562 1 98.44 314 VAL A O 1
ATOM 2468 N N . LYS A 1 315 ? -16.578 33.062 19.562 1 97.94 315 LYS A N 1
ATOM 2469 C CA . LYS A 1 315 ? -17.391 33.844 20.5 1 97.94 315 LYS A CA 1
ATOM 2470 C C . LYS A 1 315 ? -17.172 33.375 21.938 1 97.94 315 LYS A C 1
ATOM 2472 O O . LYS A 1 315 ? -17.047 34.188 22.844 1 97.94 315 LYS A O 1
ATOM 2477 N N . LYS A 1 316 ? -17.172 32.094 22.062 1 97.5 316 LYS A N 1
ATOM 2478 C CA . LYS A 1 316 ? -16.969 31.547 23.391 1 97.5 316 LYS A CA 1
ATOM 2479 C C . LYS A 1 316 ? -15.586 31.922 23.938 1 97.5 316 LYS A C 1
ATOM 2481 O O . LYS A 1 316 ? -15.445 32.281 25.109 1 97.5 316 LYS A O 1
ATOM 2486 N N . ILE A 1 317 ? -14.578 31.781 23.141 1 98.06 317 ILE A N 1
ATOM 2487 C CA . ILE A 1 317 ? -13.203 32.094 23.531 1 98.06 317 ILE A CA 1
ATOM 2488 C C . ILE A 1 317 ? -13.117 33.562 23.953 1 98.06 317 ILE A C 1
ATOM 2490 O O . ILE A 1 317 ? -12.523 33.875 24.984 1 98.06 317 ILE A O 1
ATOM 2494 N N . LEU A 1 318 ? -13.711 34.469 23.172 1 97.69 318 LEU A N 1
ATOM 2495 C CA . LEU A 1 318 ? -13.688 35.906 23.469 1 97.69 318 LEU A CA 1
ATOM 2496 C C . LEU A 1 318 ? -14.406 36.188 24.781 1 97.69 318 LEU A C 1
ATOM 2498 O O . LEU A 1 318 ? -13.906 36.938 25.625 1 97.69 318 LEU A O 1
ATOM 2502 N N . LYS A 1 319 ? -15.5 35.5 24.984 1 96.25 319 LYS A N 1
ATOM 2503 C CA . LYS A 1 319 ? -16.266 35.656 26.219 1 96.25 319 LYS A CA 1
ATOM 2504 C C . LYS A 1 319 ? -15.469 35.219 27.438 1 96.25 319 LYS A C 1
ATOM 2506 O O . LYS A 1 319 ? -15.43 35.906 28.453 1 96.25 319 LYS A O 1
ATOM 2511 N N . ILE A 1 320 ? -14.898 34.094 27.344 1 96.19 320 ILE A N 1
ATOM 2512 C CA . ILE A 1 320 ? -14.109 33.5 28.422 1 96.19 320 ILE A CA 1
ATOM 2513 C C . ILE A 1 320 ? -12.969 34.469 28.797 1 96.19 320 ILE A C 1
ATOM 2515 O O . ILE A 1 320 ? -12.602 34.562 29.969 1 96.19 320 ILE A O 1
ATOM 2519 N N . ASN A 1 321 ? -12.492 35.188 27.797 1 96.06 321 ASN A N 1
ATOM 2520 C CA . ASN A 1 321 ? -11.352 36.094 28.031 1 96.06 321 ASN A CA 1
ATOM 2521 C C . ASN A 1 321 ? -11.797 37.531 28.281 1 96.06 321 ASN A C 1
ATOM 2523 O O . ASN A 1 321 ? -11 38.438 28.188 1 96.06 321 ASN A O 1
ATOM 2527 N N . GLY A 1 322 ? -13.141 37.688 28.484 1 93.94 322 GLY A N 1
ATOM 2528 C CA . GLY A 1 322 ? -13.664 38.969 28.953 1 93.94 322 GLY A CA 1
ATOM 2529 C C . GLY A 1 322 ? -13.914 39.938 27.828 1 93.94 322 GLY A C 1
ATOM 2530 O O . GLY A 1 322 ? -14 41.156 28.078 1 93.94 322 GLY A O 1
ATOM 2531 N N . ILE A 1 323 ? -13.914 39.469 26.641 1 92.88 323 ILE A N 1
ATOM 2532 C CA . ILE A 1 323 ? -14.18 40.344 25.5 1 92.88 323 ILE A CA 1
ATOM 2533 C C . ILE A 1 323 ? -15.656 40.281 25.141 1 92.88 323 ILE A C 1
ATOM 2535 O O . ILE A 1 323 ? -16.188 39.188 24.875 1 92.88 323 ILE A O 1
ATOM 2539 N N . SER A 1 324 ? -16.391 41.406 25.281 1 85.94 324 SER A N 1
ATOM 2540 C CA . SER A 1 324 ? -17.828 41.469 24.984 1 85.94 324 SER A CA 1
ATOM 2541 C C . SER A 1 324 ? -18.078 41.562 23.484 1 85.94 324 SER A C 1
ATOM 2543 O O . SER A 1 324 ? -17.438 42.344 22.781 1 85.94 324 SER A O 1
ATOM 2545 N N . ILE A 1 325 ? -18.875 40.562 23.031 1 82 325 ILE A N 1
ATOM 2546 C CA . ILE A 1 325 ? -19.219 40.562 21.609 1 82 325 ILE A CA 1
ATOM 2547 C C . ILE A 1 325 ? -20.641 41.094 21.422 1 82 325 ILE A C 1
ATOM 2549 O O . ILE A 1 325 ? -21.516 40.844 22.25 1 82 325 ILE A O 1
ATOM 2553 N N . ASN A 1 326 ? -20.875 42.219 20.766 1 63.09 326 ASN A N 1
ATOM 2554 C CA . ASN A 1 326 ? -22.203 42.75 20.484 1 63.09 326 ASN A CA 1
ATOM 2555 C C . ASN A 1 326 ? -22.984 41.844 19.531 1 63.09 326 ASN A C 1
ATOM 2557 O O . ASN A 1 326 ? -22.391 41.188 18.688 1 63.09 326 ASN A O 1
ATOM 2561 N N . MET B 1 1 ? 7.934 -50.438 -14.312 1 63.53 1 MET B N 1
ATOM 2562 C CA . MET B 1 1 ? 8.18 -49.125 -13.781 1 63.53 1 MET B CA 1
ATOM 2563 C C . MET B 1 1 ? 6.867 -48.344 -13.578 1 63.53 1 MET B C 1
ATOM 2565 O O . MET B 1 1 ? 5.977 -48.406 -14.43 1 63.53 1 MET B O 1
ATOM 2569 N N . LYS B 1 2 ? 6.66 -47.844 -12.305 1 85 2 LYS B N 1
ATOM 2570 C CA . LYS B 1 2 ? 5.391 -47.156 -12.07 1 85 2 LYS B CA 1
ATOM 2571 C C . LYS B 1 2 ? 5.363 -45.781 -12.773 1 85 2 LYS B C 1
ATOM 2573 O O . LYS B 1 2 ? 6.348 -45.062 -12.734 1 85 2 LYS B O 1
ATOM 2578 N N . PRO B 1 3 ? 4.336 -45.656 -13.555 1 94.06 3 PRO B N 1
ATOM 2579 C CA . PRO B 1 3 ? 4.234 -44.375 -14.266 1 94.06 3 PRO B CA 1
ATOM 2580 C C . PRO B 1 3 ? 4.258 -43.188 -13.328 1 94.06 3 PRO B C 1
ATOM 2582 O O . PRO B 1 3 ? 3.768 -43.281 -12.195 1 94.06 3 PRO B O 1
ATOM 2585 N N . PHE B 1 4 ? 4.902 -42.125 -13.695 1 97.94 4 PHE B N 1
ATOM 2586 C CA . PHE B 1 4 ? 5.008 -40.906 -12.906 1 97.94 4 PHE B CA 1
ATOM 2587 C C . PHE B 1 4 ? 4.84 -39.688 -13.789 1 97.94 4 PHE B C 1
ATOM 2589 O O . PHE B 1 4 ? 4.891 -39.781 -15.016 1 97.94 4 PHE B O 1
ATOM 2596 N N . GLY B 1 5 ? 4.457 -38.531 -13.188 1 98.5 5 GLY B N 1
ATOM 2597 C CA . GLY B 1 5 ? 4.336 -37.25 -13.859 1 98.5 5 GLY B CA 1
ATOM 2598 C C . GLY B 1 5 ? 5.121 -36.156 -13.18 1 98.5 5 GLY B C 1
ATOM 2599 O O . GLY B 1 5 ? 5.566 -36.312 -12.039 1 98.5 5 GLY B O 1
ATOM 2600 N N . CYS B 1 6 ? 5.34 -35.094 -13.938 1 98.88 6 CYS B N 1
ATOM 2601 C CA . CYS B 1 6 ? 6.105 -34 -13.398 1 98.88 6 CYS B CA 1
ATOM 2602 C C . CYS B 1 6 ? 5.281 -32.688 -13.398 1 98.88 6 CYS B C 1
ATOM 2604 O O . CYS B 1 6 ? 4.645 -32.375 -14.398 1 98.88 6 CYS B O 1
ATOM 2606 N N . ILE B 1 7 ? 5.227 -32 -12.289 1 98.88 7 ILE B N 1
ATOM 2607 C CA . ILE B 1 7 ? 4.703 -30.656 -12.164 1 98.88 7 ILE B CA 1
ATOM 2608 C C . ILE B 1 7 ? 5.859 -29.656 -12.055 1 98.88 7 ILE B C 1
ATOM 2610 O O . ILE B 1 7 ? 6.621 -29.688 -11.086 1 98.88 7 ILE B O 1
ATOM 2614 N N . ILE B 1 8 ? 5.934 -28.781 -13.031 1 98.75 8 ILE B N 1
ATOM 2615 C CA . ILE B 1 8 ? 7.18 -28.047 -13.227 1 98.75 8 ILE B CA 1
ATOM 2616 C C . ILE B 1 8 ? 6.914 -26.547 -13.125 1 98.75 8 ILE B C 1
ATOM 2618 O O . ILE B 1 8 ? 6.043 -26.016 -13.812 1 98.75 8 ILE B O 1
ATOM 2622 N N . ASP B 1 9 ? 7.637 -25.859 -12.281 1 97.5 9 ASP B N 1
ATOM 2623 C CA . ASP B 1 9 ? 7.633 -24.406 -12.266 1 97.5 9 ASP B CA 1
ATOM 2624 C C . ASP B 1 9 ? 8.281 -23.828 -13.523 1 97.5 9 ASP B C 1
ATOM 2626 O O . ASP B 1 9 ? 9.023 -24.531 -14.211 1 97.5 9 ASP B O 1
ATOM 2630 N N . ILE B 1 10 ? 7.992 -22.594 -13.812 1 95.88 10 ILE B N 1
ATOM 2631 C CA . ILE B 1 10 ? 8.508 -22 -15.039 1 95.88 10 ILE B CA 1
ATOM 2632 C C . ILE B 1 10 ? 9.672 -21.062 -14.703 1 95.88 10 ILE B C 1
ATOM 2634 O O . ILE B 1 10 ? 10.828 -21.375 -14.992 1 95.88 10 ILE B O 1
ATOM 2638 N N . ASP B 1 11 ? 9.352 -20.016 -13.945 1 91.12 11 ASP B N 1
ATOM 2639 C CA . ASP B 1 11 ? 10.336 -18.984 -13.672 1 91.12 11 ASP B CA 1
ATOM 2640 C C . ASP B 1 11 ? 11.406 -19.469 -12.703 1 91.12 11 ASP B C 1
ATOM 2642 O O . ASP B 1 11 ? 11.086 -19.953 -11.609 1 91.12 11 ASP B O 1
ATOM 2646 N N . GLY B 1 12 ? 12.672 -19.375 -13.148 1 89.94 12 GLY B N 1
ATOM 2647 C CA . GLY B 1 12 ? 13.773 -19.844 -12.32 1 89.94 12 GLY B CA 1
ATOM 2648 C C . GLY B 1 12 ? 14.117 -21.297 -12.547 1 89.94 12 GLY B C 1
ATOM 2649 O O . GLY B 1 12 ? 15.148 -21.781 -12.062 1 89.94 12 GLY B O 1
ATOM 2650 N N . VAL B 1 13 ? 13.266 -21.922 -13.305 1 95.44 13 VAL B N 1
ATOM 2651 C CA . VAL B 1 13 ? 13.469 -23.344 -13.586 1 95.44 13 VAL B CA 1
ATOM 2652 C C . VAL B 1 13 ? 13.688 -23.547 -15.078 1 95.44 13 VAL B C 1
ATOM 2654 O O . VAL B 1 13 ? 14.695 -24.109 -15.492 1 95.44 13 VAL B O 1
ATOM 2657 N N . LEU B 1 14 ? 12.773 -23 -15.867 1 96.44 14 LEU B N 1
ATOM 2658 C CA . LEU B 1 14 ? 12.844 -23.125 -17.312 1 96.44 14 LEU B CA 1
ATOM 2659 C C . LEU B 1 14 ? 13.352 -21.844 -17.953 1 96.44 14 LEU B C 1
ATOM 2661 O O . LEU B 1 14 ? 14.133 -21.875 -18.906 1 96.44 14 LEU B O 1
ATOM 2665 N N . ILE B 1 15 ? 12.812 -20.781 -17.406 1 92.75 15 ILE B N 1
ATOM 2666 C CA . ILE B 1 15 ? 13.07 -19.453 -17.969 1 92.75 15 ILE B CA 1
ATOM 2667 C C . ILE B 1 15 ? 13.461 -18.484 -16.859 1 92.75 15 ILE B C 1
ATOM 2669 O O . ILE B 1 15 ? 13.031 -18.641 -15.711 1 92.75 15 ILE B O 1
ATOM 2673 N N . ARG B 1 16 ? 14.273 -17.5 -17.172 1 82.94 16 ARG B N 1
ATOM 2674 C CA . ARG B 1 16 ? 14.586 -16.359 -16.328 1 82.94 16 ARG B CA 1
ATOM 2675 C C . ARG B 1 16 ? 14.57 -15.062 -17.141 1 82.94 16 ARG B C 1
ATOM 2677 O O . ARG B 1 16 ? 15.344 -14.906 -18.094 1 82.94 16 ARG B O 1
ATOM 2684 N N . ASP B 1 17 ? 13.633 -14.148 -16.766 1 77.62 17 ASP B N 1
ATOM 2685 C CA . ASP B 1 17 ? 13.484 -12.867 -17.453 1 77.62 17 ASP B CA 1
ATOM 2686 C C . ASP B 1 17 ? 13.312 -13.062 -18.953 1 77.62 17 ASP B C 1
ATOM 2688 O O . ASP B 1 17 ? 14 -12.414 -19.75 1 77.62 17 ASP B O 1
ATOM 2692 N N . GLY B 1 18 ? 12.586 -14.062 -19.234 1 78.94 18 GLY B N 1
ATOM 2693 C CA . GLY B 1 18 ? 12.211 -14.289 -20.625 1 78.94 18 GLY B CA 1
ATOM 2694 C C . GLY B 1 18 ? 13.234 -15.102 -21.391 1 78.94 18 GLY B C 1
ATOM 2695 O O . GLY B 1 18 ? 13 -15.461 -22.547 1 78.94 18 GLY B O 1
ATOM 2696 N N . CYS B 1 19 ? 14.328 -15.461 -20.75 1 87.69 19 CYS B N 1
ATOM 2697 C CA . CYS B 1 19 ? 15.383 -16.219 -21.422 1 87.69 19 CYS B CA 1
ATOM 2698 C C . CYS B 1 19 ? 15.469 -17.641 -20.891 1 87.69 19 CYS B C 1
ATOM 2700 O O . CYS B 1 19 ? 15.297 -17.859 -19.688 1 87.69 19 CYS B O 1
ATOM 2702 N N . LYS B 1 20 ? 15.797 -18.484 -21.828 1 94.31 20 LYS B N 1
ATOM 2703 C CA . LYS B 1 20 ? 15.914 -19.906 -21.453 1 94.31 20 LYS B CA 1
ATOM 2704 C C . LYS B 1 20 ? 17.047 -20.109 -20.453 1 94.31 20 LYS B C 1
ATOM 2706 O O . LYS B 1 20 ? 18.125 -19.531 -20.594 1 94.31 20 LYS B O 1
ATOM 2711 N N . ILE B 1 21 ? 16.766 -20.875 -19.484 1 93.5 21 ILE B N 1
ATOM 2712 C CA . ILE B 1 21 ? 17.828 -21.344 -18.594 1 93.5 21 ILE B CA 1
ATOM 2713 C C . ILE B 1 21 ? 18.562 -22.5 -19.25 1 93.5 21 ILE B C 1
ATOM 2715 O O . ILE B 1 21 ? 17.938 -23.375 -19.859 1 93.5 21 ILE B O 1
ATOM 2719 N N . GLU B 1 22 ? 19.812 -22.516 -19.109 1 94.06 22 GLU B N 1
ATOM 2720 C CA . GLU B 1 22 ? 20.641 -23.516 -19.781 1 94.06 22 GLU B CA 1
ATOM 2721 C C . GLU B 1 22 ? 20.172 -24.938 -19.453 1 94.06 22 GLU B C 1
ATOM 2723 O O . GLU B 1 22 ? 20 -25.266 -18.281 1 94.06 22 GLU B O 1
ATOM 2728 N N . GLY B 1 23 ? 19.891 -25.75 -20.469 1 95.81 23 GLY B N 1
ATOM 2729 C CA . GLY B 1 23 ? 19.531 -27.141 -20.312 1 95.81 23 GLY B CA 1
ATOM 2730 C C . GLY B 1 23 ? 18.047 -27.375 -20.172 1 95.81 23 GLY B C 1
ATOM 2731 O O . GLY B 1 23 ? 17.562 -28.516 -20.266 1 95.81 23 GLY B O 1
ATOM 2732 N N . ALA B 1 24 ? 17.297 -26.344 -19.984 1 97.44 24 ALA B N 1
ATOM 2733 C CA . ALA B 1 24 ? 15.852 -26.469 -19.781 1 97.44 24 ALA B CA 1
ATOM 2734 C C . ALA B 1 24 ? 15.18 -27.141 -20.969 1 97.44 24 ALA B C 1
ATOM 2736 O O . ALA B 1 24 ? 14.328 -28.016 -20.797 1 97.44 24 ALA B O 1
ATOM 2737 N N . ASP B 1 25 ? 15.586 -26.719 -22.172 1 97.56 25 ASP B N 1
ATOM 2738 C CA . ASP B 1 25 ? 15.031 -27.297 -23.391 1 97.56 25 ASP B CA 1
ATOM 2739 C C . ASP B 1 25 ? 15.328 -28.797 -23.484 1 97.56 25 ASP B C 1
ATOM 2741 O O . ASP B 1 25 ? 14.438 -29.594 -23.781 1 97.56 25 ASP B O 1
ATOM 2745 N N . LYS B 1 26 ? 16.562 -29.172 -23.141 1 97.38 26 LYS B N 1
ATOM 2746 C CA . LYS B 1 26 ? 16.969 -30.578 -23.172 1 97.38 26 LYS B CA 1
ATOM 2747 C C . LYS B 1 26 ? 16.203 -31.391 -22.141 1 97.38 26 LYS B C 1
ATOM 2749 O O . LYS B 1 26 ? 15.891 -32.562 -22.359 1 97.38 26 LYS B O 1
ATOM 2754 N N . GLY B 1 27 ? 15.93 -30.797 -21.016 1 98 27 GLY B N 1
ATOM 2755 C CA . GLY B 1 27 ? 15.133 -31.453 -20 1 98 27 GLY B CA 1
ATOM 2756 C C . GLY B 1 27 ? 13.727 -31.797 -20.469 1 98 27 GLY B C 1
ATOM 2757 O O . GLY B 1 27 ? 13.266 -32.906 -20.297 1 98 27 GLY B O 1
ATOM 2758 N N . ILE B 1 28 ? 13.094 -30.828 -21.094 1 98.19 28 ILE B N 1
ATOM 2759 C CA . ILE B 1 28 ? 11.75 -31.031 -21.609 1 98.19 28 ILE B CA 1
ATOM 2760 C C . ILE B 1 28 ? 11.789 -32.094 -22.719 1 98.19 28 ILE B C 1
ATOM 2762 O O . ILE B 1 28 ? 10.922 -32.969 -22.781 1 98.19 28 ILE B O 1
ATOM 2766 N N . GLU B 1 29 ? 12.789 -32.031 -23.531 1 97.12 29 GLU B N 1
ATOM 2767 C CA . GLU B 1 29 ? 12.953 -33 -24.609 1 97.12 29 GLU B CA 1
ATOM 2768 C C . GLU B 1 29 ? 13.078 -34.406 -24.031 1 97.12 29 GLU B C 1
ATOM 2770 O O . GLU B 1 29 ? 12.5 -35.375 -24.578 1 97.12 29 GLU B O 1
ATOM 2775 N N . LEU B 1 30 ? 13.875 -34.562 -23.016 1 97.31 30 LEU B N 1
ATOM 2776 C CA . LEU B 1 30 ? 14.062 -35.844 -22.391 1 97.31 30 LEU B CA 1
ATOM 2777 C C . LEU B 1 30 ? 12.742 -36.406 -21.844 1 97.31 30 LEU B C 1
ATOM 2779 O O . LEU B 1 30 ? 12.461 -37.594 -21.984 1 97.31 30 LEU B O 1
ATOM 2783 N N . LEU B 1 31 ? 11.938 -35.562 -21.203 1 97.44 31 LEU B N 1
ATOM 2784 C CA . LEU B 1 31 ? 10.633 -36 -20.703 1 97.44 31 LEU B CA 1
ATOM 2785 C C . LEU B 1 31 ? 9.742 -36.469 -21.844 1 97.44 31 LEU B C 1
ATOM 2787 O O . LEU B 1 31 ? 9.062 -37.5 -21.734 1 97.44 31 LEU B O 1
ATOM 2791 N N . GLU B 1 32 ? 9.742 -35.719 -22.938 1 95.75 32 GLU B N 1
ATOM 2792 C CA . GLU B 1 32 ? 8.906 -36.062 -24.078 1 95.75 32 GLU B CA 1
ATOM 2793 C C . GLU B 1 32 ? 9.375 -37.344 -24.75 1 95.75 32 GLU B C 1
ATOM 2795 O O . GLU B 1 32 ? 8.555 -38.188 -25.156 1 95.75 32 GLU B O 1
ATOM 2800 N N . GLU B 1 33 ? 10.68 -37.469 -24.875 1 95.38 33 GLU B N 1
ATOM 2801 C CA . GLU B 1 33 ? 11.258 -38.688 -25.484 1 95.38 33 GLU B CA 1
ATOM 2802 C C . GLU B 1 33 ? 10.844 -39.938 -24.719 1 95.38 33 GLU B C 1
ATOM 2804 O O . GLU B 1 33 ? 10.633 -40.969 -25.312 1 95.38 33 GLU B O 1
ATOM 2809 N N . HIS B 1 34 ? 10.742 -39.812 -23.469 1 95.5 34 HIS B N 1
ATOM 2810 C CA . HIS B 1 34 ? 10.43 -41 -22.656 1 95.5 34 HIS B CA 1
ATOM 2811 C C . HIS B 1 34 ? 8.953 -41 -22.266 1 95.5 34 HIS B C 1
ATOM 2813 O O . HIS B 1 34 ? 8.562 -41.75 -21.359 1 95.5 34 HIS B O 1
ATOM 2819 N N . LYS B 1 35 ? 8.172 -40.125 -22.797 1 94.69 35 LYS B N 1
ATOM 2820 C CA . LYS B 1 35 ? 6.719 -40.062 -22.688 1 94.69 35 LYS B CA 1
ATOM 2821 C C . LYS B 1 35 ? 6.289 -39.844 -21.234 1 94.69 35 LYS B C 1
ATOM 2823 O O . LYS B 1 35 ? 5.352 -40.5 -20.75 1 94.69 35 LYS B O 1
ATOM 2828 N N . VAL B 1 36 ? 7.043 -39.062 -20.547 1 96.94 36 VAL B N 1
ATOM 2829 C CA . VAL B 1 36 ? 6.668 -38.688 -19.188 1 96.94 36 VAL B CA 1
ATOM 2830 C C . VAL B 1 36 ? 5.742 -37.469 -19.25 1 96.94 36 VAL B C 1
ATOM 2832 O O . VAL B 1 36 ? 6.141 -36.375 -19.719 1 96.94 36 VAL B O 1
ATOM 2835 N N . PRO B 1 37 ? 4.496 -37.594 -18.828 1 97.69 37 PRO B N 1
ATOM 2836 C CA . PRO B 1 37 ? 3.607 -36.438 -18.844 1 97.69 37 PRO B CA 1
ATOM 2837 C C . PRO B 1 37 ? 4.02 -35.344 -17.859 1 97.69 37 PRO B C 1
ATOM 2839 O O . PRO B 1 37 ? 4.496 -35.656 -16.766 1 97.69 37 PRO B O 1
ATOM 2842 N N . TYR B 1 38 ? 3.805 -34.094 -18.25 1 98.44 38 TYR B N 1
ATOM 2843 C CA . TYR B 1 38 ? 4.141 -33 -17.344 1 98.44 38 TYR B CA 1
ATOM 2844 C C . TYR B 1 38 ? 3.164 -31.828 -17.516 1 98.44 38 TYR B C 1
ATOM 2846 O O . TYR B 1 38 ? 2.439 -31.766 -18.5 1 98.44 38 TYR B O 1
ATOM 2854 N N . CYS B 1 39 ? 3.066 -31.016 -16.531 1 98.56 39 CYS B N 1
ATOM 2855 C CA . CYS B 1 39 ? 2.297 -29.781 -16.453 1 98.56 39 CYS B CA 1
ATOM 2856 C C . CYS B 1 39 ? 3.148 -28.641 -15.898 1 98.56 39 CYS B C 1
ATOM 2858 O O . CYS B 1 39 ? 3.969 -28.859 -15 1 98.56 39 CYS B O 1
ATOM 2860 N N . LEU B 1 40 ? 2.986 -27.484 -16.5 1 98.69 40 LEU B N 1
ATOM 2861 C CA . LEU B 1 40 ? 3.68 -26.312 -15.992 1 98.69 40 LEU B CA 1
ATOM 2862 C C . LEU B 1 40 ? 2.803 -25.562 -15 1 98.69 40 LEU B C 1
ATOM 2864 O O . LEU B 1 40 ? 1.7 -25.125 -15.344 1 98.69 40 LEU B O 1
ATOM 2868 N N .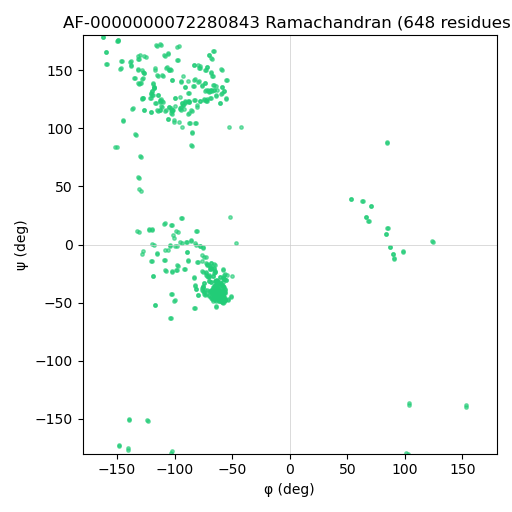 LEU B 1 41 ? 3.264 -25.438 -13.789 1 98.5 41 LEU B N 1
ATOM 2869 C CA . LEU B 1 41 ? 2.561 -24.75 -12.711 1 98.5 41 LEU B CA 1
ATOM 2870 C C . LEU B 1 41 ? 3.326 -23.5 -12.266 1 98.5 41 LEU B C 1
ATOM 2872 O O . LEU B 1 41 ? 4.449 -23.609 -11.766 1 98.5 41 LEU B O 1
ATOM 2876 N N . THR B 1 42 ? 2.754 -22.344 -12.461 1 97 42 THR B N 1
ATOM 2877 C CA . THR B 1 42 ? 3.439 -21.094 -12.172 1 97 42 THR B CA 1
ATOM 2878 C C . THR B 1 42 ? 2.521 -20.125 -11.414 1 97 42 THR B C 1
ATOM 2880 O O . THR B 1 42 ? 1.304 -20.156 -11.609 1 97 42 THR B O 1
ATOM 2883 N N . ASN B 1 43 ? 3.088 -19.391 -10.492 1 96.25 43 ASN B N 1
ATOM 2884 C CA . ASN B 1 43 ? 2.352 -18.297 -9.867 1 96.25 43 ASN B CA 1
ATOM 2885 C C . ASN B 1 43 ? 2.357 -17.047 -10.75 1 96.25 43 ASN B C 1
ATOM 2887 O O . ASN B 1 43 ? 1.917 -15.977 -10.32 1 96.25 43 ASN B O 1
ATOM 2891 N N . GLY B 1 44 ? 2.779 -17.219 -11.945 1 90.38 44 GLY B N 1
ATOM 2892 C CA . GLY B 1 44 ? 2.775 -16.125 -12.906 1 90.38 44 GLY B CA 1
ATOM 2893 C C . GLY B 1 44 ? 1.381 -15.664 -13.289 1 90.38 44 GLY B C 1
ATOM 2894 O O . GLY B 1 44 ? 0.391 -16.297 -12.922 1 90.38 44 GLY B O 1
ATOM 2895 N N . HIS B 1 45 ? 1.367 -14.508 -13.938 1 87.06 45 HIS B N 1
ATOM 2896 C CA . HIS B 1 45 ? 0.104 -13.852 -14.25 1 87.06 45 HIS B CA 1
ATOM 2897 C C . HIS B 1 45 ? -0.152 -13.836 -15.75 1 87.06 45 HIS B C 1
ATOM 2899 O O . HIS B 1 45 ? 0.651 -14.359 -16.531 1 87.06 45 HIS B O 1
ATOM 2905 N N . GLY B 1 46 ? -1.349 -13.398 -16.047 1 85.88 46 GLY B N 1
ATOM 2906 C CA . GLY B 1 46 ? -1.744 -13.336 -17.438 1 85.88 46 GLY B CA 1
ATOM 2907 C C . GLY B 1 46 ? -2.68 -14.453 -17.844 1 85.88 46 GLY B C 1
ATOM 2908 O O . GLY B 1 46 ? -3.68 -14.711 -17.172 1 85.88 46 GLY B O 1
ATOM 2909 N N . ASN B 1 47 ? -2.361 -15 -19.031 1 90.75 47 ASN B N 1
ATOM 2910 C CA . ASN B 1 47 ? -3.182 -16.109 -19.5 1 90.75 47 ASN B CA 1
ATOM 2911 C C . ASN B 1 47 ? -2.322 -17.281 -19.969 1 90.75 47 ASN B C 1
ATOM 2913 O O . ASN B 1 47 ? -1.117 -17.141 -20.172 1 90.75 47 ASN B O 1
ATOM 2917 N N . ALA B 1 48 ? -2.967 -18.406 -20.047 1 93.19 48 ALA B N 1
ATOM 2918 C CA . ALA B 1 48 ? -2.283 -19.656 -20.328 1 93.19 48 ALA B CA 1
ATOM 2919 C C . ALA B 1 48 ? -1.639 -19.641 -21.703 1 93.19 48 ALA B C 1
ATOM 2921 O O . ALA B 1 48 ? -0.533 -20.156 -21.891 1 93.19 48 ALA B O 1
ATOM 2922 N N . GLN B 1 49 ? -2.316 -19.031 -22.656 1 94.44 49 GLN B N 1
ATOM 2923 C CA . GLN B 1 49 ? -1.77 -18.953 -24 1 94.44 49 GLN B CA 1
ATOM 2924 C C . GLN B 1 49 ? -0.488 -18.125 -24.031 1 94.44 49 GLN B C 1
ATOM 2926 O O . GLN B 1 49 ? 0.508 -18.531 -24.641 1 94.44 49 GLN B O 1
ATOM 2931 N N . TYR B 1 50 ? -0.58 -17 -23.391 1 91 50 TYR B N 1
ATOM 2932 C CA . TYR B 1 50 ? 0.58 -16.125 -23.344 1 91 50 TYR B CA 1
ATOM 2933 C C . TYR B 1 50 ? 1.776 -16.828 -22.719 1 91 50 TYR B C 1
ATOM 2935 O O . TYR B 1 50 ? 2.891 -16.75 -23.234 1 91 50 TYR B O 1
ATOM 2943 N N . LYS B 1 51 ? 1.607 -17.516 -21.656 1 92.81 51 LYS B N 1
ATOM 2944 C CA . LYS B 1 51 ? 2.689 -18.203 -20.969 1 92.81 51 LYS B CA 1
ATOM 2945 C C . LYS B 1 51 ? 3.234 -19.344 -21.828 1 92.81 51 LYS B C 1
ATOM 2947 O O . LYS B 1 51 ? 4.445 -19.578 -21.859 1 92.81 51 LYS B O 1
ATOM 2952 N N . ALA B 1 52 ? 2.354 -20.062 -22.438 1 96.19 52 ALA B N 1
ATOM 2953 C CA . ALA B 1 52 ? 2.785 -21.125 -23.344 1 96.19 52 ALA B CA 1
ATOM 2954 C C . ALA B 1 52 ? 3.666 -20.562 -24.453 1 96.19 52 ALA B C 1
ATOM 2956 O O . ALA B 1 52 ? 4.703 -21.141 -24.781 1 96.19 52 ALA B O 1
ATOM 2957 N N . ASP B 1 53 ? 3.234 -19.438 -24.969 1 95.19 53 ASP B N 1
ATOM 2958 C CA . ASP B 1 53 ? 3.99 -18.797 -26.047 1 95.19 53 ASP B CA 1
ATOM 2959 C C . ASP B 1 53 ? 5.391 -18.406 -25.578 1 95.19 53 ASP B C 1
ATOM 2961 O O . ASP B 1 53 ? 6.367 -18.594 -26.312 1 95.19 53 ASP B O 1
ATOM 2965 N N . ILE B 1 54 ? 5.441 -17.891 -24.438 1 93.56 54 ILE B N 1
ATOM 2966 C CA . ILE B 1 54 ? 6.723 -17.453 -23.875 1 93.56 54 ILE B CA 1
ATOM 2967 C C . ILE B 1 54 ? 7.641 -18.672 -23.703 1 93.56 54 ILE B C 1
ATOM 2969 O O . ILE B 1 54 ? 8.82 -18.625 -24.078 1 93.56 54 ILE B O 1
ATOM 2973 N N . VAL B 1 55 ? 7.16 -19.75 -23.172 1 96.31 55 VAL B N 1
ATOM 2974 C CA . VAL B 1 55 ? 7.93 -20.969 -22.922 1 96.31 55 VAL B CA 1
ATOM 2975 C C . VAL B 1 55 ? 8.375 -21.578 -24.25 1 96.31 55 VAL B C 1
ATOM 2977 O O . VAL B 1 55 ? 9.539 -21.938 -24.422 1 96.31 55 VAL B O 1
ATOM 2980 N N . ASN B 1 56 ? 7.453 -21.656 -25.172 1 97.31 56 ASN B N 1
ATOM 2981 C CA . ASN B 1 56 ? 7.742 -22.219 -26.484 1 97.31 56 ASN B CA 1
ATOM 2982 C C . ASN B 1 56 ? 8.789 -21.406 -27.234 1 97.31 56 ASN B C 1
ATOM 2984 O O . ASN B 1 56 ? 9.672 -21.969 -27.891 1 97.31 56 ASN B O 1
ATOM 2988 N N . LYS B 1 57 ? 8.633 -20.141 -27.156 1 96.44 57 LYS B N 1
ATOM 2989 C CA . LYS B 1 57 ? 9.602 -19.281 -27.812 1 96.44 57 LYS B CA 1
ATOM 2990 C C . LYS B 1 57 ? 10.984 -19.438 -27.203 1 96.44 57 LYS B C 1
ATOM 2992 O O . LYS B 1 57 ? 11.992 -19.469 -27.922 1 96.44 57 LYS B O 1
ATOM 2997 N N . ALA B 1 58 ? 11.07 -19.547 -25.938 1 96 58 ALA B N 1
ATOM 2998 C CA . ALA B 1 58 ? 12.344 -19.594 -25.219 1 96 58 ALA B CA 1
ATOM 2999 C C . ALA B 1 58 ? 13.016 -20.953 -25.375 1 96 58 ALA B C 1
ATOM 3001 O O . ALA B 1 58 ? 14.234 -21.047 -25.5 1 96 58 ALA B O 1
ATOM 3002 N N . LEU B 1 59 ? 12.227 -22.016 -25.391 1 97.06 59 LEU B N 1
ATOM 3003 C CA . LEU B 1 59 ? 12.789 -23.359 -25.266 1 97.06 59 LEU B CA 1
ATOM 3004 C C . LEU B 1 59 ? 12.68 -24.109 -26.594 1 97.06 59 LEU B C 1
ATOM 3006 O O . LEU B 1 59 ? 13.305 -25.172 -26.766 1 97.06 59 LEU B O 1
ATOM 3010 N N . GLY B 1 60 ? 11.906 -23.594 -27.516 1 95.5 60 GLY B N 1
ATOM 3011 C CA . GLY B 1 60 ? 11.648 -24.328 -28.75 1 95.5 60 GLY B CA 1
ATOM 3012 C C . GLY B 1 60 ? 10.766 -25.547 -28.547 1 95.5 60 GLY B C 1
ATOM 3013 O O . GLY B 1 60 ? 10.984 -26.594 -29.172 1 95.5 60 GLY B O 1
ATOM 3014 N N . THR B 1 61 ? 9.844 -25.469 -27.625 1 95.31 61 THR B N 1
ATOM 3015 C CA . THR B 1 61 ? 8.93 -26.547 -27.297 1 95.31 61 THR B CA 1
ATOM 3016 C C . THR B 1 61 ? 7.547 -26.281 -27.891 1 95.31 61 THR B C 1
ATOM 3018 O O . THR B 1 61 ? 7.359 -25.328 -28.656 1 95.31 61 THR B O 1
ATOM 3021 N N . HIS B 1 62 ? 6.586 -27.203 -27.656 1 95.5 62 HIS B N 1
ATOM 3022 C CA . HIS B 1 62 ? 5.219 -27.062 -28.141 1 95.5 62 HIS B CA 1
ATOM 3023 C C . HIS B 1 62 ? 4.211 -27.266 -27.016 1 95.5 62 HIS B C 1
ATOM 3025 O O . HIS B 1 62 ? 3.262 -28.047 -27.156 1 95.5 62 HIS B O 1
ATOM 3031 N N . VAL B 1 63 ? 4.504 -26.625 -25.938 1 96.5 63 VAL B N 1
ATOM 3032 C CA . VAL B 1 63 ? 3.602 -26.703 -24.797 1 96.5 63 VAL B CA 1
ATOM 3033 C C . VAL B 1 63 ? 2.271 -26.031 -25.156 1 96.5 63 VAL B C 1
ATOM 3035 O O . VAL B 1 63 ? 2.248 -24.984 -25.797 1 96.5 63 VAL B O 1
ATOM 3038 N N . THR B 1 64 ? 1.138 -26.656 -24.766 1 96.75 64 THR B N 1
ATOM 3039 C CA . THR B 1 64 ? -0.185 -26.094 -25.016 1 96.75 64 THR B CA 1
ATOM 3040 C C . THR B 1 64 ? -0.703 -25.344 -23.797 1 96.75 64 THR B C 1
ATOM 3042 O O . THR B 1 64 ? -0.251 -25.594 -22.672 1 96.75 64 THR B O 1
ATOM 3045 N N . PRO B 1 65 ? -1.656 -24.438 -24.016 1 96.5 65 PRO B N 1
ATOM 3046 C CA . PRO B 1 65 ? -2.234 -23.719 -22.875 1 96.5 65 PRO B CA 1
ATOM 3047 C C . PRO B 1 65 ? -2.85 -24.641 -21.828 1 96.5 65 PRO B C 1
ATOM 3049 O O . PRO B 1 65 ? -2.852 -24.312 -20.641 1 96.5 65 PRO B O 1
ATOM 3052 N N . GLU B 1 66 ? -3.314 -25.797 -22.219 1 95.75 66 GLU B N 1
ATOM 3053 C CA . GLU B 1 66 ? -3.938 -26.75 -21.312 1 95.75 66 GLU B CA 1
ATOM 3054 C C . GLU B 1 66 ? -2.918 -27.328 -20.328 1 95.75 66 GLU B C 1
ATOM 3056 O O . GLU B 1 66 ? -3.283 -27.812 -19.25 1 95.75 66 GLU B O 1
ATOM 3061 N N . GLN B 1 67 ? -1.671 -27.219 -20.703 1 97.5 67 GLN B N 1
ATOM 3062 C CA . GLN B 1 67 ? -0.606 -27.75 -19.859 1 97.5 67 GLN B CA 1
ATOM 3063 C C . GLN B 1 67 ? -0.111 -26.703 -18.875 1 97.5 67 GLN B C 1
ATOM 3065 O O . GLN B 1 67 ? 0.806 -26.953 -18.094 1 97.5 67 GLN B O 1
ATOM 3070 N N . ILE B 1 68 ? -0.743 -25.531 -18.906 1 97.62 68 ILE B N 1
ATOM 3071 C CA . ILE B 1 68 ? -0.277 -24.422 -18.078 1 97.62 68 ILE B CA 1
ATOM 3072 C C . ILE B 1 68 ? -1.318 -24.109 -17 1 97.62 68 ILE B C 1
ATOM 3074 O O . ILE B 1 68 ? -2.482 -23.844 -17.312 1 97.62 68 ILE B O 1
ATOM 3078 N N . ILE B 1 69 ? -0.863 -24.172 -15.758 1 97.75 69 ILE B N 1
ATOM 3079 C CA . ILE B 1 69 ? -1.684 -23.75 -14.625 1 97.75 69 ILE B CA 1
ATOM 3080 C C . ILE B 1 69 ? -1.1 -22.484 -14.016 1 97.75 69 ILE B C 1
ATOM 3082 O O . ILE B 1 69 ? 0.059 -22.469 -13.594 1 97.75 69 ILE B O 1
ATOM 3086 N N . LEU B 1 70 ? -1.884 -21.422 -14.047 1 97.19 70 LEU B N 1
ATOM 3087 C CA . LEU B 1 70 ? -1.5 -20.141 -13.461 1 9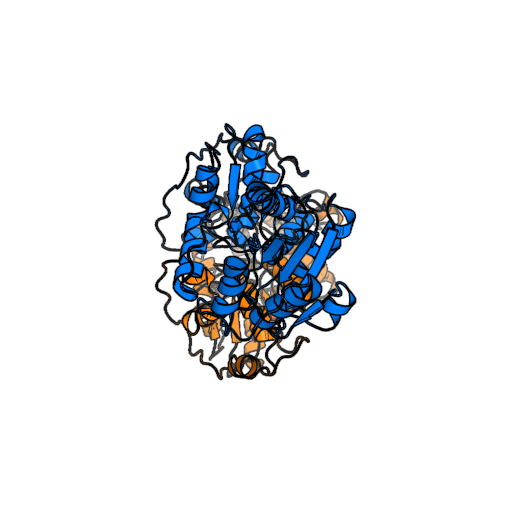7.19 70 LEU B CA 1
ATOM 3088 C C . LEU B 1 70 ? -2.082 -20 -12.055 1 97.19 70 LEU B C 1
ATOM 3090 O O . LEU B 1 70 ? -2.938 -20.781 -11.648 1 97.19 70 LEU B O 1
ATOM 3094 N N . ALA B 1 71 ? -1.637 -18.969 -11.367 1 97 71 ALA B N 1
ATOM 3095 C CA . ALA B 1 71 ? -2.162 -18.688 -10.039 1 97 71 ALA B CA 1
ATOM 3096 C C . ALA B 1 71 ? -3.666 -18.422 -10.086 1 97 71 ALA B C 1
ATOM 3098 O O . ALA B 1 71 ? -4.391 -18.766 -9.141 1 97 71 ALA B O 1
ATOM 3099 N N . VAL B 1 72 ? -4.195 -17.922 -11.18 1 97.38 72 VAL B N 1
ATOM 3100 C CA . VAL B 1 72 ? -5.598 -17.547 -11.32 1 97.38 72 VAL B CA 1
ATOM 3101 C C . VAL B 1 72 ? -6.418 -18.75 -11.789 1 97.38 72 VAL B C 1
ATOM 3103 O O . VAL B 1 72 ? -7.648 -18.734 -11.727 1 97.38 72 VAL B O 1
ATOM 3106 N N . SER B 1 73 ? -5.816 -19.812 -12.25 1 96.94 73 SER B N 1
ATOM 3107 C CA . SER B 1 73 ? -6.5 -20.938 -12.898 1 96.94 73 SER B CA 1
ATOM 3108 C C . SER B 1 73 ? -7.574 -21.516 -11.992 1 96.94 73 SER B C 1
ATOM 3110 O O . SER B 1 73 ? -8.672 -21.844 -12.445 1 96.94 73 SER B O 1
ATOM 3112 N N . PRO B 1 74 ? -7.344 -21.625 -10.688 1 97.06 74 PRO B N 1
ATOM 3113 C CA . PRO B 1 74 ? -8.359 -22.219 -9.82 1 97.06 74 PRO B CA 1
ATOM 3114 C C . PRO B 1 74 ? -9.641 -21.406 -9.75 1 97.06 74 PRO B C 1
ATOM 3116 O O . PRO B 1 74 ? -10.672 -21.906 -9.289 1 97.06 74 PRO B O 1
ATOM 3119 N N . LEU B 1 75 ? -9.641 -20.172 -10.133 1 97.56 75 LEU B N 1
ATOM 3120 C CA . LEU B 1 75 ? -10.859 -19.375 -10.172 1 97.56 75 LEU B CA 1
ATOM 3121 C C . LEU B 1 75 ? -11.914 -20.031 -11.055 1 97.56 75 LEU B C 1
ATOM 3123 O O . LEU B 1 75 ? -13.109 -19.812 -10.859 1 97.56 75 LEU B O 1
ATOM 3127 N N . LYS B 1 76 ? -11.484 -20.844 -12.031 1 95.56 76 LYS B N 1
ATOM 3128 C CA . LYS B 1 76 ? -12.406 -21.531 -12.922 1 95.56 76 LYS B CA 1
ATOM 3129 C C . LYS B 1 76 ? -13.422 -22.359 -12.141 1 95.56 76 LYS B C 1
ATOM 3131 O O . LYS B 1 76 ? -14.57 -22.516 -12.562 1 95.56 76 LYS B O 1
ATOM 3136 N N . ASP B 1 77 ? -12.984 -22.812 -11.031 1 95.81 77 ASP B N 1
ATOM 3137 C CA . ASP B 1 77 ? -13.836 -23.688 -10.211 1 95.81 77 ASP B CA 1
ATOM 3138 C C . ASP B 1 77 ? -14.93 -22.875 -9.516 1 95.81 77 ASP B C 1
ATOM 3140 O O . ASP B 1 77 ? -15.883 -23.453 -8.984 1 95.81 77 ASP B O 1
ATOM 3144 N N . LEU B 1 78 ? -14.852 -21.578 -9.539 1 97.62 78 LEU B N 1
ATOM 3145 C CA . LEU B 1 78 ? -15.805 -20.719 -8.852 1 97.62 78 LEU B CA 1
ATOM 3146 C C . LEU B 1 78 ? -16.875 -20.203 -9.812 1 97.62 78 LEU B C 1
ATOM 3148 O O . LEU B 1 78 ? -17.797 -19.5 -9.406 1 97.62 78 LEU B O 1
ATOM 3152 N N . VAL B 1 79 ? -16.797 -20.547 -11.062 1 97.62 79 VAL B N 1
ATOM 3153 C CA . VAL B 1 79 ? -17.688 -20.016 -12.086 1 97.62 79 VAL B CA 1
ATOM 3154 C C . VAL B 1 79 ? -19.141 -20.391 -11.742 1 97.62 79 VAL B C 1
ATOM 3156 O O . VAL B 1 79 ? -20.047 -19.562 -11.867 1 97.62 79 VAL B O 1
ATOM 3159 N N . ASN B 1 80 ? -19.375 -21.578 -11.242 1 96.56 80 ASN B N 1
ATOM 3160 C CA . ASN B 1 80 ? -20.719 -22.016 -10.906 1 96.56 80 ASN B CA 1
ATOM 3161 C C . ASN B 1 80 ? -21.328 -21.156 -9.805 1 96.56 80 ASN B C 1
ATOM 3163 O O . ASN B 1 80 ? -22.547 -20.953 -9.773 1 96.56 80 ASN B O 1
ATOM 3167 N N . ASP B 1 81 ? -20.516 -20.688 -8.977 1 97.38 81 ASP B N 1
ATOM 3168 C CA . ASP B 1 81 ? -20.984 -19.906 -7.84 1 97.38 81 ASP B CA 1
ATOM 3169 C C . ASP B 1 81 ? -21.219 -18.453 -8.227 1 97.38 81 ASP B C 1
ATOM 3171 O O . ASP B 1 81 ? -22.078 -17.781 -7.652 1 97.38 81 ASP B O 1
ATOM 3175 N N . PHE B 1 82 ? -20.453 -17.922 -9.266 1 98 82 PHE B N 1
ATOM 3176 C CA . PHE B 1 82 ? -20.438 -16.484 -9.469 1 98 82 PHE B CA 1
ATOM 3177 C C . PHE B 1 82 ? -20.688 -16.141 -10.938 1 98 82 PHE B C 1
ATOM 3179 O O . PHE B 1 82 ? -20.516 -14.984 -11.344 1 98 82 PHE B O 1
ATOM 3186 N N . GLU B 1 83 ? -21.078 -17.078 -11.742 1 96.94 83 GLU B N 1
ATOM 3187 C CA . GLU B 1 83 ? -21.172 -16.922 -13.188 1 96.94 83 GLU B CA 1
ATOM 3188 C C . GLU B 1 83 ? -21.969 -15.664 -13.547 1 96.94 83 GLU B C 1
ATOM 3190 O O . GLU B 1 83 ? -21.547 -14.883 -14.398 1 96.94 83 GLU B O 1
ATOM 3195 N N . ASP B 1 84 ? -23.094 -15.414 -12.898 1 97.44 84 ASP B N 1
ATOM 3196 C CA . ASP B 1 84 ? -24 -14.328 -13.266 1 97.44 84 ASP B CA 1
ATOM 3197 C C . ASP B 1 84 ? -23.953 -13.211 -12.219 1 97.44 84 ASP B C 1
ATOM 3199 O O . ASP B 1 84 ? -24.891 -12.422 -12.117 1 97.44 84 ASP B O 1
ATOM 3203 N N . LYS B 1 85 ? -22.922 -13.227 -11.445 1 98.06 85 LYS B N 1
ATOM 3204 C CA . LYS B 1 85 ? -22.781 -12.211 -10.414 1 98.06 85 LYS B CA 1
ATOM 3205 C C . LYS B 1 85 ? -21.562 -11.32 -10.688 1 98.06 85 LYS B C 1
ATOM 3207 O O . LYS B 1 85 ? -20.547 -11.789 -11.211 1 98.06 85 LYS B O 1
ATOM 3212 N N . PRO B 1 86 ? -21.688 -10.047 -10.336 1 98.5 86 PRO B N 1
ATOM 3213 C CA . PRO B 1 86 ? -20.516 -9.172 -10.477 1 98.5 86 PRO B CA 1
ATOM 3214 C C . PRO B 1 86 ? -19.359 -9.586 -9.57 1 98.5 86 PRO B C 1
ATOM 3216 O O . PRO B 1 86 ? -19.562 -9.805 -8.367 1 98.5 86 PRO B O 1
ATOM 3219 N N . VAL B 1 87 ? -18.203 -9.742 -10.141 1 98.69 87 VAL B N 1
ATOM 3220 C CA . VAL B 1 87 ? -17 -10.016 -9.375 1 98.69 87 VAL B CA 1
ATOM 3221 C C . VAL B 1 87 ? -15.969 -8.906 -9.609 1 98.69 87 VAL B C 1
ATOM 3223 O O . VAL B 1 87 ? -15.766 -8.469 -10.742 1 98.69 87 VAL B O 1
ATOM 3226 N N . LEU B 1 88 ? -15.391 -8.391 -8.539 1 98.56 88 LEU B N 1
ATOM 3227 C CA . LEU B 1 88 ? -14.406 -7.316 -8.609 1 98.56 88 LEU B CA 1
ATOM 3228 C C . LEU B 1 88 ? -13.016 -7.871 -8.922 1 98.56 88 LEU B C 1
ATOM 3230 O O . LEU B 1 88 ? -12.523 -8.742 -8.211 1 98.56 88 LEU B O 1
ATOM 3234 N N . ILE B 1 89 ? -12.414 -7.371 -9.969 1 98.12 89 ILE B N 1
ATOM 3235 C CA . ILE B 1 89 ? -11.102 -7.836 -10.398 1 98.12 89 ILE B CA 1
ATOM 3236 C C . ILE B 1 89 ? -10.039 -6.805 -10.031 1 98.12 89 ILE B C 1
ATOM 3238 O O . ILE B 1 89 ? -10.094 -5.656 -10.484 1 98.12 89 ILE B O 1
ATOM 3242 N N . ILE B 1 90 ? -9.125 -7.223 -9.203 1 97.75 90 ILE B N 1
ATOM 3243 C CA . ILE B 1 90 ? -7.938 -6.438 -8.875 1 97.75 90 ILE B CA 1
ATOM 3244 C C . ILE B 1 90 ? -6.746 -6.941 -9.688 1 97.75 90 ILE B C 1
ATOM 3246 O O . ILE B 1 90 ? -6.422 -8.133 -9.648 1 97.75 90 ILE B O 1
ATOM 3250 N N . GLY B 1 91 ? -6.102 -6.125 -10.367 1 94.56 91 GLY B N 1
ATOM 3251 C CA . GLY B 1 91 ? -4.988 -6.496 -11.227 1 94.56 91 GLY B CA 1
ATOM 3252 C C . GLY B 1 91 ? -4.785 -5.543 -12.383 1 94.56 91 GLY B C 1
ATOM 3253 O O . GLY B 1 91 ? -4.785 -4.324 -12.203 1 94.56 91 GLY B O 1
ATOM 3254 N N . LYS B 1 92 ? -4.508 -6.133 -13.539 1 90.44 92 LYS B N 1
ATOM 3255 C CA . LYS B 1 92 ? -4.332 -5.387 -14.789 1 90.44 92 LYS B CA 1
ATOM 3256 C C . LYS B 1 92 ? -5.402 -5.762 -15.805 1 90.44 92 LYS B C 1
ATOM 3258 O O . LYS B 1 92 ? -6.234 -6.633 -15.547 1 90.44 92 LYS B O 1
ATOM 3263 N N . GLU B 1 93 ? -5.465 -5.066 -16.891 1 85.38 93 GLU B N 1
ATOM 3264 C CA . GLU B 1 93 ? -6.496 -5.289 -17.891 1 85.38 93 GLU B CA 1
ATOM 3265 C C . GLU B 1 93 ? -6.469 -6.73 -18.406 1 85.38 93 GLU B C 1
ATOM 3267 O O . GLU B 1 93 ? -7.516 -7.316 -18.672 1 85.38 93 GLU B O 1
ATOM 3272 N N . MET B 1 94 ? -5.336 -7.32 -18.531 1 86.62 94 MET B N 1
ATOM 3273 C CA . MET B 1 94 ? -5.191 -8.68 -19.031 1 86.62 94 MET B CA 1
ATOM 3274 C C . MET B 1 94 ? -5.934 -9.672 -18.125 1 86.62 94 MET B C 1
ATOM 3276 O O . MET B 1 94 ? -6.469 -10.672 -18.609 1 86.62 94 MET B O 1
ATOM 3280 N N . GLU B 1 95 ? -5.98 -9.383 -16.891 1 91.38 95 GLU B N 1
ATOM 3281 C CA . GLU B 1 95 ? -6.656 -10.297 -15.969 1 91.38 95 GLU B CA 1
ATOM 3282 C C . GLU B 1 95 ? -8.172 -10.258 -16.172 1 91.38 95 GLU B C 1
ATOM 3284 O O . GLU B 1 95 ? -8.859 -11.242 -15.914 1 91.38 95 GLU B O 1
ATOM 3289 N N . MET B 1 96 ? -8.688 -9.094 -16.656 1 92.69 96 MET B N 1
ATOM 3290 C CA . MET B 1 96 ? -10.109 -9.016 -16.984 1 92.69 96 MET B CA 1
ATOM 3291 C C . MET B 1 96 ? -10.469 -10.023 -18.062 1 92.69 96 MET B C 1
ATOM 3293 O O . MET B 1 96 ? -11.445 -10.766 -17.938 1 92.69 96 MET B O 1
ATOM 3297 N N . ASP B 1 97 ? -9.641 -10.086 -19.062 1 92.31 97 ASP B N 1
ATOM 3298 C CA . ASP B 1 97 ? -9.859 -11.008 -20.172 1 92.31 97 ASP B CA 1
ATOM 3299 C C . ASP B 1 97 ? -9.734 -12.461 -19.703 1 92.31 97 ASP B C 1
ATOM 3301 O O . ASP B 1 97 ? -10.516 -13.32 -20.125 1 92.31 97 ASP B O 1
ATOM 3305 N N . THR B 1 98 ? -8.758 -12.68 -18.922 1 94 98 THR B N 1
ATOM 3306 C CA . THR B 1 98 ? -8.539 -14.023 -18.406 1 94 98 THR B CA 1
ATOM 3307 C C . THR B 1 98 ? -9.742 -14.5 -17.594 1 94 98 THR B C 1
ATOM 3309 O O . THR B 1 98 ? -10.242 -15.609 -17.812 1 94 98 THR B O 1
ATOM 3312 N N . VAL B 1 99 ? -10.273 -13.68 -16.734 1 95.5 99 VAL B N 1
ATOM 3313 C CA . VAL B 1 99 ? -11.406 -14.031 -15.875 1 95.5 99 VAL B CA 1
ATOM 3314 C C . VAL B 1 99 ? -12.656 -14.227 -16.734 1 95.5 99 VAL B C 1
ATOM 3316 O O . VAL B 1 99 ? -13.43 -15.164 -16.516 1 95.5 99 VAL B O 1
ATOM 3319 N N . ARG B 1 100 ? -12.852 -13.406 -17.734 1 95.38 100 ARG B N 1
ATOM 3320 C CA . ARG B 1 100 ? -13.969 -13.562 -18.672 1 95.38 100 ARG B CA 1
ATOM 3321 C C . ARG B 1 100 ? -13.883 -14.898 -19.406 1 95.38 100 ARG B C 1
ATOM 3323 O O . ARG B 1 100 ? -14.891 -15.57 -19.594 1 95.38 100 ARG B O 1
ATOM 3330 N N . SER B 1 101 ? -12.719 -15.242 -19.766 1 94.94 101 SER B N 1
ATOM 3331 C CA . SER B 1 101 ? -12.508 -16.469 -20.516 1 94.94 101 SER B CA 1
ATOM 3332 C C . SER B 1 101 ? -12.859 -17.703 -19.688 1 94.94 101 SER B C 1
ATOM 3334 O O . SER B 1 101 ? -13.133 -18.766 -20.25 1 94.94 101 SER B O 1
ATOM 3336 N N . PHE B 1 102 ? -12.836 -17.547 -18.375 1 96.19 102 PHE B N 1
ATOM 3337 C CA . PHE B 1 102 ? -13.195 -18.672 -17.516 1 96.19 102 PHE B CA 1
ATOM 3338 C C . PHE B 1 102 ? -14.711 -18.859 -17.5 1 96.19 102 PHE B C 1
ATOM 3340 O O . PHE B 1 102 ? -15.195 -19.938 -17.141 1 96.19 102 PHE B O 1
ATOM 3347 N N . GLY B 1 103 ? -15.508 -17.797 -17.812 1 97.38 103 GLY B N 1
ATOM 3348 C CA . GLY B 1 103 ? -16.953 -17.922 -17.828 1 97.38 103 GLY B CA 1
ATOM 3349 C C . GLY B 1 103 ? -17.656 -16.922 -16.938 1 97.38 103 GLY B C 1
ATOM 3350 O O . GLY B 1 103 ? -18.891 -16.906 -16.844 1 97.38 103 GLY B O 1
ATOM 3351 N N . PHE B 1 104 ? -16.938 -16.031 -16.281 1 98.06 104 PHE B N 1
ATOM 3352 C CA . PHE B 1 104 ? -17.547 -14.969 -15.469 1 98.06 104 PHE B CA 1
ATOM 3353 C C . PHE B 1 104 ? -18.141 -13.883 -16.359 1 98.06 104 PHE B C 1
ATOM 3355 O O . PHE B 1 104 ? -17.406 -13.242 -17.125 1 98.06 104 PHE B O 1
ATOM 3362 N N . LYS B 1 105 ? -19.344 -13.609 -16.172 1 97.5 105 LYS B N 1
ATOM 3363 C CA . LYS B 1 105 ? -20.062 -12.789 -17.141 1 97.5 105 LYS B CA 1
ATOM 3364 C C . LYS B 1 105 ? -20 -11.312 -16.766 1 97.5 105 LYS B C 1
ATOM 3366 O O . LYS B 1 105 ? -20.188 -10.438 -17.625 1 97.5 105 LYS B O 1
ATOM 3371 N N . HIS B 1 106 ? -19.734 -11.039 -15.469 1 97.5 106 HIS B N 1
ATOM 3372 C CA . HIS B 1 106 ? -19.797 -9.656 -15.016 1 97.5 106 HIS B CA 1
ATOM 3373 C C . HIS B 1 106 ? -18.562 -9.266 -14.219 1 97.5 106 HIS B C 1
ATOM 3375 O O . HIS B 1 106 ? -18.656 -8.828 -13.07 1 97.5 106 HIS B O 1
ATOM 3381 N N . PRO B 1 107 ? -17.375 -9.406 -14.844 1 97.75 107 PRO B N 1
ATOM 3382 C CA . PRO B 1 107 ? -16.172 -8.875 -14.172 1 97.75 107 PRO B CA 1
ATOM 3383 C C . PRO B 1 107 ? -16.172 -7.355 -14.086 1 97.75 107 PRO B C 1
ATOM 3385 O O . PRO B 1 107 ? -16.5 -6.676 -15.062 1 97.75 107 PRO B O 1
ATOM 3388 N N . ILE B 1 108 ? -15.898 -6.836 -12.938 1 97.88 108 ILE B N 1
ATOM 3389 C CA . ILE B 1 108 ? -15.812 -5.406 -12.664 1 97.88 108 ILE B CA 1
ATOM 3390 C C . ILE B 1 108 ? -14.367 -5.02 -12.367 1 97.88 108 ILE B C 1
ATOM 3392 O O . ILE B 1 108 ? -13.719 -5.629 -11.516 1 97.88 108 ILE B O 1
ATOM 3396 N N . TYR B 1 109 ? -13.852 -4.074 -13.086 1 96.69 109 TYR B N 1
ATOM 3397 C CA . TYR B 1 109 ? -12.469 -3.637 -12.898 1 96.69 109 TYR B CA 1
ATOM 3398 C C . TYR B 1 109 ? -12.367 -2.621 -11.766 1 96.69 109 TYR B C 1
ATOM 3400 O O . TYR B 1 109 ? -13.156 -1.679 -11.695 1 96.69 109 TYR B O 1
ATOM 3408 N N . TYR B 1 110 ? -11.398 -2.705 -10.883 1 96.5 110 TYR B N 1
ATOM 3409 C CA . TYR B 1 110 ? -11.336 -1.885 -9.68 1 96.5 110 TYR B CA 1
ATOM 3410 C C . TYR B 1 110 ? -11.156 -0.413 -10.023 1 96.5 110 TYR B C 1
ATOM 3412 O O . TYR B 1 110 ? -11.68 0.466 -9.336 1 96.5 110 TYR B O 1
ATOM 3420 N N . GLU B 1 111 ? -10.469 -0.094 -11.125 1 93.81 111 GLU B N 1
ATOM 3421 C CA . GLU B 1 111 ? -10.188 1.292 -11.484 1 93.81 111 GLU B CA 1
ATOM 3422 C C . GLU B 1 111 ? -11.445 2.004 -11.961 1 93.81 111 GLU B C 1
ATOM 3424 O O . GLU B 1 111 ? -11.484 3.234 -12.039 1 93.81 111 GLU B O 1
ATOM 3429 N N . ASP B 1 112 ? -12.477 1.229 -12.328 1 95.38 112 ASP B N 1
ATOM 3430 C CA . ASP B 1 112 ? -13.711 1.839 -12.82 1 95.38 112 ASP B CA 1
ATOM 3431 C C . ASP B 1 112 ? -14.391 2.652 -11.719 1 95.38 112 ASP B C 1
ATOM 3433 O O . ASP B 1 112 ? -15.141 3.588 -12.008 1 95.38 112 ASP B O 1
ATOM 3437 N N . TYR B 1 113 ? -14.125 2.334 -10.516 1 94.75 113 TYR B N 1
ATOM 3438 C CA . TYR B 1 113 ? -14.781 3.004 -9.398 1 94.75 113 TYR B CA 1
ATOM 3439 C C . TYR B 1 113 ? -14.414 4.484 -9.359 1 94.75 113 TYR B C 1
ATOM 3441 O O . TYR B 1 113 ? -15.297 5.348 -9.344 1 94.75 113 TYR B O 1
ATOM 3449 N N . ALA B 1 114 ? -13.102 4.758 -9.359 1 91.31 114 ALA B N 1
ATOM 3450 C CA . ALA B 1 114 ? -12.672 6.152 -9.312 1 91.31 114 ALA B CA 1
ATOM 3451 C C . ALA B 1 114 ? -12.922 6.848 -10.648 1 91.31 114 ALA B C 1
ATOM 3453 O O . ALA B 1 114 ? -12.961 8.078 -10.711 1 91.31 114 ALA B O 1
ATOM 3454 N N . THR B 1 115 ? -12.984 6.031 -11.719 1 90.94 115 THR B N 1
ATOM 3455 C CA . THR B 1 115 ? -13.375 6.617 -13 1 90.94 115 THR B CA 1
ATOM 3456 C C . THR B 1 115 ? -14.812 7.125 -12.938 1 90.94 115 THR B C 1
ATOM 3458 O O . THR B 1 115 ? -15.109 8.211 -13.438 1 90.94 115 THR B O 1
ATOM 3461 N N . LEU B 1 116 ? -15.68 6.387 -12.352 1 89.44 116 LEU B N 1
ATOM 3462 C CA . LEU B 1 116 ? -17.094 6.738 -12.234 1 89.44 116 LEU B CA 1
ATOM 3463 C C . LEU B 1 116 ? -17.281 7.852 -11.211 1 89.44 116 LEU B C 1
ATOM 3465 O O . LEU B 1 116 ? -18.125 8.734 -11.406 1 89.44 116 LEU B O 1
ATOM 3469 N N . ASN B 1 117 ? -16.594 7.75 -10.094 1 89.94 117 ASN B N 1
ATOM 3470 C CA . ASN B 1 117 ? -16.656 8.75 -9.031 1 89.94 117 ASN B CA 1
ATOM 3471 C C . ASN B 1 117 ? -15.273 9.117 -8.516 1 89.94 117 ASN B C 1
ATOM 3473 O O . ASN B 1 117 ? -14.781 8.516 -7.566 1 89.94 117 ASN B O 1
ATOM 3477 N N . PRO B 1 118 ? -14.766 10.164 -9.062 1 90.12 118 PRO B N 1
ATOM 3478 C CA . PRO B 1 118 ? -13.391 10.547 -8.734 1 90.12 118 PRO B CA 1
ATOM 3479 C C . PRO B 1 118 ? -13.18 10.773 -7.238 1 90.12 118 PRO B C 1
ATOM 3481 O O . PRO B 1 118 ? -12.062 10.664 -6.742 1 90.12 118 PRO B O 1
ATOM 3484 N N . ALA B 1 119 ? -14.227 11.039 -6.473 1 89.81 119 ALA B N 1
ATOM 3485 C CA . ALA B 1 119 ? -14.117 11.273 -5.039 1 89.81 119 ALA B CA 1
ATOM 3486 C C . ALA B 1 119 ? -13.727 10 -4.297 1 89.81 119 ALA B C 1
ATOM 3488 O O . ALA B 1 119 ? -13.32 10.055 -3.133 1 89.81 119 ALA B O 1
ATOM 3489 N N . GLN B 1 120 ? -13.867 8.867 -4.957 1 91.19 120 GLN B N 1
ATOM 3490 C CA . GLN B 1 120 ? -13.523 7.602 -4.324 1 91.19 120 GLN B CA 1
ATOM 3491 C C . GLN B 1 120 ? -12.016 7.445 -4.191 1 91.19 120 GLN B C 1
ATOM 3493 O O . GLN B 1 120 ? -11.531 6.723 -3.316 1 91.19 120 GLN B O 1
ATOM 3498 N N . PHE B 1 121 ? -11.32 8.086 -5.035 1 92.5 121 PHE B N 1
ATOM 3499 C CA . PHE B 1 121 ? -9.867 8.125 -4.93 1 92.5 121 PHE B CA 1
ATOM 3500 C C . PHE B 1 121 ? -9.312 9.414 -5.531 1 92.5 121 PHE B C 1
ATOM 3502 O O . PHE B 1 121 ? -8.781 9.414 -6.641 1 92.5 121 PHE B O 1
ATOM 3509 N N . PRO B 1 122 ? -9.281 10.453 -4.82 1 88.25 122 PRO B N 1
ATOM 3510 C CA . PRO B 1 122 ? -8.977 11.797 -5.328 1 88.25 122 PRO B CA 1
ATOM 3511 C C . PRO B 1 122 ? -7.547 11.922 -5.84 1 88.25 122 PRO B C 1
ATOM 3513 O O . PRO B 1 122 ? -7.254 12.82 -6.641 1 88.25 122 PRO B O 1
ATOM 3516 N N . ASP B 1 123 ? -6.668 11.086 -5.445 1 85.06 123 ASP B N 1
ATOM 3517 C CA . ASP B 1 123 ? -5.266 11.164 -5.844 1 85.06 123 ASP B CA 1
ATOM 3518 C C . ASP B 1 123 ? -5.09 10.773 -7.312 1 85.06 123 ASP B C 1
ATOM 3520 O O . ASP B 1 123 ? -4.047 11.039 -7.906 1 85.06 123 ASP B O 1
ATOM 3524 N N . ARG B 1 124 ? -6.129 10.109 -7.844 1 80.56 124 ARG B N 1
ATOM 3525 C CA . ARG B 1 124 ? -6.051 9.695 -9.242 1 80.56 124 ARG B CA 1
ATOM 3526 C C . ARG B 1 124 ? -6.059 10.898 -10.172 1 80.56 124 ARG B C 1
ATOM 3528 O O . ARG B 1 124 ? -5.395 10.891 -11.211 1 80.56 124 ARG B O 1
ATOM 3535 N N . TYR B 1 125 ? -6.949 11.773 -9.914 1 61.44 125 TYR B N 1
ATOM 3536 C CA . TYR B 1 125 ? -7.129 12.945 -10.758 1 61.44 125 TYR B CA 1
ATOM 3537 C C . TYR B 1 125 ? -5.82 13.711 -10.914 1 61.44 125 TYR B C 1
ATOM 3539 O O . TYR B 1 125 ? -5.59 14.359 -11.945 1 61.44 125 TYR B O 1
ATOM 3547 N N . GLN B 1 126 ? -5.035 13.562 -9.969 1 57.47 126 GLN B N 1
ATOM 3548 C CA . GLN B 1 126 ? -3.736 14.219 -10.109 1 57.47 126 GLN B CA 1
ATOM 3549 C C . GLN B 1 126 ? -2.832 13.445 -11.07 1 57.47 126 GLN B C 1
ATOM 3551 O O . GLN B 1 126 ? -1.866 14 -11.594 1 57.47 126 GLN B O 1
ATOM 3556 N N . ALA B 1 127 ? -3.428 12.227 -11.234 1 54.84 127 ALA B N 1
ATOM 3557 C CA . ALA B 1 127 ? -2.719 11.406 -12.211 1 54.84 127 ALA B CA 1
ATOM 3558 C C . ALA B 1 127 ? -3.322 11.57 -13.609 1 54.84 127 ALA B C 1
ATOM 3560 O O . ALA B 1 127 ? -4.539 11.695 -13.75 1 54.84 127 ALA B O 1
ATOM 3561 N N . VAL B 1 128 ? -2.877 12.289 -14.609 1 49.03 128 VAL B N 1
ATOM 3562 C CA . VAL B 1 128 ? -3.262 12.797 -15.922 1 49.03 128 VAL B CA 1
ATOM 3563 C C . VAL B 1 128 ? -3.762 11.648 -16.797 1 49.03 128 VAL B C 1
ATOM 3565 O O . VAL B 1 128 ? -3.957 11.82 -18 1 49.03 128 VAL B O 1
ATOM 3568 N N . HIS B 1 129 ? -4.195 10.625 -16.141 1 53.75 129 HIS B N 1
ATOM 3569 C CA . HIS B 1 129 ? -4.465 9.602 -17.141 1 53.75 129 HIS B CA 1
ATOM 3570 C C . HIS B 1 129 ? -5.949 9.531 -17.484 1 53.75 129 HIS B C 1
ATOM 3572 O O . HIS B 1 129 ? -6.797 9.672 -16.594 1 53.75 129 HIS B O 1
ATOM 3578 N N . SER B 1 130 ? -6.359 9.766 -18.766 1 55.06 130 SER B N 1
ATOM 3579 C CA . SER B 1 130 ? -7.668 9.43 -19.312 1 55.06 130 SER B CA 1
ATOM 3580 C C . SER B 1 130 ? -8.008 7.961 -19.062 1 55.06 130 SER B C 1
ATOM 3582 O O . SER B 1 130 ? -7.277 7.066 -19.5 1 55.06 130 SER B O 1
ATOM 3584 N N . TYR B 1 131 ? -8.859 7.844 -18.016 1 64.19 131 TYR B N 1
ATOM 3585 C CA . TYR B 1 131 ? -9.25 6.473 -17.703 1 64.19 131 TYR B CA 1
ATOM 3586 C C . TYR B 1 131 ? -10.57 6.121 -18.375 1 64.19 131 TYR B C 1
ATOM 3588 O O . TYR B 1 131 ? -11.477 6.957 -18.438 1 64.19 131 TYR B O 1
ATOM 3596 N N . SER B 1 132 ? -10.539 5.016 -19.109 1 73.81 132 SER B N 1
ATOM 3597 C CA . SER B 1 132 ? -11.773 4.465 -19.672 1 73.81 132 SER B CA 1
ATOM 3598 C C . SER B 1 132 ? -12.391 3.428 -18.75 1 73.81 132 SER B C 1
ATOM 3600 O O . SER B 1 132 ? -11.688 2.816 -17.938 1 73.81 132 SER B O 1
ATOM 3602 N N . ILE B 1 133 ? -13.734 3.479 -18.812 1 80.31 133 ILE B N 1
ATOM 3603 C CA . ILE B 1 133 ? -14.461 2.451 -18.078 1 80.31 133 ILE B CA 1
ATOM 3604 C C . ILE B 1 133 ? -14.297 1.104 -18.781 1 80.31 133 ILE B C 1
ATOM 3606 O O . ILE B 1 133 ? -14.453 1.008 -20 1 80.31 133 ILE B O 1
ATOM 3610 N N . HIS B 1 134 ? -13.992 0.059 -18.047 1 81 134 HIS B N 1
ATOM 3611 C CA . HIS B 1 134 ? -13.625 -1.239 -18.609 1 81 134 HIS B CA 1
ATOM 3612 C C . HIS B 1 134 ? -14.734 -2.266 -18.391 1 81 134 HIS B C 1
ATOM 3614 O O . HIS B 1 134 ? -14.656 -3.387 -18.891 1 81 134 HIS B O 1
ATOM 3620 N N . SER B 1 135 ? -15.859 -1.825 -17.609 1 90 135 SER B N 1
ATOM 3621 C CA . SER B 1 135 ? -16.859 -2.805 -17.203 1 90 135 SER B CA 1
ATOM 3622 C C . SER B 1 135 ? -18.25 -2.172 -17.109 1 90 135 SER B C 1
ATOM 3624 O O . SER B 1 135 ? -18.453 -1.036 -17.531 1 90 135 SER B O 1
ATOM 3626 N N . GLU B 1 136 ? -19.219 -2.941 -16.594 1 92.94 136 GLU B N 1
ATOM 3627 C CA . GLU B 1 136 ? -20.594 -2.49 -16.5 1 92.94 136 GLU B CA 1
ATOM 3628 C C . GLU B 1 136 ? -20.891 -1.876 -15.133 1 92.94 136 GLU B C 1
ATOM 3630 O O . GLU B 1 136 ? -22.031 -1.824 -14.695 1 92.94 136 GLU B O 1
ATOM 3635 N N . LEU B 1 137 ? -19.922 -1.429 -14.469 1 95.69 137 LEU B N 1
ATOM 3636 C CA . LEU B 1 137 ? -20.047 -0.901 -13.117 1 95.69 137 LEU B CA 1
ATOM 3637 C C . LEU B 1 137 ? -21.016 0.277 -13.078 1 95.69 137 LEU B C 1
ATOM 3639 O O . LEU B 1 137 ? -20.938 1.17 -13.93 1 95.69 137 LEU B O 1
ATOM 3643 N N . ASP B 1 138 ? -21.938 0.228 -12.172 1 95.19 138 ASP B N 1
ATOM 3644 C CA . ASP B 1 138 ? -22.734 1.384 -11.789 1 95.19 138 ASP B CA 1
ATOM 3645 C C . ASP B 1 138 ? -22.969 1.416 -10.281 1 95.19 138 ASP B C 1
ATOM 3647 O O . ASP B 1 138 ? -22.438 0.586 -9.547 1 95.19 138 ASP B O 1
ATOM 3651 N N . GLU B 1 139 ? -23.734 2.328 -9.781 1 94.25 139 GLU B N 1
ATOM 3652 C CA . GLU B 1 139 ? -23.859 2.553 -8.344 1 94.25 139 GLU B CA 1
ATOM 3653 C C . GLU B 1 139 ? -24.594 1.394 -7.664 1 94.25 139 GLU B C 1
ATOM 3655 O O . GLU B 1 139 ? -24.453 1.194 -6.453 1 94.25 139 GLU B O 1
ATOM 3660 N N . HIS B 1 140 ? -25.312 0.621 -8.445 1 96.19 140 HIS B N 1
ATOM 3661 C CA . HIS B 1 140 ? -26.141 -0.427 -7.863 1 96.19 140 HIS B CA 1
ATOM 3662 C C . HIS B 1 140 ? -25.516 -1.802 -8.055 1 96.19 140 HIS B C 1
ATOM 3664 O O . HIS B 1 140 ? -26.047 -2.807 -7.578 1 96.19 140 HIS B O 1
ATOM 3670 N N . THR B 1 141 ? -24.391 -1.85 -8.703 1 97.81 141 THR B N 1
ATOM 3671 C CA . THR B 1 141 ? -23.688 -3.115 -8.883 1 97.81 141 THR B CA 1
ATOM 3672 C C . THR B 1 141 ? -23.312 -3.727 -7.531 1 97.81 141 THR B C 1
ATOM 3674 O O . THR B 1 141 ? -22.625 -3.1 -6.727 1 97.81 141 THR B O 1
ATOM 3677 N N . GLN B 1 142 ? -23.812 -4.957 -7.305 1 98.31 142 GLN B N 1
ATOM 3678 C CA . GLN B 1 142 ? -23.547 -5.645 -6.047 1 98.31 142 GLN B CA 1
ATOM 3679 C C . GLN B 1 142 ? -22.438 -6.68 -6.207 1 98.31 142 GLN B C 1
ATOM 3681 O O . GLN B 1 142 ? -22.656 -7.762 -6.75 1 98.31 142 GLN B O 1
ATOM 3686 N N . ILE B 1 143 ? -21.281 -6.391 -5.707 1 98.75 143 ILE B N 1
ATOM 3687 C CA . ILE B 1 143 ? -20.125 -7.266 -5.844 1 98.75 143 ILE B CA 1
ATOM 3688 C C . ILE B 1 143 ? -20.328 -8.523 -5 1 98.75 143 ILE B C 1
ATOM 3690 O O . ILE B 1 143 ? -20.656 -8.438 -3.814 1 98.75 143 ILE B O 1
ATOM 3694 N N . ALA B 1 144 ? -20.078 -9.633 -5.66 1 98.69 144 ALA B N 1
ATOM 3695 C CA . ALA B 1 144 ? -20.312 -10.906 -4.988 1 98.69 144 ALA B CA 1
ATOM 3696 C C . ALA B 1 144 ? -19.016 -11.531 -4.508 1 98.69 144 ALA B C 1
ATOM 3698 O O . ALA B 1 144 ? -19 -12.344 -3.578 1 98.69 144 ALA B O 1
ATOM 3699 N N . ALA B 1 145 ? -17.922 -11.203 -5.078 1 98.81 145 ALA B N 1
ATOM 3700 C CA . ALA B 1 145 ? -16.594 -11.711 -4.742 1 98.81 145 ALA B CA 1
ATOM 3701 C C . ALA B 1 145 ? -15.5 -10.766 -5.238 1 98.81 145 ALA B C 1
ATOM 3703 O O . ALA B 1 145 ? -15.719 -9.984 -6.164 1 98.81 145 ALA B O 1
ATOM 3704 N N . ILE B 1 146 ? -14.375 -10.812 -4.613 1 98.88 146 ILE B N 1
ATOM 3705 C CA . ILE B 1 146 ? -13.203 -10.055 -5.031 1 98.88 146 ILE B CA 1
ATOM 3706 C C . ILE B 1 146 ? -12.086 -11.008 -5.438 1 98.88 146 ILE B C 1
ATOM 3708 O O . ILE B 1 146 ? -11.68 -11.875 -4.656 1 98.88 146 ILE B O 1
ATOM 3712 N N . PHE B 1 147 ? -11.617 -10.906 -6.641 1 98.69 147 PHE B N 1
ATOM 3713 C CA . PHE B 1 147 ? -10.477 -11.672 -7.148 1 98.69 147 PHE B CA 1
ATOM 3714 C C . PHE B 1 147 ? -9.242 -10.789 -7.262 1 98.69 147 PHE B C 1
ATOM 3716 O O . PHE B 1 147 ? -9.18 -9.906 -8.117 1 98.69 147 PHE B O 1
ATOM 3723 N N . ILE B 1 148 ? -8.305 -10.992 -6.395 1 98.69 148 ILE B N 1
ATOM 3724 C CA . ILE B 1 148 ? -7 -10.359 -6.551 1 98.69 148 ILE B CA 1
ATOM 3725 C C . ILE B 1 148 ? -6.125 -11.211 -7.469 1 98.69 148 ILE B C 1
ATOM 3727 O O . ILE B 1 148 ? -5.457 -12.141 -7.016 1 98.69 148 ILE B O 1
ATOM 3731 N N . ALA B 1 149 ? -6.121 -10.805 -8.711 1 97.5 149 ALA B N 1
ATOM 3732 C CA . ALA B 1 149 ? -5.598 -11.68 -9.758 1 97.5 149 ALA B CA 1
ATOM 3733 C C . ALA B 1 149 ? -4.16 -11.305 -10.109 1 97.5 149 ALA B C 1
ATOM 3735 O O . ALA B 1 149 ? -3.443 -12.094 -10.734 1 97.5 149 ALA B O 1
ATOM 3736 N N . HIS B 1 150 ? -3.775 -10.117 -9.82 1 96.44 150 HIS B N 1
ATOM 3737 C CA . HIS B 1 150 ? -2.441 -9.562 -10.039 1 96.44 150 HIS B CA 1
ATOM 3738 C C . HIS B 1 150 ? -2.193 -8.352 -9.148 1 96.44 150 HIS B C 1
ATOM 3740 O O . HIS B 1 150 ? -3.115 -7.855 -8.492 1 96.44 150 HIS B O 1
ATOM 3746 N N . THR B 1 151 ? -0.991 -7.934 -9.031 1 96.06 151 THR B N 1
ATOM 3747 C CA . THR B 1 151 ? -0.757 -6.641 -8.398 1 96.06 151 THR B CA 1
ATOM 3748 C C . THR B 1 151 ? -1.51 -5.535 -9.133 1 96.06 151 THR B C 1
ATOM 3750 O O . THR B 1 151 ? -1.486 -5.473 -10.359 1 96.06 151 THR B O 1
ATOM 3753 N N . PRO B 1 152 ? -2.199 -4.715 -8.391 1 94.94 152 PRO B N 1
ATOM 3754 C CA . PRO B 1 152 ? -2.846 -3.578 -9.055 1 94.94 152 PRO B CA 1
ATOM 3755 C C . PRO B 1 152 ? -1.846 -2.531 -9.539 1 94.94 152 PRO B C 1
ATOM 3757 O O . PRO B 1 152 ? -0.688 -2.533 -9.117 1 94.94 152 PRO B O 1
ATOM 3760 N N . LEU B 1 153 ? -2.26 -1.682 -10.406 1 89.25 153 LEU B N 1
ATOM 3761 C CA . LEU B 1 153 ? -1.413 -0.598 -10.891 1 89.25 153 LEU B CA 1
ATOM 3762 C C . LEU B 1 153 ? -1.102 0.394 -9.773 1 89.25 153 LEU B C 1
ATOM 3764 O O . LEU B 1 153 ? 0.038 0.842 -9.633 1 89.25 153 LEU B O 1
ATOM 3768 N N . ASN B 1 154 ? -2.066 0.765 -9.023 1 91.31 154 ASN B N 1
ATOM 3769 C CA . ASN B 1 154 ? -1.927 1.58 -7.824 1 91.31 154 ASN B CA 1
ATOM 3770 C C . ASN B 1 154 ? -2.445 0.85 -6.586 1 91.31 154 ASN B C 1
ATOM 3772 O O . ASN B 1 154 ? -3.652 0.64 -6.445 1 91.31 154 ASN B O 1
ATOM 3776 N N . TRP B 1 155 ? -1.471 0.553 -5.695 1 97.31 155 TRP B N 1
ATOM 3777 C CA . TRP B 1 155 ? -1.854 -0.222 -4.52 1 97.31 155 TRP B CA 1
ATOM 3778 C C . TRP B 1 155 ? -2.82 0.565 -3.639 1 97.31 155 TRP B C 1
ATOM 3780 O O . TRP B 1 155 ? -3.768 0.001 -3.086 1 97.31 155 TRP B O 1
ATOM 3790 N N . GLY B 1 156 ? -2.549 1.901 -3.463 1 97.06 156 GLY B N 1
ATOM 3791 C CA . GLY B 1 156 ? -3.416 2.727 -2.639 1 97.06 156 GLY B CA 1
ATOM 3792 C C . GLY B 1 156 ? -4.855 2.754 -3.125 1 97.06 156 GLY B C 1
ATOM 3793 O O . GLY B 1 156 ? -5.785 2.631 -2.328 1 97.06 156 GLY B O 1
ATOM 3794 N N . GLU B 1 157 ?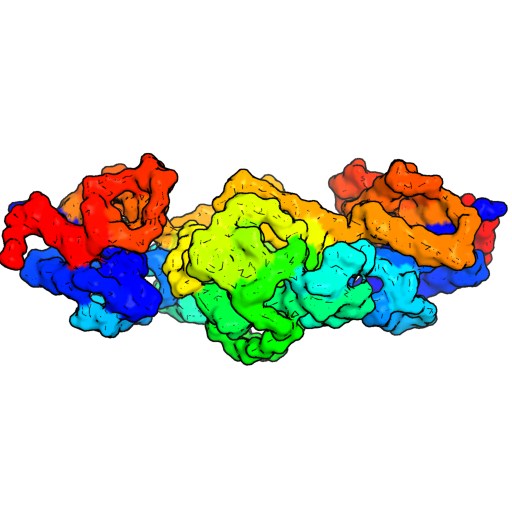 -5.035 2.922 -4.418 1 95.94 157 GLU B N 1
ATOM 3795 C CA . GLU B 1 157 ? -6.367 2.938 -5.012 1 95.94 157 GLU B CA 1
ATOM 3796 C C . GLU B 1 157 ? -7.086 1.608 -4.793 1 95.94 157 GLU B C 1
ATOM 3798 O O . GLU B 1 157 ? -8.25 1.584 -4.379 1 95.94 157 GLU B O 1
ATOM 3803 N N . ALA B 1 158 ? -6.398 0.548 -5.09 1 97.69 158 ALA B N 1
ATOM 3804 C CA . ALA B 1 158 ? -7 -0.774 -4.945 1 97.69 158 ALA B CA 1
ATOM 3805 C C . ALA B 1 158 ? -7.406 -1.039 -3.498 1 97.69 158 ALA B C 1
ATOM 3807 O O . ALA B 1 158 ? -8.508 -1.528 -3.234 1 97.69 158 ALA B O 1
ATOM 3808 N N . ILE B 1 159 ? -6.539 -0.73 -2.547 1 98.69 159 ILE B N 1
ATOM 3809 C CA . ILE B 1 159 ? -6.828 -0.941 -1.133 1 98.69 159 ILE B CA 1
ATOM 3810 C C . ILE B 1 159 ? -8.062 -0.136 -0.732 1 98.69 159 ILE B C 1
ATOM 3812 O O . ILE B 1 159 ? -8.961 -0.657 -0.07 1 98.69 159 ILE B O 1
ATOM 3816 N N . GLN B 1 160 ? -8.078 1.154 -1.144 1 98.12 160 GLN B N 1
ATOM 3817 C CA . GLN B 1 160 ? -9.211 2.021 -0.834 1 98.12 160 GLN B CA 1
ATOM 3818 C C . GLN B 1 160 ? -10.516 1.426 -1.352 1 98.12 160 GLN B C 1
ATOM 3820 O O . GLN B 1 160 ? -11.5 1.336 -0.613 1 98.12 160 GLN B O 1
ATOM 3825 N N . ILE B 1 161 ? -10.547 0.975 -2.59 1 97.62 161 ILE B N 1
ATOM 3826 C CA . ILE B 1 161 ? -11.75 0.481 -3.244 1 97.62 161 ILE B CA 1
ATOM 3827 C C . ILE B 1 161 ? -12.195 -0.828 -2.594 1 97.62 161 ILE B C 1
ATOM 3829 O O . ILE B 1 161 ? -13.375 -1.018 -2.307 1 97.62 161 ILE B O 1
ATOM 3833 N N . ILE B 1 162 ? -11.266 -1.732 -2.363 1 98.75 162 ILE B N 1
ATOM 3834 C CA . ILE B 1 162 ? -11.602 -3.008 -1.739 1 98.75 162 ILE B CA 1
ATOM 3835 C C . ILE B 1 162 ? -12.227 -2.766 -0.37 1 98.75 162 ILE B C 1
ATOM 3837 O O . ILE B 1 162 ? -13.273 -3.336 -0.05 1 98.75 162 ILE B O 1
ATOM 3841 N N . CYS B 1 163 ? -11.617 -1.9 0.424 1 98.38 163 CYS B N 1
ATOM 3842 C CA . CYS B 1 163 ? -12.125 -1.621 1.763 1 98.38 163 CYS B CA 1
ATOM 3843 C C . CYS B 1 163 ? -13.516 -0.999 1.699 1 98.38 163 CYS B C 1
ATOM 3845 O O . CYS B 1 163 ? -14.367 -1.285 2.541 1 98.38 163 CYS B O 1
ATOM 3847 N N . ASP B 1 164 ? -13.719 -0.097 0.723 1 97.56 164 ASP B N 1
ATOM 3848 C CA . ASP B 1 164 ? -15.055 0.476 0.537 1 97.56 164 ASP B CA 1
ATOM 3849 C C . ASP B 1 164 ? -16.078 -0.611 0.231 1 97.56 164 ASP B C 1
ATOM 3851 O O . ASP B 1 164 ? -17.125 -0.678 0.875 1 97.56 164 ASP B O 1
ATOM 3855 N N . VAL B 1 165 ? -15.766 -1.464 -0.688 1 98 165 VAL B N 1
ATOM 3856 C CA . VAL B 1 165 ? -16.688 -2.512 -1.124 1 98 165 VAL B CA 1
ATOM 3857 C C . VAL B 1 165 ? -16.984 -3.451 0.04 1 98 165 VAL B C 1
ATOM 3859 O O . VAL B 1 165 ? -18.141 -3.832 0.256 1 98 165 VAL B O 1
ATOM 3862 N N . LEU B 1 166 ? -15.969 -3.795 0.797 1 98.44 166 LEU B N 1
ATOM 3863 C CA . LEU B 1 166 ? -16.125 -4.711 1.92 1 98.44 166 LEU B CA 1
ATOM 3864 C C . LEU B 1 166 ? -16.984 -4.082 3.02 1 98.44 166 LEU B C 1
ATOM 3866 O O . LEU B 1 166 ? -17.594 -4.793 3.812 1 98.44 166 LEU B O 1
ATOM 3870 N N . ARG B 1 167 ? -16.969 -2.754 3.092 1 97.31 167 ARG B N 1
ATOM 3871 C CA . ARG B 1 167 ? -17.719 -2.064 4.137 1 97.31 167 ARG B CA 1
ATOM 3872 C C . ARG B 1 167 ? -19.141 -1.759 3.684 1 97.31 167 ARG B C 1
ATOM 3874 O O . ARG B 1 167 ? -19.938 -1.23 4.457 1 97.31 167 ARG B O 1
ATOM 3881 N N . SER B 1 168 ? -19.453 -2.016 2.443 1 96.81 168 SER B N 1
ATOM 3882 C CA . SER B 1 168 ? -20.797 -1.882 1.916 1 96.81 168 SER B CA 1
ATOM 3883 C C . SER B 1 168 ? -21.688 -3.049 2.35 1 96.81 168 SER B C 1
ATOM 3885 O O . SER B 1 168 ? -21.297 -4.211 2.215 1 96.81 168 SER B O 1
ATOM 3887 N N . LYS B 1 169 ? -22.875 -2.762 2.738 1 96.19 169 LYS B N 1
ATOM 3888 C CA . LYS B 1 169 ? -23.781 -3.791 3.25 1 96.19 169 LYS B CA 1
ATOM 3889 C C . LYS B 1 169 ? -24.047 -4.859 2.193 1 96.19 169 LYS B C 1
ATOM 3891 O O . LYS B 1 169 ? -24.156 -6.043 2.514 1 96.19 169 LYS B O 1
ATOM 3896 N N . ASP B 1 170 ? -24.219 -4.414 0.93 1 96.44 170 ASP B N 1
ATOM 3897 C CA . ASP B 1 170 ? -24.578 -5.371 -0.113 1 96.44 170 ASP B CA 1
ATOM 3898 C C . ASP B 1 170 ? -23.547 -5.363 -1.243 1 96.44 170 ASP B C 1
ATOM 3900 O O . ASP B 1 170 ? -23.828 -5.84 -2.346 1 96.44 170 ASP B O 1
ATOM 3904 N N . GLY B 1 171 ? -22.375 -4.719 -1.005 1 96.31 171 GLY B N 1
ATOM 3905 C CA . GLY B 1 171 ? -21.297 -4.695 -1.986 1 96.31 171 GLY B CA 1
ATOM 3906 C C . GLY B 1 171 ? -21.469 -3.607 -3.031 1 96.31 171 GLY B C 1
ATOM 3907 O O . GLY B 1 171 ? -20.703 -3.537 -3.992 1 96.31 171 GLY B O 1
ATOM 3908 N N . SER B 1 172 ? -22.484 -2.656 -2.854 1 96.94 172 SER B N 1
ATOM 3909 C CA . SER B 1 172 ? -22.766 -1.623 -3.846 1 96.94 172 SER B CA 1
ATOM 3910 C C . SER B 1 172 ? -22.297 -0.254 -3.365 1 96.94 172 SER B C 1
ATOM 3912 O O . SER B 1 172 ? -22.203 -0.008 -2.16 1 96.94 172 SER B O 1
ATOM 3914 N N . LEU B 1 173 ? -21.969 0.58 -4.301 1 93.81 173 LEU B N 1
ATOM 3915 C CA . LEU B 1 173 ? -21.641 1.964 -3.979 1 93.81 173 LEU B CA 1
ATOM 3916 C C . LEU B 1 173 ? -22.844 2.686 -3.379 1 93.81 173 LEU B C 1
ATOM 3918 O O . LEU B 1 173 ? -22.688 3.545 -2.508 1 93.81 173 LEU B O 1
ATOM 3922 N N . ALA B 1 174 ? -24.016 2.375 -3.846 1 94 174 ALA B N 1
ATOM 3923 C CA . ALA B 1 174 ? -25.25 2.992 -3.369 1 94 174 ALA B CA 1
ATOM 3924 C C . ALA B 1 174 ? -25.422 2.811 -1.863 1 94 174 ALA B C 1
ATOM 3926 O O . ALA B 1 174 ? -25.828 3.732 -1.161 1 94 174 ALA B O 1
ATOM 3927 N N . SER B 1 175 ? -25.094 1.65 -1.392 1 94.44 175 SER B N 1
ATOM 3928 C CA . SER B 1 175 ? -25.203 1.378 0.038 1 94.44 175 SER B CA 1
ATOM 3929 C C . SER B 1 175 ? -24.25 2.264 0.84 1 94.44 175 SER B C 1
ATOM 3931 O O . SER B 1 175 ? -24.594 2.705 1.94 1 94.44 175 SER B O 1
ATOM 3933 N N . ILE B 1 176 ? -23.094 2.498 0.283 1 91.69 176 ILE B N 1
ATOM 3934 C CA . ILE B 1 176 ? -22.125 3.361 0.952 1 91.69 176 ILE B CA 1
ATOM 3935 C C . ILE B 1 176 ? -22.656 4.793 0.995 1 91.69 176 ILE B C 1
ATOM 3937 O O . ILE B 1 176 ? -22.609 5.445 2.041 1 91.69 176 ILE B O 1
ATOM 3941 N N . ILE B 1 177 ? -23.125 5.195 -0.144 1 87.81 177 ILE B N 1
ATOM 3942 C CA . ILE B 1 177 ? -23.656 6.551 -0.272 1 87.81 177 ILE B CA 1
ATOM 3943 C C . ILE B 1 177 ? -24.812 6.754 0.706 1 87.81 177 ILE B C 1
ATOM 3945 O O . ILE B 1 177 ? -24.938 7.816 1.312 1 87.81 177 ILE B O 1
ATOM 3949 N N . ASP B 1 178 ? -25.562 5.742 0.924 1 90.69 178 ASP B N 1
ATOM 3950 C CA . ASP B 1 178 ? -26.719 5.797 1.811 1 90.69 178 ASP B CA 1
ATOM 3951 C C . ASP B 1 178 ? -26.312 5.535 3.26 1 90.69 178 ASP B C 1
ATOM 3953 O O . ASP B 1 178 ? -27.172 5.348 4.125 1 90.69 178 ASP B O 1
ATOM 3957 N N . ASN B 1 179 ? -25.062 5.375 3.523 1 89.69 179 ASN B N 1
ATOM 3958 C CA . ASN B 1 179 ? -24.5 5.172 4.852 1 89.69 179 ASN B CA 1
ATOM 3959 C C . ASN B 1 179 ? -24.938 3.84 5.453 1 89.69 179 ASN B C 1
ATOM 3961 O O . ASN B 1 179 ? -25.156 3.742 6.664 1 89.69 179 ASN B O 1
ATOM 3965 N N . ASN B 1 180 ? -25.297 2.938 4.582 1 93.12 180 ASN B N 1
ATOM 3966 C CA . ASN B 1 180 ? -25.5 1.552 4.988 1 93.12 180 ASN B CA 1
ATOM 3967 C C . ASN B 1 180 ? -24.188 0.77 4.984 1 93.12 180 ASN B C 1
ATOM 3969 O O . ASN B 1 180 ? -23.906 0.023 4.043 1 93.12 180 ASN B O 1
ATOM 3973 N N . ILE B 1 181 ? -23.469 0.886 6.121 1 93.56 181 ILE B N 1
ATOM 3974 C CA . ILE B 1 181 ? -22.094 0.407 6.195 1 93.56 181 ILE B CA 1
ATOM 3975 C C . ILE B 1 181 ? -21.984 -0.72 7.223 1 93.56 181 ILE B C 1
ATOM 3977 O O . ILE B 1 181 ? -22.781 -0.782 8.164 1 93.56 181 ILE B O 1
ATOM 3981 N N . ILE B 1 182 ? -21.047 -1.622 6.992 1 93.69 182 ILE B N 1
ATOM 3982 C CA . ILE B 1 182 ? -20.734 -2.717 7.906 1 93.69 182 ILE B CA 1
ATOM 3983 C C . ILE B 1 182 ? -19.234 -2.781 8.141 1 93.69 182 ILE B C 1
ATOM 3985 O O . ILE B 1 182 ? -18.453 -2.26 7.34 1 93.69 182 ILE B O 1
ATOM 3989 N N . LEU B 1 183 ? -18.812 -3.428 9.25 1 94.25 183 LEU B N 1
ATOM 3990 C CA . LEU B 1 183 ? -17.406 -3.5 9.586 1 94.25 183 LEU B CA 1
ATOM 3991 C C . LEU B 1 183 ? -16.922 -4.949 9.641 1 94.25 183 LEU B C 1
ATOM 3993 O O . LEU B 1 183 ? -15.859 -5.238 10.18 1 94.25 183 LEU B O 1
ATOM 3997 N N . THR B 1 184 ? -17.734 -5.828 9.125 1 96.5 184 THR B N 1
ATOM 3998 C CA . THR B 1 184 ? -17.406 -7.246 9.039 1 96.5 184 THR B CA 1
ATOM 3999 C C . THR B 1 184 ? -17.375 -7.711 7.586 1 96.5 184 THR B C 1
ATOM 4001 O O . THR B 1 184 ? -18.266 -7.344 6.801 1 96.5 184 THR B O 1
ATOM 4004 N N . GLN B 1 185 ? -16.469 -8.469 7.273 1 97.5 185 GLN B N 1
ATOM 4005 C CA . GLN B 1 185 ? -16.344 -8.961 5.906 1 97.5 185 GLN B CA 1
ATOM 4006 C C . GLN B 1 185 ? -17.484 -9.93 5.562 1 97.5 185 GLN B C 1
ATOM 4008 O O . GLN B 1 185 ? -17.656 -10.945 6.246 1 97.5 185 GLN B O 1
ATOM 4013 N N . ARG B 1 186 ? -18.156 -9.672 4.547 1 97.38 186 ARG B N 1
ATOM 4014 C CA . ARG B 1 186 ? -19.188 -10.586 4.059 1 97.38 186 ARG B CA 1
ATOM 4015 C C . ARG B 1 186 ? -18.859 -11.078 2.65 1 97.38 186 ARG B C 1
ATOM 4017 O O . ARG B 1 186 ? -19.312 -12.148 2.244 1 97.38 186 ARG B O 1
ATOM 4024 N N . ILE B 1 187 ? -18.141 -10.305 1.898 1 98.44 187 ILE B N 1
ATOM 4025 C CA . ILE B 1 187 ? -17.75 -10.641 0.531 1 98.44 187 ILE B CA 1
ATOM 4026 C C . ILE B 1 187 ? -16.438 -11.438 0.542 1 98.44 187 ILE B C 1
ATOM 4028 O O . ILE B 1 187 ? -15.445 -10.992 1.117 1 98.44 187 ILE B O 1
ATOM 4032 N N . PRO B 1 188 ? -16.422 -12.625 -0.039 1 98.5 188 PRO B N 1
ATOM 4033 C CA . PRO B 1 188 ? -15.188 -13.414 -0.05 1 98.5 188 PRO B CA 1
ATOM 4034 C C . PRO B 1 188 ? -14.102 -12.797 -0.929 1 98.5 188 PRO B C 1
ATOM 4036 O O . PRO B 1 188 ? -14.406 -12.156 -1.938 1 98.5 188 PRO B O 1
ATOM 4039 N N . ILE B 1 189 ? -12.883 -13 -0.538 1 98.81 189 ILE B N 1
ATOM 4040 C CA . ILE B 1 189 ? -11.711 -12.539 -1.272 1 98.81 189 ILE B CA 1
ATOM 4041 C C . ILE B 1 189 ? -10.844 -13.742 -1.664 1 98.81 189 ILE B C 1
ATOM 4043 O O . ILE B 1 189 ? -10.531 -14.586 -0.825 1 98.81 189 ILE B O 1
ATOM 4047 N N . TYR B 1 190 ? -10.516 -13.82 -2.893 1 98.69 190 TYR B N 1
ATOM 4048 C CA . TYR B 1 190 ? -9.578 -14.805 -3.416 1 98.69 190 TYR B CA 1
ATOM 4049 C C . TYR B 1 190 ? -8.297 -14.148 -3.904 1 98.69 190 TYR B C 1
ATOM 4051 O O . TYR B 1 190 ? -8.328 -13.289 -4.793 1 98.69 190 TYR B O 1
ATOM 4059 N N . LEU B 1 191 ? -7.215 -14.422 -3.318 1 98.69 191 LEU B N 1
ATOM 4060 C CA . LEU B 1 191 ? -5.922 -13.859 -3.686 1 98.69 191 LEU B CA 1
ATOM 4061 C C . LEU B 1 191 ? -5.09 -14.867 -4.465 1 98.69 191 LEU B C 1
ATOM 4063 O O . LEU B 1 191 ? -4.703 -15.906 -3.926 1 98.69 191 LEU B O 1
ATOM 4067 N N . CYS B 1 192 ? -4.902 -14.523 -5.695 1 98.06 192 CYS B N 1
ATOM 4068 C CA . CYS B 1 192 ? -4.133 -15.383 -6.586 1 98.06 192 CYS B CA 1
ATOM 4069 C C . CYS B 1 192 ? -2.666 -14.977 -6.613 1 98.06 192 CYS B C 1
ATOM 4071 O O . CYS B 1 192 ? -2.344 -13.836 -6.949 1 98.06 192 CYS B O 1
ATOM 4073 N N . ASN B 1 193 ? -1.724 -15.875 -6.27 1 97.12 193 ASN B N 1
ATOM 4074 C CA . ASN B 1 193 ? -0.285 -15.688 -6.117 1 97.12 193 ASN B CA 1
ATOM 4075 C C . ASN B 1 193 ? 0.068 -15.156 -4.734 1 97.12 193 ASN B C 1
ATOM 4077 O O . ASN B 1 193 ? 0.308 -13.961 -4.566 1 97.12 193 ASN B O 1
ATOM 4081 N N . PRO B 1 194 ? 0.249 -16.062 -3.807 1 96.25 194 PRO B N 1
ATOM 4082 C CA . PRO B 1 194 ? 0.542 -15.672 -2.426 1 96.25 194 PRO B CA 1
ATOM 4083 C C . PRO B 1 194 ? 1.994 -15.25 -2.23 1 96.25 194 PRO B C 1
ATOM 4085 O O . PRO B 1 194 ? 2.389 -14.875 -1.121 1 96.25 194 PRO B O 1
ATOM 4088 N N . ASP B 1 195 ? 2.805 -15.305 -3.305 1 95.56 195 ASP B N 1
ATOM 4089 C CA . ASP B 1 195 ? 4.207 -14.922 -3.172 1 95.56 195 ASP B CA 1
ATOM 4090 C C . ASP B 1 195 ? 4.34 -13.484 -2.678 1 95.56 195 ASP B C 1
ATOM 4092 O O . ASP B 1 195 ? 3.631 -12.594 -3.145 1 95.56 195 ASP B O 1
ATOM 4096 N N . PHE B 1 196 ? 5.25 -13.289 -1.711 1 95.94 196 PHE B N 1
ATOM 4097 C CA . PHE B 1 196 ? 5.523 -11.945 -1.212 1 95.94 196 PHE B CA 1
ATOM 4098 C C . PHE B 1 196 ? 6.344 -11.156 -2.221 1 95.94 196 PHE B C 1
ATOM 4100 O O . PHE B 1 196 ? 6.109 -9.961 -2.414 1 95.94 196 PHE B O 1
ATOM 4107 N N . ASP B 1 197 ? 7.293 -11.766 -2.787 1 93.5 197 ASP B N 1
ATOM 4108 C CA . ASP B 1 197 ? 8.18 -11.18 -3.787 1 93.5 197 ASP B CA 1
ATOM 4109 C C . ASP B 1 197 ? 8.664 -12.234 -4.777 1 93.5 197 ASP B C 1
ATOM 4111 O O . ASP B 1 197 ? 8.273 -13.406 -4.691 1 93.5 197 ASP B O 1
ATOM 4115 N N . TYR B 1 198 ? 9.406 -11.781 -5.797 1 88.44 198 TYR B N 1
ATOM 4116 C CA . TYR B 1 198 ? 10 -12.664 -6.793 1 88.44 198 TYR B CA 1
ATOM 4117 C C . TYR B 1 198 ? 11.336 -12.109 -7.281 1 88.44 198 TYR B C 1
ATOM 4119 O O . TYR B 1 198 ? 11.57 -10.906 -7.219 1 88.44 198 TYR B O 1
ATOM 4127 N N . ALA B 1 199 ? 12.164 -13.016 -7.676 1 83.62 199 ALA B N 1
ATOM 4128 C CA . ALA B 1 199 ? 13.438 -12.617 -8.258 1 83.62 199 ALA B CA 1
ATOM 4129 C C . ALA B 1 199 ? 13.273 -12.227 -9.727 1 83.62 199 ALA B C 1
ATOM 4131 O O . ALA B 1 199 ? 12.766 -13.016 -10.531 1 83.62 199 ALA B O 1
ATOM 4132 N N . GLY B 1 200 ? 13.602 -10.922 -10.047 1 81.19 200 GLY B N 1
ATOM 4133 C CA . GLY B 1 200 ? 13.578 -10.438 -11.414 1 81.19 200 GLY B CA 1
ATOM 4134 C C . GLY B 1 200 ? 14.906 -9.867 -11.875 1 81.19 200 GLY B C 1
ATOM 4135 O O . GLY B 1 200 ? 15.961 -10.328 -11.445 1 81.19 200 GLY B O 1
ATOM 4136 N N . LYS B 1 201 ? 14.812 -8.945 -12.797 1 83.94 201 LYS B N 1
ATOM 4137 C CA . LYS B 1 201 ? 16 -8.359 -13.391 1 83.94 201 LYS B CA 1
ATOM 4138 C C . LYS B 1 201 ? 16.766 -7.512 -12.383 1 83.94 201 LYS B C 1
ATOM 4140 O O . LYS B 1 201 ? 18 -7.406 -12.453 1 83.94 201 LYS B O 1
ATOM 4145 N N . PHE B 1 202 ? 16.031 -6.914 -11.492 1 89.06 202 PHE B N 1
ATOM 4146 C CA . PHE B 1 202 ? 16.688 -6.102 -10.469 1 89.06 202 PHE B CA 1
ATOM 4147 C C . PHE B 1 202 ? 17.422 -6.98 -9.469 1 89.06 202 PHE B C 1
ATOM 4149 O O . PHE B 1 202 ? 17.047 -8.133 -9.258 1 89.06 202 PHE B O 1
ATOM 4156 N N . SER B 1 203 ? 18.484 -6.48 -8.836 1 88.5 203 SER B N 1
ATOM 4157 C CA . SER B 1 203 ? 19.359 -7.23 -7.949 1 88.5 203 SER B CA 1
ATOM 4158 C C . SER B 1 203 ? 18.625 -7.707 -6.707 1 88.5 203 SER B C 1
ATOM 4160 O O . SER B 1 203 ? 18.953 -8.75 -6.141 1 88.5 203 SER B O 1
ATOM 4162 N N . LEU B 1 204 ? 17.625 -6.953 -6.254 1 91.38 204 LEU B N 1
ATOM 4163 C CA . LEU B 1 204 ? 16.781 -7.328 -5.121 1 91.38 204 LEU B CA 1
ATOM 4164 C C . LEU B 1 204 ? 15.414 -7.816 -5.59 1 91.38 204 LEU B C 1
ATOM 4166 O O . LEU B 1 204 ? 14.938 -7.402 -6.648 1 91.38 204 LEU B O 1
ATOM 4170 N N . PRO B 1 205 ? 14.828 -8.672 -4.844 1 90.75 205 PRO B N 1
ATOM 4171 C CA . PRO B 1 205 ? 13.5 -9.148 -5.227 1 90.75 205 PRO B CA 1
ATOM 4172 C C . PRO B 1 205 ? 12.477 -8.016 -5.32 1 90.75 205 PRO B C 1
ATOM 4174 O O . PRO B 1 205 ? 12.625 -6.988 -4.66 1 90.75 205 PRO B O 1
ATOM 4177 N N . ARG B 1 206 ? 11.508 -8.188 -6.168 1 94.06 206 ARG B N 1
ATOM 4178 C CA . ARG B 1 206 ? 10.398 -7.246 -6.336 1 94.06 206 ARG B CA 1
ATOM 4179 C C . ARG B 1 206 ? 9.141 -7.75 -5.641 1 94.06 206 ARG B C 1
ATOM 4181 O O . ARG B 1 206 ? 8.844 -8.945 -5.672 1 94.06 206 ARG B O 1
ATOM 4188 N N . MET B 1 207 ? 8.438 -6.879 -5.062 1 96.25 207 MET B N 1
ATOM 4189 C CA . MET B 1 207 ? 7.219 -7.25 -4.355 1 96.25 207 MET B CA 1
ATOM 4190 C C . MET B 1 207 ? 6.105 -7.605 -5.34 1 96.25 207 MET B C 1
ATOM 4192 O O . MET B 1 207 ? 6.062 -7.074 -6.453 1 96.25 207 MET B O 1
ATOM 4196 N N . THR B 1 208 ? 5.281 -8.477 -4.879 1 96.25 208 THR B N 1
ATOM 4197 C CA . THR B 1 208 ? 4.188 -8.906 -5.746 1 96.25 208 THR B CA 1
ATOM 4198 C C . THR B 1 208 ? 2.895 -9.062 -4.953 1 96.25 208 THR B C 1
ATOM 4200 O O . THR B 1 208 ? 2.672 -8.336 -3.977 1 96.25 208 THR B O 1
ATOM 4203 N N . VAL B 1 209 ? 1.972 -9.961 -5.348 1 98.12 209 VAL B N 1
ATOM 4204 C CA . VAL B 1 209 ? 0.578 -9.984 -4.914 1 98.12 209 VAL B CA 1
ATOM 4205 C C . VAL B 1 209 ? 0.505 -10.258 -3.416 1 98.12 209 VAL B C 1
ATOM 4207 O O . VAL B 1 209 ? -0.326 -9.68 -2.711 1 98.12 209 VAL B O 1
ATOM 4210 N N . GLY B 1 210 ? 1.307 -11.164 -2.934 1 98.12 210 GLY B N 1
ATOM 4211 C CA . GLY B 1 210 ? 1.311 -11.438 -1.505 1 98.12 210 GLY B CA 1
ATOM 4212 C C . GLY B 1 210 ? 1.637 -10.219 -0.665 1 98.12 210 GLY B C 1
ATOM 4213 O O . GLY B 1 210 ? 1.068 -10.031 0.413 1 98.12 210 GLY B O 1
ATOM 4214 N N . ALA B 1 211 ? 2.598 -9.422 -1.107 1 98.5 211 ALA B N 1
ATOM 4215 C CA . ALA B 1 211 ? 2.928 -8.172 -0.419 1 98.5 211 ALA B CA 1
ATOM 4216 C C . ALA B 1 211 ? 1.748 -7.207 -0.441 1 98.5 211 ALA B C 1
ATOM 4218 O O . ALA B 1 211 ? 1.423 -6.594 0.578 1 98.5 211 ALA B O 1
ATOM 4219 N N . PHE B 1 212 ? 1.12 -7.098 -1.58 1 98.69 212 PHE B N 1
ATOM 4220 C CA . PHE B 1 212 ? -0.087 -6.285 -1.683 1 98.69 212 PHE B CA 1
ATOM 4221 C C . PHE B 1 212 ? -1.145 -6.758 -0.692 1 98.69 212 PHE B C 1
ATOM 4223 O O . PHE B 1 212 ? -1.745 -5.949 0.017 1 98.69 212 PHE B O 1
ATOM 4230 N N . GLY B 1 213 ? -1.363 -8.031 -0.669 1 98.81 213 GLY B N 1
ATOM 4231 C CA . GLY B 1 213 ? -2.328 -8.594 0.261 1 98.81 213 GLY B CA 1
ATOM 4232 C C . GLY B 1 213 ? -2.014 -8.281 1.711 1 98.81 213 GLY B C 1
ATOM 4233 O O . GLY B 1 213 ? -2.924 -8.047 2.512 1 98.81 213 GLY B O 1
ATOM 4234 N N . THR B 1 214 ? -0.757 -8.328 2.035 1 98.75 214 THR B N 1
ATOM 4235 C CA . THR B 1 214 ? -0.319 -7.996 3.387 1 98.75 214 THR B CA 1
ATOM 4236 C C . THR B 1 214 ? -0.696 -6.559 3.742 1 98.75 214 THR B C 1
ATOM 4238 O O . THR B 1 214 ? -1.193 -6.297 4.84 1 98.75 214 THR B O 1
ATOM 4241 N N . CYS B 1 215 ? -0.469 -5.633 2.861 1 98.88 215 CYS B N 1
ATOM 4242 C CA . CYS B 1 215 ? -0.867 -4.246 3.064 1 98.88 215 CYS B CA 1
ATOM 4243 C C . CYS B 1 215 ? -2.379 -4.125 3.205 1 98.8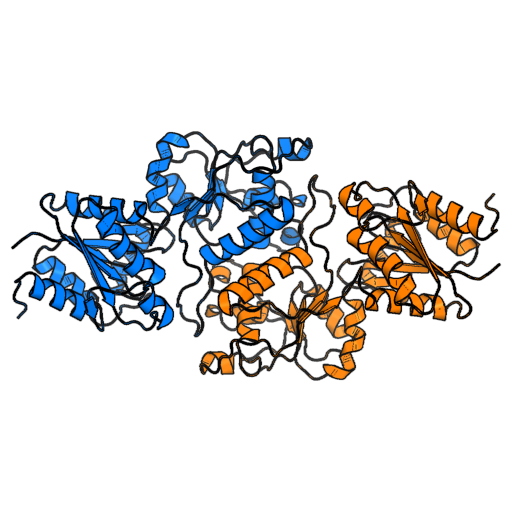8 215 CYS B C 1
ATOM 4245 O O . CYS B 1 215 ? -2.871 -3.436 4.098 1 98.88 215 CYS B O 1
ATOM 4247 N N . LEU B 1 216 ? -3.09 -4.836 2.303 1 98.88 216 LEU B N 1
ATOM 4248 C CA . LEU B 1 216 ? -4.547 -4.805 2.332 1 98.88 216 LEU B CA 1
ATOM 4249 C C . LEU B 1 216 ? -5.074 -5.262 3.688 1 98.88 216 LEU B C 1
ATOM 4251 O O . LEU B 1 216 ? -5.922 -4.594 4.285 1 98.88 216 LEU B O 1
ATOM 4255 N N . ASN B 1 217 ? -4.59 -6.387 4.137 1 98.88 217 ASN B N 1
ATOM 4256 C CA . ASN B 1 217 ? -5.02 -6.91 5.43 1 98.88 217 ASN B CA 1
ATOM 4257 C C . ASN B 1 217 ? -4.703 -5.938 6.562 1 98.88 217 ASN B C 1
ATOM 4259 O O . ASN B 1 217 ? -5.5 -5.773 7.488 1 98.88 217 ASN B O 1
ATOM 4263 N N . THR B 1 218 ? -3.551 -5.359 6.508 1 98.81 218 THR B N 1
ATOM 4264 C CA . THR B 1 218 ? -3.127 -4.414 7.531 1 98.81 218 THR B CA 1
ATOM 4265 C C . THR B 1 218 ? -4.082 -3.223 7.598 1 98.81 218 THR B C 1
ATOM 4267 O O . THR B 1 218 ? -4.477 -2.797 8.68 1 98.81 218 THR B O 1
ATOM 4270 N N . ILE B 1 219 ? -4.414 -2.658 6.484 1 98.75 219 ILE B N 1
ATOM 4271 C CA . ILE B 1 219 ? -5.312 -1.508 6.426 1 98.75 219 ILE B CA 1
ATOM 4272 C C . ILE B 1 219 ? -6.699 -1.914 6.91 1 98.75 219 ILE B C 1
ATOM 4274 O O . ILE B 1 219 ? -7.32 -1.201 7.703 1 98.75 219 ILE B O 1
ATOM 4278 N N . TRP B 1 220 ? -7.215 -3.084 6.449 1 98.69 220 TRP B N 1
ATOM 4279 C CA . TRP B 1 220 ? -8.516 -3.57 6.902 1 98.69 220 TRP B CA 1
ATOM 4280 C C . TRP B 1 220 ? -8.539 -3.715 8.422 1 98.69 220 TRP B C 1
ATOM 4282 O O . TRP B 1 220 ? -9.492 -3.275 9.078 1 98.69 220 TRP B O 1
ATOM 4292 N N . LYS B 1 221 ? -7.488 -4.293 8.93 1 98.38 221 LYS B N 1
ATOM 4293 C CA . LYS B 1 221 ? -7.387 -4.484 10.375 1 98.38 221 LYS B CA 1
ATOM 4294 C C . LYS B 1 221 ? -7.371 -3.146 11.109 1 98.38 221 LYS B C 1
ATOM 4296 O O . LYS B 1 221 ? -7.965 -3.014 12.18 1 98.38 221 LYS B O 1
ATOM 4301 N N . SER B 1 222 ? -6.695 -2.182 10.539 1 97.25 222 SER B N 1
ATOM 4302 C CA . SER B 1 222 ? -6.637 -0.85 11.141 1 97.25 222 SER B CA 1
ATOM 4303 C C . SER B 1 222 ? -8.023 -0.209 11.195 1 97.25 222 SER B C 1
ATOM 4305 O O . SER B 1 222 ? -8.328 0.547 12.117 1 97.25 222 SER B O 1
ATOM 4307 N N . ILE B 1 223 ? -8.836 -0.511 10.195 1 96 223 ILE B N 1
ATOM 4308 C CA . ILE B 1 223 ? -10.164 0.086 10.102 1 96 223 ILE B CA 1
ATOM 4309 C C . ILE B 1 223 ? -11.133 -0.661 11.016 1 96 223 ILE B C 1
ATOM 4311 O O . ILE B 1 223 ? -11.961 -0.045 11.688 1 96 223 ILE B O 1
ATOM 4315 N N . THR B 1 224 ? -11.039 -2.031 11.141 1 96.44 224 THR B N 1
ATOM 4316 C CA . THR B 1 224 ? -12.133 -2.826 11.695 1 96.44 224 THR B CA 1
ATOM 4317 C C . THR B 1 224 ? -11.672 -3.586 12.93 1 96.44 224 THR B C 1
ATOM 4319 O O . THR B 1 224 ? -12.492 -4.141 13.672 1 96.44 224 THR B O 1
ATOM 4322 N N . ASN B 1 225 ? -10.297 -3.648 13.125 1 96.19 225 ASN B N 1
ATOM 4323 C CA . ASN B 1 225 ? -9.688 -4.441 14.188 1 96.19 225 ASN B CA 1
ATOM 4324 C C . ASN B 1 225 ? -9.859 -5.938 13.938 1 96.19 225 ASN B C 1
ATOM 4326 O O . ASN B 1 225 ? -9.812 -6.738 14.875 1 96.19 225 ASN B O 1
ATOM 4330 N N . GLN B 1 226 ? -10.125 -6.332 12.68 1 97.69 226 GLN B N 1
ATOM 4331 C CA . GLN B 1 226 ? -10.266 -7.727 12.273 1 97.69 226 GLN B CA 1
ATOM 4332 C C . GLN B 1 226 ? -9.359 -8.055 11.102 1 97.69 226 GLN B C 1
ATOM 4334 O O . GLN B 1 226 ? -9.117 -7.211 10.234 1 97.69 226 GLN B O 1
ATOM 4339 N N . ASP B 1 227 ? -8.922 -9.266 11.109 1 98.31 227 ASP B N 1
ATOM 4340 C CA . ASP B 1 227 ? -8.18 -9.734 9.938 1 98.31 227 ASP B CA 1
ATOM 4341 C C . ASP B 1 227 ? -9.117 -10.086 8.789 1 98.31 227 ASP B C 1
ATOM 4343 O O . ASP B 1 227 ? -10.25 -10.516 9.016 1 98.31 227 ASP B O 1
ATOM 4347 N N . LEU B 1 228 ? -8.586 -9.953 7.59 1 98.38 228 LEU B N 1
ATOM 4348 C CA . LEU B 1 228 ? -9.328 -10.414 6.422 1 98.38 228 LEU B CA 1
ATOM 4349 C C . LEU B 1 228 ? -9.328 -11.938 6.344 1 98.38 228 LEU B C 1
ATOM 4351 O O . LEU B 1 228 ? -8.32 -12.578 6.645 1 98.38 228 LEU B O 1
ATOM 4355 N N . ASN B 1 229 ? -10.438 -12.406 6.004 1 98.19 229 ASN B N 1
ATOM 4356 C CA . ASN B 1 229 ? -10.5 -13.805 5.582 1 98.19 229 ASN B CA 1
ATOM 4357 C C . ASN B 1 229 ? -10.211 -13.945 4.09 1 98.19 229 ASN B C 1
ATOM 4359 O O . ASN B 1 229 ? -11.094 -13.727 3.258 1 98.19 229 ASN B O 1
ATOM 4363 N N . ILE B 1 230 ? -9.047 -14.398 3.756 1 98.31 230 ILE B N 1
ATOM 4364 C CA . ILE B 1 230 ? -8.594 -14.484 2.371 1 98.31 230 ILE B CA 1
ATOM 4365 C C . ILE B 1 230 ? -8.414 -15.945 1.972 1 98.31 230 ILE B C 1
ATOM 4367 O O . ILE B 1 230 ? -7.812 -16.719 2.715 1 98.31 230 ILE B O 1
ATOM 4371 N N . GLN B 1 231 ? -8.992 -16.328 0.875 1 97.94 231 GLN B N 1
ATOM 4372 C CA . GLN B 1 231 ? -8.703 -17.625 0.272 1 97.94 231 GLN B CA 1
ATOM 4373 C C . GLN B 1 231 ? -7.559 -17.531 -0.737 1 97.94 231 GLN B C 1
ATOM 4375 O O . GLN B 1 231 ? -7.664 -16.797 -1.728 1 97.94 231 GLN B O 1
ATOM 4380 N N . PHE B 1 232 ? -6.559 -18.281 -0.531 1 97.62 232 PHE B N 1
ATOM 4381 C CA . PHE B 1 232 ? -5.359 -18.188 -1.356 1 97.62 232 PHE B CA 1
ATOM 4382 C C . PHE B 1 232 ? -5.406 -19.203 -2.494 1 97.62 232 PHE B C 1
ATOM 4384 O O . PHE B 1 232 ? -5.871 -20.328 -2.311 1 97.62 232 PHE B O 1
ATOM 4391 N N . MET B 1 233 ? -4.945 -18.734 -3.627 1 96.88 233 MET B N 1
ATOM 4392 C CA . MET B 1 233 ? -4.82 -19.578 -4.816 1 96.88 233 MET B CA 1
ATOM 4393 C C . MET B 1 233 ? -3.414 -19.484 -5.398 1 96.88 233 MET B C 1
ATOM 4395 O O . MET B 1 233 ? -2.775 -18.438 -5.332 1 96.88 233 MET B O 1
ATOM 4399 N N . GLY B 1 234 ? -2.988 -20.578 -6.023 1 97.69 234 GLY B N 1
ATOM 4400 C CA . GLY B 1 234 ? -1.616 -20.688 -6.488 1 97.69 234 GLY B CA 1
ATOM 4401 C C . GLY B 1 234 ? -0.739 -21.516 -5.574 1 97.69 234 GLY B C 1
ATOM 4402 O O . GLY B 1 234 ? -1.217 -22.078 -4.582 1 97.69 234 GLY B O 1
ATOM 4403 N N . LYS B 1 235 ? 0.593 -21.641 -5.973 1 97.5 235 LYS B N 1
ATOM 4404 C CA . LYS B 1 235 ? 1.55 -22.312 -5.105 1 97.5 235 LYS B CA 1
ATOM 4405 C C . LYS B 1 235 ? 1.771 -21.547 -3.812 1 97.5 235 LYS B C 1
ATOM 4407 O O . LYS B 1 235 ? 1.837 -20.312 -3.826 1 97.5 235 LYS B O 1
ATOM 4412 N N . PRO B 1 236 ? 1.737 -22.281 -2.682 1 97.75 236 PRO B N 1
ATOM 4413 C CA . PRO B 1 236 ? 1.873 -23.734 -2.488 1 97.75 236 PRO B CA 1
ATOM 4414 C C . PRO B 1 236 ? 0.533 -24.422 -2.244 1 97.75 236 PRO B C 1
ATOM 4416 O O . PRO B 1 236 ? 0.498 -25.562 -1.761 1 97.75 236 PRO B O 1
ATOM 4419 N N . TYR B 1 237 ? -0.554 -23.828 -2.527 1 97.25 237 TYR B N 1
ATOM 4420 C CA . TYR B 1 237 ? -1.847 -24.312 -2.053 1 97.25 237 TYR B CA 1
ATOM 4421 C C . TYR B 1 237 ? -2.385 -25.406 -2.957 1 97.25 237 TYR B C 1
ATOM 4423 O O . TYR B 1 237 ? -2.141 -25.406 -4.168 1 97.25 237 TYR B O 1
ATOM 4431 N N . ARG B 1 238 ? -3.201 -26.25 -2.473 1 97.38 238 ARG B N 1
ATOM 4432 C CA . ARG B 1 238 ? -3.598 -27.562 -3 1 97.38 238 ARG B CA 1
ATOM 4433 C C . ARG B 1 238 ? -4.363 -27.406 -4.312 1 97.38 238 ARG B C 1
ATOM 4435 O O . ARG B 1 238 ? -4.191 -28.203 -5.23 1 97.38 238 ARG B O 1
ATOM 4442 N N . LEU B 1 239 ? -5.164 -26.422 -4.445 1 96.88 239 LEU B N 1
ATOM 4443 C CA . LEU B 1 239 ? -6.086 -26.344 -5.57 1 96.88 239 LEU B CA 1
ATOM 4444 C C . LEU B 1 239 ? -5.324 -26.266 -6.891 1 96.88 239 LEU B C 1
ATOM 4446 O O . LEU B 1 239 ? -5.742 -26.875 -7.883 1 96.88 239 LEU B O 1
ATOM 4450 N N . SER B 1 240 ? -4.25 -25.562 -6.906 1 97.56 240 SER B N 1
ATOM 4451 C CA . SER B 1 240 ? -3.443 -25.453 -8.117 1 97.56 240 SER B CA 1
ATOM 4452 C C . SER B 1 240 ? -2.783 -26.797 -8.461 1 97.56 240 SER B C 1
ATOM 4454 O O . SER B 1 240 ? -2.734 -27.188 -9.625 1 97.56 240 SER B O 1
ATOM 4456 N N . TYR B 1 241 ? -2.324 -27.5 -7.5 1 98.31 241 TYR B N 1
ATOM 4457 C CA . TYR B 1 241 ? -1.692 -28.797 -7.715 1 98.31 241 TYR B CA 1
ATOM 4458 C C . TYR B 1 241 ? -2.711 -29.828 -8.18 1 98.31 241 TYR B C 1
ATOM 4460 O O . TYR B 1 241 ? -2.404 -30.672 -9.023 1 98.31 241 TYR B O 1
ATOM 4468 N N . LYS B 1 242 ? -3.875 -29.734 -7.582 1 98 242 LYS B N 1
ATOM 4469 C CA . LYS B 1 242 ? -4.941 -30.625 -8.016 1 98 242 LYS B CA 1
ATOM 4470 C C . LYS B 1 242 ? -5.246 -30.438 -9.5 1 98 242 LYS B C 1
ATOM 4472 O O . LYS B 1 242 ? -5.465 -31.422 -10.219 1 98 242 LYS B O 1
ATOM 4477 N N . MET B 1 243 ? -5.266 -29.266 -9.938 1 97.75 243 MET B N 1
ATOM 4478 C CA . MET B 1 243 ? -5.484 -29 -11.359 1 97.75 243 MET B CA 1
ATOM 4479 C C . MET B 1 243 ? -4.352 -29.562 -12.203 1 97.75 243 MET B C 1
ATOM 4481 O O . MET B 1 243 ? -4.594 -30.125 -13.273 1 97.75 243 MET B O 1
ATOM 4485 N N . ALA B 1 244 ? -3.184 -29.375 -11.719 1 98.44 244 ALA B N 1
ATOM 4486 C CA . ALA B 1 244 ? -2.027 -29.922 -12.422 1 98.44 244 ALA B CA 1
ATOM 4487 C C . ALA B 1 244 ? -2.104 -31.453 -12.508 1 98.44 244 ALA B C 1
ATOM 4489 O O . ALA B 1 244 ? -1.812 -32.031 -13.555 1 98.44 244 ALA B O 1
ATOM 4490 N N . GLU B 1 245 ? -2.492 -32.125 -11.406 1 98.31 245 GLU B N 1
ATOM 4491 C CA . GLU B 1 245 ? -2.707 -33.562 -11.398 1 98.31 245 GLU B CA 1
ATOM 4492 C C . GLU B 1 245 ? -3.676 -34 -12.5 1 98.31 245 GLU B C 1
ATOM 4494 O O . GLU B 1 245 ? -3.404 -34.938 -13.25 1 98.31 245 GLU B O 1
ATOM 4499 N N . ASN B 1 246 ? -4.75 -33.25 -12.547 1 97.88 246 ASN B N 1
ATOM 4500 C CA . ASN B 1 246 ? -5.789 -33.594 -13.516 1 97.88 246 ASN B CA 1
ATOM 4501 C C . ASN B 1 246 ? -5.277 -33.5 -14.945 1 97.88 246 ASN B C 1
ATOM 4503 O O . ASN B 1 246 ? -5.625 -34.344 -15.789 1 97.88 246 ASN B O 1
ATOM 4507 N N . VAL B 1 247 ? -4.523 -32.5 -15.227 1 97.44 247 VAL B N 1
ATOM 4508 C CA . VAL B 1 247 ? -3.938 -32.344 -16.547 1 97.44 247 VAL B CA 1
ATOM 4509 C C . VAL B 1 247 ? -3.072 -33.531 -16.891 1 97.44 247 VAL B C 1
ATOM 4511 O O . VAL B 1 247 ? -3.176 -34.094 -17.984 1 97.44 247 VAL B O 1
ATOM 4514 N N . ILE B 1 248 ? -2.252 -33.969 -15.992 1 98.19 248 ILE B N 1
ATOM 4515 C CA . ILE B 1 248 ? -1.309 -35.062 -16.188 1 98.19 248 ILE B CA 1
ATOM 4516 C C . ILE B 1 248 ? -2.066 -36.375 -16.312 1 98.19 248 ILE B C 1
ATOM 4518 O O . ILE B 1 248 ? -1.766 -37.188 -17.172 1 98.19 248 ILE B O 1
ATOM 4522 N N . LEU B 1 249 ? -3.088 -36.562 -15.492 1 97.81 249 LEU B N 1
ATOM 4523 C CA . LEU B 1 249 ? -3.852 -37.812 -15.438 1 97.81 249 LEU B CA 1
ATOM 4524 C C . LEU B 1 249 ? -4.684 -38 -16.703 1 97.81 249 LEU B C 1
ATOM 4526 O O . LEU B 1 249 ? -5.016 -39.125 -17.078 1 97.81 249 LEU B O 1
ATOM 4530 N N . LYS B 1 250 ? -5.039 -36.906 -17.328 1 96.5 250 LYS B N 1
ATOM 4531 C CA . LYS B 1 250 ? -5.73 -37 -18.609 1 96.5 250 LYS B CA 1
ATOM 4532 C C . LYS B 1 250 ? -4.852 -37.656 -19.656 1 96.5 250 LYS B C 1
ATOM 4534 O O . LYS B 1 250 ? -5.352 -38.344 -20.562 1 96.5 250 LYS B O 1
ATOM 4539 N N . TYR B 1 251 ? -3.588 -37.438 -19.516 1 93.44 251 TYR B N 1
ATOM 4540 C CA . TYR B 1 251 ? -2.643 -38.031 -20.453 1 93.44 251 TYR B CA 1
ATOM 4541 C C . TYR B 1 251 ? -2.389 -39.5 -20.094 1 93.44 251 TYR B C 1
ATOM 4543 O O . TYR B 1 251 ? -2.234 -40.344 -20.984 1 93.44 251 TYR B O 1
ATOM 4551 N N . ASN B 1 252 ? -2.217 -39.781 -18.844 1 95.25 252 ASN B N 1
ATOM 4552 C CA . ASN B 1 252 ? -2.012 -41.125 -18.312 1 95.25 252 ASN B CA 1
ATOM 4553 C C . ASN B 1 252 ? -2.666 -41.312 -16.953 1 95.25 252 ASN B C 1
ATOM 4555 O O . ASN B 1 252 ? -2.105 -40.906 -15.93 1 95.25 252 ASN B O 1
ATOM 4559 N N . ASN B 1 253 ? -3.717 -42 -16.859 1 95.5 253 ASN B N 1
ATOM 4560 C CA . ASN B 1 253 ? -4.516 -42.125 -15.648 1 95.5 253 ASN B CA 1
ATOM 4561 C C . ASN B 1 253 ? -3.945 -43.156 -14.695 1 95.5 253 ASN B C 1
ATOM 4563 O O . ASN B 1 253 ? -4.484 -43.375 -13.609 1 95.5 253 ASN B O 1
ATOM 4567 N N . ASN B 1 254 ? -2.846 -43.781 -15.078 1 95.94 254 ASN B N 1
ATOM 4568 C CA . ASN B 1 254 ? -2.223 -44.781 -14.234 1 95.94 254 ASN B CA 1
ATOM 4569 C C . ASN B 1 254 ? -1.13 -44.188 -13.352 1 95.94 254 ASN B C 1
ATOM 4571 O O . ASN B 1 254 ? -0.528 -44.875 -12.531 1 95.94 254 ASN B O 1
ATOM 4575 N N . ILE B 1 255 ? -0.952 -42.906 -13.469 1 96.94 255 ILE B N 1
ATOM 4576 C CA . ILE B 1 255 ? 0.096 -42.219 -12.711 1 96.94 255 ILE B CA 1
ATOM 4577 C C . ILE B 1 255 ? -0.253 -42.219 -11.227 1 96.94 255 ILE B C 1
ATOM 4579 O O . ILE B 1 255 ? -1.372 -41.875 -10.844 1 96.94 255 ILE B O 1
ATOM 4583 N N . THR B 1 256 ? 0.726 -42.562 -10.438 1 96.44 256 THR B N 1
ATOM 4584 C CA . THR B 1 256 ? 0.513 -42.594 -8.992 1 96.44 256 THR B CA 1
ATOM 4585 C C . THR B 1 256 ? 1.608 -41.781 -8.281 1 96.44 256 THR B C 1
ATOM 4587 O O . THR B 1 256 ? 1.537 -41.562 -7.07 1 96.44 256 THR B O 1
ATOM 4590 N N . LEU B 1 257 ? 2.592 -41.344 -8.984 1 98.12 257 LEU B N 1
ATOM 4591 C CA . LEU B 1 257 ? 3.738 -40.625 -8.453 1 98.12 257 LEU B CA 1
ATOM 4592 C C . LEU B 1 257 ? 3.959 -39.312 -9.219 1 98.12 257 LEU B C 1
ATOM 4594 O O . LEU B 1 257 ? 3.988 -39.312 -10.453 1 98.12 257 LEU B O 1
ATOM 4598 N N . PHE B 1 258 ? 4.012 -38.219 -8.43 1 98.75 258 PHE B N 1
ATOM 4599 C CA . PHE B 1 258 ? 4.246 -36.906 -9.008 1 98.75 258 PHE B CA 1
ATOM 4600 C C . PHE B 1 258 ? 5.543 -36.281 -8.484 1 98.75 258 PHE B C 1
ATOM 4602 O O . PHE B 1 258 ? 5.848 -36.406 -7.293 1 98.75 258 PHE B O 1
ATOM 4609 N N . TYR B 1 259 ? 6.324 -35.719 -9.336 1 98.81 259 TYR B N 1
ATOM 4610 C CA . TYR B 1 259 ? 7.48 -34.938 -8.961 1 98.81 259 TYR B CA 1
ATOM 4611 C C . TYR B 1 259 ? 7.176 -33.438 -9.078 1 98.81 259 TYR B C 1
ATOM 4613 O O . TYR B 1 259 ? 6.824 -32.969 -10.156 1 98.81 259 TYR B O 1
ATOM 4621 N N . GLY B 1 260 ? 7.184 -32.719 -7.973 1 98.81 260 GLY B N 1
ATOM 4622 C CA . GLY B 1 260 ? 7.109 -31.25 -8 1 98.81 260 GLY B CA 1
ATOM 4623 C C . GLY B 1 260 ? 8.469 -30.594 -8.117 1 98.81 260 GLY B C 1
ATOM 4624 O O . GLY B 1 260 ? 9.281 -30.656 -7.188 1 98.81 260 GLY B O 1
ATOM 4625 N N . ILE B 1 261 ? 8.727 -29.938 -9.234 1 98.62 261 ILE B N 1
ATOM 4626 C CA . ILE B 1 261 ? 10.039 -29.375 -9.531 1 98.62 261 ILE B CA 1
ATOM 4627 C C . ILE B 1 261 ? 9.969 -27.844 -9.484 1 98.62 261 ILE B C 1
ATOM 4629 O O . ILE B 1 261 ? 9.172 -27.234 -10.203 1 98.62 261 ILE B O 1
ATOM 4633 N N . GLY B 1 262 ? 10.75 -27.234 -8.695 1 96.88 262 GLY B N 1
ATOM 4634 C CA . GLY B 1 262 ? 10.773 -25.781 -8.617 1 96.88 262 GLY B CA 1
ATOM 4635 C C . GLY B 1 262 ? 12.023 -25.234 -7.957 1 96.88 262 GLY B C 1
ATOM 4636 O O . GLY B 1 262 ? 12.898 -26.016 -7.539 1 96.88 262 GLY B O 1
ATOM 4637 N N . ASP B 1 263 ? 12.141 -23.922 -7.879 1 93.94 263 ASP B N 1
ATOM 4638 C CA . ASP B 1 263 ? 13.359 -23.328 -7.328 1 93.94 263 ASP B CA 1
ATOM 4639 C C . ASP B 1 263 ? 13.07 -22.578 -6.035 1 93.94 263 ASP B C 1
ATOM 4641 O O . ASP B 1 263 ? 13.984 -22.078 -5.379 1 93.94 263 ASP B O 1
ATOM 4645 N N . ASN B 1 264 ? 11.867 -22.422 -5.707 1 93.62 264 ASN B N 1
ATOM 4646 C CA . ASN B 1 264 ? 11.492 -21.672 -4.512 1 93.62 264 ASN B CA 1
ATOM 4647 C C . ASN B 1 264 ? 10.984 -22.609 -3.41 1 93.62 264 ASN B C 1
ATOM 4649 O O . ASN B 1 264 ? 9.906 -23.188 -3.533 1 93.62 264 ASN B O 1
ATOM 4653 N N . PRO B 1 265 ? 11.656 -22.688 -2.324 1 94.94 265 PRO B N 1
ATOM 4654 C CA . PRO B 1 265 ? 11.25 -23.594 -1.245 1 94.94 265 PRO B CA 1
ATOM 4655 C C . PRO B 1 265 ? 9.867 -23.266 -0.689 1 94.94 265 PRO B C 1
ATOM 4657 O O . PRO B 1 265 ? 9.078 -24.172 -0.408 1 94.94 265 PRO B O 1
ATOM 4660 N N . ILE B 1 266 ? 9.531 -21.984 -0.634 1 93.62 266 ILE B N 1
ATOM 4661 C CA . ILE B 1 266 ? 8.32 -21.531 0.035 1 93.62 266 ILE B CA 1
ATOM 4662 C C . ILE B 1 266 ? 7.102 -21.844 -0.83 1 93.62 266 ILE B C 1
ATOM 4664 O O . ILE B 1 266 ? 6.039 -22.203 -0.312 1 93.62 266 ILE B O 1
ATOM 4668 N N . SER B 1 267 ? 7.25 -21.75 -2.133 1 95.44 267 SER B N 1
ATOM 4669 C CA . SER B 1 267 ? 6.109 -21.984 -3.014 1 95.44 267 SER B CA 1
ATOM 4670 C C . SER B 1 267 ? 6.152 -23.391 -3.615 1 95.44 267 SER B C 1
ATOM 4672 O O . SER B 1 267 ? 5.219 -24.172 -3.438 1 95.44 267 SER B O 1
ATOM 4674 N N . ASP B 1 268 ? 7.242 -23.812 -4.152 1 96.88 268 ASP B N 1
ATOM 4675 C CA . ASP B 1 268 ? 7.324 -25.062 -4.906 1 96.88 268 ASP B CA 1
ATOM 4676 C C . ASP B 1 268 ? 7.488 -26.25 -3.975 1 96.88 268 ASP B C 1
ATOM 4678 O O . ASP B 1 268 ? 6.727 -27.219 -4.051 1 96.88 268 ASP B O 1
ATOM 4682 N N . ILE B 1 269 ? 8.508 -26.188 -3.113 1 97.69 269 ILE B N 1
ATOM 4683 C CA . ILE B 1 269 ? 8.836 -27.328 -2.275 1 97.69 269 ILE B CA 1
ATOM 4684 C C . ILE B 1 269 ? 7.75 -27.531 -1.216 1 97.69 269 ILE B C 1
ATOM 4686 O O . ILE B 1 269 ? 7.281 -28.641 -0.998 1 97.69 269 ILE B O 1
ATOM 4690 N N . ARG B 1 270 ? 7.348 -26.484 -0.647 1 97.62 270 ARG B N 1
ATOM 4691 C CA . ARG B 1 270 ? 6.246 -26.562 0.305 1 97.62 270 ARG B CA 1
ATOM 4692 C C . ARG B 1 270 ? 5.004 -27.156 -0.344 1 97.62 270 ARG B C 1
ATOM 4694 O O . ARG B 1 270 ? 4.316 -27.984 0.262 1 97.62 270 ARG B O 1
ATOM 4701 N N . GLY B 1 271 ? 4.652 -26.688 -1.561 1 98.44 271 GLY B N 1
ATOM 4702 C CA . GLY B 1 271 ? 3.496 -27.203 -2.277 1 98.44 271 GLY B CA 1
ATOM 4703 C C . GLY B 1 271 ? 3.566 -28.688 -2.537 1 98.44 271 GLY B C 1
ATOM 4704 O O . GLY B 1 271 ? 2.635 -29.422 -2.205 1 98.44 271 GLY B O 1
ATOM 4705 N N . ALA B 1 272 ? 4.641 -29.141 -3.047 1 98.69 272 ALA B N 1
ATOM 4706 C CA . ALA B 1 272 ? 4.812 -30.562 -3.334 1 98.69 272 ALA B CA 1
ATOM 4707 C C . ALA B 1 272 ? 4.805 -31.391 -2.049 1 98.69 272 ALA B C 1
ATOM 4709 O O . ALA B 1 272 ? 4.23 -32.469 -2.006 1 98.69 272 ALA B O 1
ATOM 4710 N N . ASN B 1 273 ? 5.434 -30.844 -1.007 1 98.56 273 ASN B N 1
ATOM 4711 C CA . ASN B 1 273 ? 5.445 -31.547 0.278 1 98.56 273 ASN B CA 1
ATOM 4712 C C . ASN B 1 273 ? 4.047 -31.641 0.879 1 98.56 273 ASN B C 1
ATOM 4714 O O . ASN B 1 273 ? 3.678 -32.656 1.438 1 98.56 273 ASN B O 1
ATOM 4718 N N . SER B 1 274 ? 3.332 -30.578 0.771 1 98.31 274 SER B N 1
ATOM 4719 C CA . SER B 1 274 ? 1.976 -30.578 1.309 1 98.31 274 SER B CA 1
ATOM 4720 C C . SER B 1 274 ? 1.101 -31.609 0.593 1 98.31 274 SER B C 1
ATOM 4722 O O . SER B 1 274 ? 0.209 -32.219 1.201 1 98.31 274 SER B O 1
ATOM 4724 N N . MET B 1 275 ? 1.36 -31.812 -0.625 1 98.44 275 MET B N 1
ATOM 4725 C CA . MET B 1 275 ? 0.554 -32.719 -1.431 1 98.44 275 MET B CA 1
ATOM 4726 C C . MET B 1 275 ? 0.764 -34.156 -0.99 1 98.44 275 MET B C 1
ATOM 4728 O O . MET B 1 275 ? -0.093 -35.031 -1.22 1 98.44 275 MET B O 1
ATOM 4732 N N . LYS B 1 276 ? 1.882 -34.469 -0.305 1 98.31 276 LYS B N 1
ATOM 4733 C CA . LYS B 1 276 ? 2.133 -35.812 0.221 1 98.31 276 LYS B CA 1
ATOM 4734 C C . LYS B 1 276 ? 1.014 -36.25 1.158 1 98.31 276 LYS B C 1
ATOM 4736 O O . LYS B 1 276 ? 0.697 -37.438 1.239 1 98.31 276 LYS B O 1
ATOM 4741 N N . THR B 1 277 ? 0.433 -35.281 1.794 1 97.88 277 THR B N 1
ATOM 4742 C CA . THR B 1 277 ? -0.633 -35.594 2.734 1 97.88 277 THR B CA 1
ATOM 4743 C C . THR B 1 277 ? -1.993 -35.188 2.17 1 97.88 277 THR B C 1
ATOM 4745 O O . THR B 1 277 ? -3.012 -35.812 2.506 1 97.88 277 THR B O 1
ATOM 4748 N N . GLU B 1 278 ? -2.018 -34.281 1.255 1 97.94 278 GLU B N 1
ATOM 4749 C CA . GLU B 1 278 ? -3.287 -33.688 0.812 1 97.94 278 GLU B CA 1
ATOM 4750 C C . GLU B 1 278 ? -3.789 -34.375 -0.455 1 97.94 278 GLU B C 1
ATOM 4752 O O . GLU B 1 278 ? -4.957 -34.25 -0.823 1 97.94 278 GLU B O 1
ATOM 4757 N N . SER B 1 279 ? -2.906 -35.062 -1.126 1 98.06 279 SER B N 1
ATOM 4758 C CA . SER B 1 279 ? -3.24 -35.75 -2.365 1 98.06 279 SER B CA 1
ATOM 4759 C C . SER B 1 279 ? -3.348 -37.25 -2.143 1 98.06 279 SER B C 1
ATOM 4761 O O . SER B 1 279 ? -2.701 -37.812 -1.249 1 98.06 279 SER B O 1
ATOM 4763 N N . PRO B 1 280 ? -4.191 -37.969 -2.914 1 97.44 280 PRO B N 1
ATOM 4764 C CA . PRO B 1 280 ? -4.203 -39.406 -2.852 1 97.44 280 PRO B CA 1
ATOM 4765 C C . PRO B 1 280 ? -3.006 -40.062 -3.557 1 97.44 280 PRO B C 1
ATOM 4767 O O . PRO B 1 280 ? -2.828 -41.281 -3.51 1 97.44 280 PRO B O 1
ATOM 4770 N N . TYR B 1 281 ? -2.207 -39.25 -4.137 1 97.88 281 TYR B N 1
ATOM 4771 C CA . TYR B 1 281 ? -1.054 -39.719 -4.883 1 97.88 281 TYR B CA 1
ATOM 4772 C C . TYR B 1 281 ? 0.239 -39.469 -4.117 1 97.88 281 TYR B C 1
ATOM 4774 O O . TYR B 1 281 ? 0.25 -38.719 -3.139 1 97.88 281 TYR B O 1
ATOM 4782 N N . ASN B 1 282 ? 1.32 -40.156 -4.547 1 98 282 ASN B N 1
ATOM 4783 C CA . ASN B 1 282 ? 2.643 -39.938 -3.969 1 98 282 ASN B CA 1
ATOM 4784 C C . ASN B 1 282 ? 3.334 -38.719 -4.59 1 98 282 ASN B C 1
ATOM 4786 O O . ASN B 1 282 ? 3.195 -38.469 -5.789 1 98 282 ASN B O 1
ATOM 4790 N N . TYR B 1 283 ? 4.039 -38 -3.74 1 98.69 283 TYR B N 1
ATOM 4791 C CA . TYR B 1 283 ? 4.734 -36.781 -4.215 1 98.69 283 TYR B CA 1
ATOM 4792 C C . TYR B 1 283 ? 6.203 -36.812 -3.811 1 98.69 283 TYR B C 1
ATOM 4794 O O . TYR B 1 283 ? 6.543 -37.312 -2.723 1 98.69 283 TYR B O 1
ATOM 4802 N N . THR B 1 284 ? 7.031 -36.344 -4.656 1 98.75 284 THR B N 1
ATOM 4803 C CA . THR B 1 284 ? 8.438 -36.062 -4.387 1 98.75 284 THR B CA 1
ATOM 4804 C C . THR B 1 284 ? 8.797 -34.656 -4.797 1 98.75 284 THR B C 1
ATOM 4806 O O . THR B 1 284 ? 8.523 -34.25 -5.926 1 98.75 284 THR B O 1
ATOM 4809 N N . SER B 1 285 ? 9.359 -33.875 -3.895 1 98.75 285 SER B N 1
ATOM 4810 C CA . SER B 1 285 ? 9.742 -32.5 -4.18 1 98.75 285 SER B CA 1
ATOM 4811 C C . SER B 1 285 ? 11.188 -32.406 -4.676 1 98.75 285 SER B C 1
ATOM 4813 O O . SER B 1 285 ? 12.062 -33.125 -4.164 1 98.75 285 SER B O 1
ATOM 4815 N N . VAL B 1 286 ? 11.383 -31.641 -5.695 1 98.5 286 VAL B N 1
ATOM 4816 C CA . VAL B 1 286 ? 12.695 -31.5 -6.312 1 98.5 286 VAL B CA 1
ATOM 4817 C C . VAL B 1 286 ? 13.07 -30.016 -6.395 1 98.5 286 VAL B C 1
ATOM 4819 O O . VAL B 1 286 ? 12.43 -29.25 -7.121 1 98.5 286 VAL B O 1
ATOM 4822 N N . LEU B 1 287 ? 14.094 -29.594 -5.711 1 97.62 287 LEU B N 1
ATOM 4823 C CA . LEU B 1 287 ? 14.57 -28.219 -5.723 1 97.62 287 LEU B CA 1
ATOM 4824 C C . LEU B 1 287 ? 15.68 -28.031 -6.75 1 97.62 287 LEU B C 1
ATOM 4826 O O . LEU B 1 287 ? 16.688 -28.75 -6.715 1 97.62 287 LEU B O 1
ATOM 4830 N N . VAL B 1 288 ? 15.391 -27.203 -7.668 1 95.56 288 VAL B N 1
ATOM 4831 C CA . VAL B 1 288 ? 16.422 -26.75 -8.594 1 95.56 288 VAL B CA 1
ATOM 4832 C C . VAL B 1 288 ? 17.125 -25.531 -8.023 1 95.56 288 VAL B C 1
ATOM 4834 O O . VAL B 1 288 ? 16.484 -24.547 -7.641 1 95.56 288 VAL B O 1
ATOM 4837 N N . GLU B 1 289 ? 18.453 -25.516 -7.996 1 88.38 289 GLU B N 1
ATOM 4838 C CA . GLU B 1 289 ? 19.219 -24.422 -7.387 1 88.38 289 GLU B CA 1
ATOM 4839 C C . GLU B 1 289 ? 19.359 -23.25 -8.344 1 88.38 289 GLU B C 1
ATOM 4841 O O . GLU B 1 289 ? 19.969 -23.375 -9.406 1 88.38 289 GLU B O 1
ATOM 4846 N N . SER B 1 290 ? 18.641 -22.266 -8.109 1 75.94 290 SER B N 1
ATOM 4847 C CA . SER B 1 290 ? 18.672 -21.031 -8.898 1 75.94 290 SER B CA 1
ATOM 4848 C C . SER B 1 290 ? 19.094 -19.844 -8.047 1 75.94 290 SER B C 1
ATOM 4850 O O . SER B 1 290 ? 19.266 -18.734 -8.555 1 75.94 290 SER B O 1
ATOM 4852 N N . GLY B 1 291 ? 19.328 -20.109 -6.859 1 64.06 291 GLY B N 1
ATOM 4853 C CA . GLY B 1 291 ? 19.688 -19.031 -5.957 1 64.06 291 GLY B CA 1
ATOM 4854 C C . GLY B 1 291 ? 18.531 -18.531 -5.125 1 64.06 291 GLY B C 1
ATOM 4855 O O . GLY B 1 291 ? 18.703 -17.688 -4.242 1 64.06 291 GLY B O 1
ATOM 4856 N N . CYS B 1 292 ? 17.375 -18.938 -5.309 1 64.88 292 CYS B N 1
ATOM 4857 C CA . CYS B 1 292 ? 16.203 -18.469 -4.59 1 64.88 292 CYS B CA 1
ATOM 4858 C C . CYS B 1 292 ? 16.109 -19.125 -3.219 1 64.88 292 CYS B C 1
ATOM 4860 O O . CYS B 1 292 ? 15.398 -18.641 -2.336 1 64.88 292 CYS B O 1
ATOM 4862 N N . GLY B 1 293 ? 16.797 -20.078 -3.057 1 69.69 293 GLY B N 1
ATOM 4863 C CA . GLY B 1 293 ? 16.703 -20.766 -1.78 1 69.69 293 GLY B CA 1
ATOM 4864 C C . GLY B 1 293 ? 17.641 -20.188 -0.727 1 69.69 293 GLY B C 1
ATOM 4865 O O . GLY B 1 293 ? 18.781 -19.844 -1.021 1 69.69 293 GLY B O 1
ATOM 4866 N N . ASN B 1 294 ? 16.969 -19.781 0.372 1 75.81 294 ASN B N 1
ATOM 4867 C CA . ASN B 1 294 ? 17.828 -19.422 1.495 1 75.81 294 ASN B CA 1
ATOM 4868 C C . ASN B 1 294 ? 17.766 -20.453 2.613 1 75.81 294 ASN B C 1
ATOM 4870 O O . ASN B 1 294 ? 16.875 -21.328 2.607 1 75.81 294 ASN B O 1
ATOM 4874 N N . GLU B 1 295 ? 18.734 -20.391 3.449 1 78.75 295 GLU B N 1
ATOM 4875 C CA . GLU B 1 295 ? 18.891 -21.422 4.484 1 78.75 295 GLU B CA 1
ATOM 4876 C C . GLU B 1 295 ? 17.625 -21.547 5.332 1 78.75 295 GLU B C 1
ATOM 4878 O O . GLU B 1 295 ? 17.188 -22.656 5.641 1 78.75 295 GLU B O 1
ATOM 4883 N N . GLU B 1 296 ? 17.078 -20.469 5.645 1 82.38 296 GLU B N 1
ATOM 4884 C CA . GLU B 1 296 ? 15.914 -20.469 6.523 1 82.38 296 GLU B CA 1
ATOM 4885 C C . GLU B 1 296 ? 14.727 -21.172 5.859 1 82.38 296 GLU B C 1
ATOM 4887 O O . GLU B 1 296 ? 14.047 -21.984 6.488 1 82.38 296 GLU B O 1
ATOM 4892 N N . SER B 1 297 ? 14.5 -20.906 4.652 1 85.75 297 SER B N 1
ATOM 4893 C CA . SER B 1 297 ? 13.375 -21.5 3.938 1 85.75 297 SER B CA 1
ATOM 4894 C C . SER B 1 297 ? 13.602 -23 3.705 1 85.75 297 SER B C 1
ATOM 4896 O O . SER B 1 297 ? 12.648 -23.781 3.748 1 85.75 297 SER B O 1
ATOM 4898 N N . LEU B 1 298 ? 14.805 -23.375 3.557 1 89.06 298 LEU B N 1
ATOM 4899 C CA . LEU B 1 298 ? 15.117 -24.781 3.297 1 89.06 298 LEU B CA 1
ATOM 4900 C C . LEU B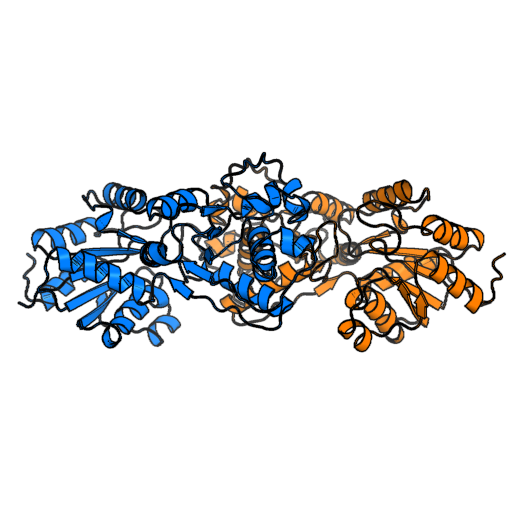 1 298 ? 14.945 -25.609 4.562 1 89.06 298 LEU B C 1
ATOM 4902 O O . LEU B 1 298 ? 14.625 -26.797 4.488 1 89.06 298 LEU B O 1
ATOM 4906 N N . LYS B 1 299 ? 15.242 -24.984 5.695 1 89.25 299 LYS B N 1
ATOM 4907 C CA . LYS B 1 299 ? 15.023 -25.672 6.969 1 89.25 299 LYS B CA 1
ATOM 4908 C C . LYS B 1 299 ? 13.539 -25.938 7.203 1 89.25 299 LYS B C 1
ATOM 4910 O O . LYS B 1 299 ? 13.156 -27 7.695 1 89.25 299 LYS B O 1
ATOM 4915 N N . LYS B 1 300 ? 12.68 -25 6.754 1 91.25 300 LYS B N 1
ATOM 4916 C CA . LYS B 1 300 ? 11.242 -25.078 6.961 1 91.25 300 LYS B CA 1
ATOM 4917 C C . LYS B 1 300 ? 10.586 -25.969 5.914 1 91.25 300 LYS B C 1
ATOM 4919 O O . LYS B 1 300 ? 9.594 -26.656 6.199 1 91.25 300 LYS B O 1
ATOM 4924 N N . ASP B 1 301 ? 11.117 -25.938 4.699 1 95.62 301 ASP B N 1
ATOM 4925 C CA . ASP B 1 301 ? 10.586 -26.688 3.564 1 95.62 301 ASP B CA 1
ATOM 4926 C C . ASP B 1 301 ? 11.68 -27.484 2.863 1 95.62 301 ASP B C 1
ATOM 4928 O O . ASP B 1 301 ? 12.078 -27.141 1.746 1 95.62 301 ASP B O 1
ATOM 4932 N N . PRO B 1 302 ? 12.094 -28.578 3.488 1 96.38 302 PRO B N 1
ATOM 4933 C CA . PRO B 1 302 ? 13.195 -29.359 2.908 1 96.38 302 PRO B CA 1
ATOM 4934 C C . PRO B 1 302 ? 12.781 -30.125 1.661 1 96.38 302 PRO B C 1
ATOM 4936 O O . PRO B 1 302 ? 11.773 -30.844 1.68 1 96.38 302 PRO B O 1
ATOM 4939 N N . PRO B 1 303 ? 13.578 -30.031 0.663 1 97.56 303 PRO B N 1
ATOM 4940 C CA . PRO B 1 303 ? 13.281 -30.812 -0.536 1 97.56 303 PRO B CA 1
ATOM 4941 C C . PRO B 1 303 ? 13.703 -32.281 -0.395 1 97.56 303 PRO B C 1
ATOM 4943 O O . PRO B 1 303 ? 14.625 -32.594 0.362 1 97.56 303 PRO B O 1
ATOM 4946 N N . ASP B 1 304 ? 13.023 -33.156 -1.156 1 98.38 304 ASP B N 1
ATOM 4947 C CA . ASP B 1 304 ? 13.422 -34.562 -1.207 1 98.38 304 ASP B CA 1
ATOM 4948 C C . ASP B 1 304 ? 14.664 -34.75 -2.07 1 98.38 304 ASP B C 1
ATOM 4950 O O . ASP B 1 304 ? 15.508 -35.625 -1.782 1 98.38 304 ASP B O 1
ATOM 4954 N N . ILE B 1 305 ? 14.727 -34.031 -3.154 1 97.88 305 ILE B N 1
ATOM 4955 C CA . ILE B 1 305 ? 15.828 -34.094 -4.105 1 97.88 305 ILE B CA 1
ATOM 4956 C C . ILE B 1 305 ? 16.328 -32.688 -4.395 1 97.88 305 ILE B C 1
ATOM 4958 O O . ILE B 1 305 ? 15.523 -31.734 -4.496 1 97.88 305 ILE B O 1
ATOM 4962 N N . VAL B 1 306 ? 17.578 -32.5 -4.484 1 96.88 306 VAL B N 1
ATOM 4963 C CA . VAL B 1 306 ? 18.188 -31.234 -4.898 1 96.88 306 VAL B CA 1
ATOM 4964 C C . VAL B 1 306 ? 18.984 -31.438 -6.176 1 96.88 306 VAL B C 1
ATOM 4966 O O . VAL B 1 306 ? 19.688 -32.438 -6.328 1 96.88 306 VAL B O 1
ATOM 4969 N N . SER B 1 307 ? 18.844 -30.578 -7.062 1 96.62 307 SER B N 1
ATOM 4970 C CA . SER B 1 307 ? 19.562 -30.625 -8.32 1 96.62 307 SER B CA 1
ATOM 4971 C C . SER B 1 307 ? 20.062 -29.25 -8.734 1 96.62 307 SER B C 1
ATOM 4973 O O . SER B 1 307 ? 19.453 -28.234 -8.383 1 96.62 307 SER B O 1
ATOM 4975 N N . SER B 1 308 ? 21.094 -29.156 -9.5 1 95.06 308 SER B N 1
ATOM 4976 C CA . SER B 1 308 ? 21.734 -27.906 -9.875 1 95.06 308 SER B CA 1
ATOM 4977 C C . SER B 1 308 ? 20.891 -27.141 -10.891 1 95.06 308 SER B C 1
ATOM 4979 O O . SER B 1 308 ? 20.891 -25.906 -10.914 1 95.06 308 SER B O 1
ATOM 4981 N N . ASN B 1 309 ? 20.312 -27.891 -11.805 1 95.31 309 ASN B N 1
ATOM 4982 C CA . ASN B 1 309 ? 19.438 -27.297 -12.82 1 95.31 309 ASN B CA 1
ATOM 4983 C C . ASN B 1 309 ? 18.344 -28.266 -13.258 1 95.31 309 ASN B C 1
ATOM 4985 O O . ASN B 1 309 ? 18.297 -29.391 -12.781 1 95.31 309 ASN B O 1
ATOM 4989 N N . PHE B 1 310 ? 17.5 -27.797 -14.07 1 97.75 310 PHE B N 1
ATOM 4990 C CA . PHE B 1 310 ? 16.328 -28.562 -14.469 1 97.75 310 PHE B CA 1
ATOM 4991 C C . PHE B 1 310 ? 16.734 -29.828 -15.211 1 97.75 310 PHE B C 1
ATOM 4993 O O . PHE B 1 310 ? 16.172 -30.906 -14.977 1 97.75 310 PHE B O 1
ATOM 5000 N N . LEU B 1 311 ? 17.703 -29.75 -16.141 1 97.69 311 LEU B N 1
ATOM 5001 C CA . LEU B 1 311 ? 18.156 -30.922 -16.891 1 97.69 311 LEU B CA 1
ATOM 5002 C C . LEU B 1 311 ? 18.641 -32.031 -15.953 1 97.69 311 LEU B C 1
ATOM 5004 O O . LEU B 1 311 ? 18.281 -33.188 -16.109 1 97.69 311 LEU B O 1
ATOM 5008 N N . MET B 1 312 ? 19.438 -31.609 -15.008 1 97.31 312 MET B N 1
ATOM 5009 C CA . MET B 1 312 ? 19.984 -32.594 -14.062 1 97.31 312 MET B CA 1
ATOM 5010 C C . MET B 1 312 ? 18.875 -33.188 -13.203 1 97.31 312 MET B C 1
ATOM 5012 O O . MET B 1 312 ? 18.922 -34.344 -12.836 1 97.31 312 MET B O 1
ATOM 5016 N N . ALA B 1 313 ? 17.906 -32.344 -12.836 1 98.25 313 ALA B N 1
ATOM 5017 C CA . ALA B 1 313 ? 16.75 -32.844 -12.086 1 98.25 313 ALA B CA 1
ATOM 5018 C C . ALA B 1 313 ? 16.031 -33.938 -12.859 1 98.25 313 ALA B C 1
ATOM 5020 O O . ALA B 1 313 ? 15.695 -35 -12.305 1 98.25 313 ALA B O 1
ATOM 5021 N N . VAL B 1 314 ? 15.797 -33.688 -14.133 1 98.44 314 VAL B N 1
ATOM 5022 C CA . VAL B 1 314 ? 15.078 -34.625 -14.984 1 98.44 314 VAL B CA 1
ATOM 5023 C C . VAL B 1 314 ? 15.875 -35.938 -15.109 1 98.44 314 VAL B C 1
ATOM 5025 O O . VAL B 1 314 ? 15.32 -37.031 -15 1 98.44 314 VAL B O 1
ATOM 5028 N N . LYS B 1 315 ? 17.172 -35.812 -15.336 1 97.94 315 LYS B N 1
ATOM 5029 C CA . LYS B 1 315 ? 18.016 -37 -15.445 1 97.94 315 LYS B CA 1
ATOM 5030 C C . LYS B 1 315 ? 17.953 -37.812 -14.172 1 97.94 315 LYS B C 1
ATOM 5032 O O . LYS B 1 315 ? 17.859 -39.062 -14.234 1 97.94 315 LYS B O 1
ATOM 5037 N N . LYS B 1 316 ? 18.016 -37.156 -13.086 1 97.44 316 LYS B N 1
ATOM 5038 C CA . LYS B 1 316 ? 17.938 -37.844 -11.805 1 97.44 316 LYS B CA 1
ATOM 5039 C C . LYS B 1 316 ? 16.594 -38.562 -11.648 1 97.44 316 LYS B C 1
ATOM 5041 O O . LYS B 1 316 ? 16.547 -39.688 -11.203 1 97.44 316 LYS B O 1
ATOM 5046 N N . ILE B 1 317 ? 15.523 -37.906 -11.953 1 98.06 317 ILE B N 1
ATOM 5047 C CA . ILE B 1 317 ? 14.18 -38.438 -11.844 1 98.06 317 ILE B CA 1
ATOM 5048 C C . ILE B 1 317 ? 14.062 -39.688 -12.727 1 98.06 317 ILE B C 1
ATOM 5050 O O . ILE B 1 317 ? 13.555 -40.719 -12.281 1 98.06 317 ILE B O 1
ATOM 5054 N N . LEU B 1 318 ? 14.555 -39.625 -13.969 1 97.62 318 LEU B N 1
ATOM 5055 C CA . LEU B 1 318 ? 14.492 -40.75 -14.883 1 97.62 318 LEU B CA 1
ATOM 5056 C C . LEU B 1 318 ? 15.305 -41.938 -14.352 1 97.62 318 LEU B C 1
ATOM 5058 O O . LEU B 1 318 ? 14.844 -43.062 -14.383 1 97.62 318 LEU B O 1
ATOM 5062 N N . LYS B 1 319 ? 16.453 -41.594 -13.781 1 96.19 319 LYS B N 1
ATOM 5063 C CA . LYS B 1 319 ? 17.312 -42.656 -13.219 1 96.19 319 LYS B CA 1
ATOM 5064 C C . LYS B 1 319 ? 16.625 -43.344 -12.039 1 96.19 319 LYS B C 1
ATOM 5066 O O . LYS B 1 319 ? 16.641 -44.562 -11.945 1 96.19 319 LYS B O 1
ATOM 5071 N N . ILE B 1 320 ? 16.109 -42.594 -11.156 1 96.12 320 ILE B N 1
ATOM 5072 C CA . ILE B 1 320 ? 15.43 -43.125 -9.977 1 96.12 320 ILE B CA 1
ATOM 5073 C C . ILE B 1 320 ? 14.297 -44.031 -10.391 1 96.12 320 ILE B C 1
ATOM 5075 O O . ILE B 1 320 ? 14.023 -45.031 -9.711 1 96.12 320 ILE B O 1
ATOM 5079 N N . ASN B 1 321 ? 13.711 -43.75 -11.547 1 96 321 ASN B N 1
ATOM 5080 C CA . ASN B 1 321 ? 12.562 -44.531 -12 1 96 321 ASN B CA 1
ATOM 5081 C C . ASN B 1 321 ? 12.969 -45.594 -13.008 1 96 321 ASN B C 1
ATOM 5083 O O . ASN B 1 321 ? 12.117 -46.125 -13.727 1 96 321 ASN B O 1
ATOM 5087 N N . GLY B 1 322 ? 14.305 -45.812 -13.133 1 93.81 322 GLY B N 1
ATOM 5088 C CA . GLY B 1 322 ? 14.812 -46.938 -13.883 1 93.81 322 GLY B CA 1
ATOM 5089 C C . GLY B 1 322 ? 14.93 -46.688 -15.367 1 93.81 322 GLY B C 1
ATOM 5090 O O . GLY B 1 322 ? 14.969 -47.625 -16.172 1 93.81 322 GLY B O 1
ATOM 5091 N N . ILE B 1 323 ? 14.844 -45.438 -15.727 1 92.69 323 ILE B N 1
ATOM 5092 C CA . ILE B 1 323 ? 14.977 -45.094 -17.141 1 92.69 323 ILE B CA 1
ATOM 5093 C C . ILE B 1 323 ? 16.422 -44.688 -17.438 1 92.69 323 ILE B C 1
ATOM 5095 O O . ILE B 1 323 ? 16.969 -43.781 -16.812 1 92.69 323 ILE B O 1
ATOM 5099 N N . SER B 1 324 ? 17.125 -45.469 -18.297 1 85.88 324 SER B N 1
ATOM 5100 C CA . SER B 1 324 ? 18.516 -45.219 -18.656 1 85.88 324 SER B CA 1
ATOM 5101 C C . SER B 1 324 ? 18.641 -44.094 -19.672 1 85.88 324 SER B C 1
ATOM 5103 O O . SER B 1 324 ? 17.906 -44.062 -20.672 1 85.88 324 SER B O 1
ATOM 5105 N N . ILE B 1 325 ? 19.438 -43.094 -19.25 1 82.06 325 ILE B N 1
ATOM 5106 C CA . ILE B 1 325 ? 19.656 -41.969 -20.141 1 82.06 325 ILE B CA 1
ATOM 5107 C C . ILE B 1 325 ? 21.031 -42.094 -20.797 1 82.06 325 ILE B C 1
ATOM 5109 O O . ILE B 1 325 ? 21.984 -42.531 -20.156 1 82.06 325 ILE B O 1
ATOM 5113 N N . ASN B 1 326 ? 21.172 -42.25 -22.094 1 63.41 326 ASN B N 1
ATOM 5114 C CA . ASN B 1 326 ? 22.453 -42.281 -22.797 1 63.41 326 ASN B CA 1
ATOM 5115 C C . ASN B 1 326 ? 23.188 -40.938 -22.719 1 63.41 326 ASN B C 1
ATOM 5117 O O . ASN B 1 326 ? 22.547 -39.875 -22.656 1 63.41 326 ASN B O 1
#

Secondary structure (DSSP, 8-state):
---EEEEE--BTTTEETTEEPTTHHHHHHHHHHTT--EEEE----S-HHHHHHHHHHHH-----GGGEE-TTGGGGGGHHHHTTSEEEEES-HHHHHHHHHHT-SEEEETHHHHHH-GGGSGGGTTS---PPP-S---TT----EEEE-S--S-HHHHHHHHHHHHHBTTS-HHHHHTT-B-SS--S-EEEE---SEE--SSSSPEE-HHHHHHHHHHHHHHHHSS---EEEESTTSHHHHHHHHHHHHHH-TT--EEEEEES-IIIIIHHHHHHHHHSSSEEEEEEE-SS---HHHHHHS--SEEESSHHHHHHHHHHHTT----/---EEEEE--BTTTEETTEEPTTHHHHHHHHHHTT--EEEE----S-HHHHHHHHHHHH-----GGGEE-TTGGGGGGHHHHTTSEEEEES-HHHHHHHHHHT-SEEEETHHHHHH-GGGSGGGTTS---PPP-S---TT----EEEE-S--S-HHHHHHHHHHHHHBTTS-HHHHHTT-B-SS--S-EEEE---SEE--SSSSPEE-HHHHHHHHHHHHHHHHSS---EEEESTTSHHHHHHHHHHHHHH-TT--EEEEEES-IIIIIHHHHHHHHHSSSEEEEEEE-SS---HHHHHHS--SEEESSHHHHHHHHHHHTTPPP-

Radius of gyration: 28.7 Å; Cα contacts (8 Å, |Δi|>4): 1419; chains: 2; bounding box: 54×92×59 Å

InterPro domains:
  IPR006353 HAD-superfamily hydrolase, subfamily IIA, CECR5 [TIGR01456] (4-318)
  IPR006357 HAD-superfamily hydrolase, subfamily IIA [PF13344] (7-105)
  IPR006357 HAD-superfamily hydrolase, subfamily IIA [TIGR01460] (7-278)
  IPR023214 HAD superfamily [G3DSA:3.40.50.1000] (7-314)
  IPR023214 HAD superfamily [G3DSA:3.40.50.1000] (71-233)
  IPR036412 HAD-like superfamily [SSF56784] (7-311)
  IPR050324 CDP-alcohol phosphatidyltransferase class-I [PTHR14269] (57-315)

Solvent-accessible surface area (backbone atoms only — not comparable to full-atom values): 33398 Å² total; per-residue (Å²): 120,83,49,48,35,37,41,30,35,39,76,56,37,36,28,51,95,78,35,54,34,83,48,22,44,60,26,53,48,52,34,57,75,68,67,42,44,56,23,39,45,34,57,53,74,63,45,39,57,60,52,24,49,51,50,21,69,44,44,72,55,84,63,49,39,82,38,42,41,39,8,55,51,58,56,49,76,44,26,87,80,36,26,90,35,34,29,37,39,36,28,53,74,60,44,55,54,41,48,40,73,56,52,34,72,34,60,27,49,60,69,34,51,36,61,76,39,47,58,70,38,63,73,52,71,79,45,84,66,86,70,72,75,83,47,85,75,53,52,75,45,44,42,58,32,36,37,35,52,38,56,46,80,31,41,53,56,48,45,49,50,52,53,51,38,41,24,13,68,63,26,16,55,47,34,39,69,69,66,38,64,44,77,58,83,78,56,51,34,37,38,20,18,58,43,47,51,44,87,59,88,30,80,57,67,41,76,36,33,23,41,52,49,50,36,42,34,52,52,46,21,71,74,53,75,41,76,70,74,69,44,74,30,12,54,40,39,63,65,41,52,52,52,42,49,52,52,31,34,72,77,42,74,73,49,48,36,36,36,26,36,20,27,36,27,74,32,34,25,35,21,25,53,48,32,49,75,75,38,98,41,45,50,40,17,32,35,27,58,62,73,65,59,46,72,70,44,39,73,76,24,64,54,78,38,78,26,71,34,43,28,55,40,46,52,49,53,36,46,76,60,70,42,87,78,134,119,82,50,48,34,36,39,30,34,40,76,57,36,36,28,51,94,79,34,54,34,84,48,23,44,58,27,54,47,52,34,57,74,68,68,43,43,57,24,37,46,33,57,54,73,64,47,40,58,60,52,24,49,52,50,20,69,44,46,71,54,84,62,49,37,81,38,40,41,38,8,55,53,57,57,50,75,44,27,87,81,37,26,92,35,35,29,35,39,37,28,53,74,60,44,54,55,40,48,41,72,56,52,35,72,35,57,28,48,60,67,35,52,36,65,75,38,46,58,70,38,60,69,48,72,75,42,85,65,87,72,75,76,82,48,83,74,54,52,75,45,44,43,58,32,36,38,35,51,37,56,46,80,30,40,54,57,51,43,49,51,51,53,50,38,41,24,13,67,62,24,16,55,47,32,37,70,68,66,38,64,43,77,58,82,77,57,51,35,37,38,21,17,57,43,46,52,45,85,59,87,30,80,57,66,41,76,35,33,23,41,51,48,52,35,42,35,50,54,47,22,72,75,54,74,42,78,70,74,69,43,74,30,11,54,40,39,63,65,40,53,52,51,41,48,51,51,31,34,72,75,43,74,74,49,49,36,35,36,25,36,20,27,38,27,74,33,34,26,34,21,24,54,50,33,49,75,74,39,99,42,47,52,41,18,32,35,26,58,62,72,64,59,46,72,70,45,39,72,78,24,64,54,77,37,78,27,70,34,43,29,55,39,45,53,49,54,36,46,77,60,72,43,86,78,131

Sequence (652 aa):
MKPFGCIIDIDGVLIRDGCKIEGADKGIELLEEHKVPYCLLTNGHGNAQYKADIVNKALGTHVTPEQIILAVSPLKDLVNDFEDKPVLIIGKEMEMDTVRSFGFKHPIYYEDYATLNPAQFPDRYQAVHSYSIHSELDEHTQIAAIFIAHTPLNWGEAIQIICDVLRSKDGSLASIIDNNIILTQRIPIYLCNPDFDYAGKFSLPRMTVGAFGTCLNTIWKSITNQDLNIQFMGKPYRLSYKMAENVILKYNNNITLFYGIGDNPISDIRGANSMKTESPYNYTSVLVESGCGNEESLKKDPPDIVSSNFLMAVKKILKINGISINMKPFGCIIDIDGVLIRDGCKIEGADKGIELLEEHKVPYCLLTNGHGNAQYKADIVNKALGTHVTPEQIILAVSPLKDLVNDFEDKPVLIIGKEMEMDTVRSFGFKHPIYYEDYATLNPAQFPDRYQAVHSYSIHSELDEHTQIAAIFIAHTPLNWGEAIQIICDVLRSKDGSLASIIDNNIILTQRIPIYLCNPDFDYAGKFSLPRMTVGAFGTCLNTIWKSITNQDLNIQFMGKPYRLSYKMAENVILKYNNNITLFYGIGDNPISDIRGANSMKTESPYNYTSVLVESGCGNEESLKKDPPDIVSSNFLMAVKKILKINGISIN

pLDDT: mean 93.76, std 8.2, range [47.62, 98.88]

Foldseek 3Di:
DFAEAEEEEPDLFQDAQLAGDPCSLVLVVVCVVVVHHYAYAYQDAFALQVVQVSSCVRNVDRDDSLRYFYLCNLCLVCCVVQLAAEAEEAADPRVVVRNVVSRRDFYAYLVLVCVQPVVLPVVCVVPPDPDDGPGPDDQARFHQAYEHRWHHPDLVSNLSSVLQQQQAPRSGNVSVVVVVGHLDGDHAYEQGRLDQFDDHPDPDTDGIRNVSLVVSQVVSCVVRVDGDDYHYTGFLDASSVVSNVVSRCVSPVSHQEYEFEEAAQRGGQNNQVVCCPVPNGHGFYEHAHSPNDDPVSCVVRPGRYYDPGSNRSSCVVCVVVPHDDD/DFAEAEEEEPDLFQDAQLAGDPCNLVLVVVCVVVVHHYAYAYQDAFALQVVQVSSCVRNVDRDDSLRYFYLCNLCLVCCVVQLAAEAEEAADPRVVVRNVVSRRDFYAYLVLVCVVPVVLPVVCVVVPDPDDGPGPDDQARFHQAYEHRWHHPDLVSNLSSVLQQQQAPRSGNVSVVVVVGHLDGDHAYEQGRLDQFDDHPDPDTDGIRNVSLVVSQVVSCVVRVDGDDYHYTGFLDASSVVSSVVSRCVSPVSHQEYEFEEAAQRGGQNNQVVCCPVPNGHGFYEHAHSPNDDPVSCVVRPGRYYDPGSNRSSCVVCVVVPHDDD

Organism: Entamoeba histolytica (strain ATCC 30459 / HM-1:IMSS / ABRM) (NCBI:txid294381)

Nearest PDB structures (foldseek):
  3kc2-assembly1_B  TM=8.713E-01  e=2.885E-28  Saccharomyces cerevisiae
  3kc2-assembly1_A  TM=8.734E-01  e=3.071E-28  Saccharomyces cerevisiae
  3rf6-assembly1_B  TM=8.794E-01  e=8.948E-27  Saccharomyces cerevisiae
  1zjj-assembly1_A  TM=8.174E-01  e=7.603E-16  Pyrococcus horikoshii OT3
  2c4n-assembly1_A  TM=7.720E-01  e=1.739E-13  Escherichia coli K-12